Protein AF-0000000066666102 (afdb_homodimer)

Organism: Nocardia brasiliensis (strain ATCC 700358 / HUJEG-1) (NCBI:txid1133849)

Radius of gyration: 26.74 Å; Cα contacts (8 Å, |Δi|>4): 359; chains: 2; bounding box: 100×94×61 Å

Nearest PDB structures (foldseek):
  5wm9-assembly1_A  TM=7.006E-01  e=1.302E-05  Mycobacterium tuberculosis H37Rv
  6d7r-assembly1_B  TM=6.965E-01  e=3.791E-05  Vibrio cholerae
  7xxs-assembly1_A  TM=6.948E-01  e=5.871E-05  Vibrio cholerae
  3on4-assembly2_H  TM=7.862E-01  e=3.063E-04  Legionella pneumophila subsp. pneumophila str. Philadelphia 1
  3anp-assembly2_B  TM=6.539E-01  e=5.487E-04  Thermus thermophilus

Structure (mmCIF, N/CA/C/O backbone):
data_AF-0000000066666102-model_v1
#
loop_
_entity.id
_entity.type
_entity.pdbx_description
1 polymer 'Transcriptional regulator'
#
loop_
_atom_site.group_PDB
_atom_site.id
_atom_site.type_symbol
_atom_site.label_atom_id
_atom_site.label_alt_id
_atom_site.label_comp_id
_atom_site.label_asym_id
_atom_site.label_entity_id
_atom_site.label_seq_id
_atom_site.pdbx_PDB_ins_code
_atom_site.Cartn_x
_atom_site.Cartn_y
_atom_site.Cartn_z
_atom_site.occupancy
_atom_site.B_iso_or_equiv
_atom_site.auth_seq_id
_atom_site.auth_comp_id
_atom_site.auth_asym_id
_atom_site.auth_atom_id
_atom_site.pdbx_PDB_model_num
ATOM 1 N N . MET A 1 1 ? -50.344 13.711 31.453 1 40.62 1 MET A N 1
ATOM 2 C CA . MET A 1 1 ? -49.875 13.25 30.156 1 40.62 1 MET A CA 1
ATOM 3 C C . MET A 1 1 ? -48.938 14.273 29.516 1 40.62 1 MET A C 1
ATOM 5 O O . MET A 1 1 ? -49.406 15.312 29.031 1 40.62 1 MET A O 1
ATOM 9 N N . GLU A 1 2 ? -47.781 14.68 30.047 1 42.62 2 GLU A N 1
ATOM 10 C CA . GLU A 1 2 ? -46.781 15.695 29.703 1 42.62 2 GLU A CA 1
ATOM 11 C C . GLU A 1 2 ? -46.281 15.531 28.266 1 42.62 2 GLU A C 1
ATOM 13 O O . GLU A 1 2 ? -45.812 14.461 27.891 1 42.62 2 GLU A O 1
ATOM 18 N N . MET A 1 3 ? -46.875 16.125 27.266 1 43.72 3 MET A N 1
ATOM 19 C CA . MET A 1 3 ? -46.562 16.156 25.844 1 43.72 3 MET A CA 1
ATOM 20 C C . MET A 1 3 ? -45.062 16.469 25.641 1 43.72 3 MET A C 1
ATOM 22 O O . MET A 1 3 ? -44.594 17.5 26.094 1 43.72 3 MET A O 1
ATOM 26 N N . LYS A 1 4 ? -44.188 15.492 25.734 1 52.69 4 LYS A N 1
ATOM 27 C CA . LYS A 1 4 ? -42.812 15.758 25.328 1 52.69 4 LYS A CA 1
ATOM 28 C C . LYS A 1 4 ? -42.75 16.719 24.156 1 52.69 4 LYS A C 1
ATOM 30 O O . LYS A 1 4 ? -43.469 16.531 23.156 1 52.69 4 LYS A O 1
ATOM 35 N N . PRO A 1 5 ? -42.25 17.969 24.328 1 53.28 5 PRO A N 1
ATOM 36 C CA . PRO A 1 5 ? -42.25 18.922 23.219 1 53.28 5 PRO A CA 1
ATOM 37 C C . PRO A 1 5 ? -41.812 18.297 21.906 1 53.28 5 PRO A C 1
ATOM 39 O O . PRO A 1 5 ? -41.062 17.297 21.922 1 53.28 5 PRO A O 1
ATOM 42 N N . ALA A 1 6 ? -42.5 18.375 20.781 1 51.59 6 ALA A N 1
ATOM 43 C CA . ALA A 1 6 ? -42.219 18.016 19.406 1 51.59 6 ALA A CA 1
ATOM 44 C C . ALA A 1 6 ? -40.75 18.25 19.062 1 51.59 6 ALA A C 1
ATOM 46 O O . ALA A 1 6 ? -40.156 19.234 19.5 1 51.59 6 ALA A O 1
ATOM 47 N N . PRO A 1 7 ? -39.969 17.203 18.891 1 51.47 7 PRO A N 1
ATOM 48 C CA . PRO A 1 7 ? -38.562 17.516 18.562 1 51.47 7 PRO A CA 1
ATOM 49 C C . PRO A 1 7 ? -38.438 18.75 17.672 1 51.47 7 PRO A C 1
ATOM 51 O O . PRO A 1 7 ? -39.25 18.984 16.797 1 51.47 7 PRO A O 1
ATOM 54 N N . ASP A 1 8 ? -37.875 19.938 18.141 1 51.25 8 ASP A N 1
ATOM 55 C CA . ASP A 1 8 ? -37.75 21.219 17.469 1 51.25 8 ASP A CA 1
ATOM 56 C C . ASP A 1 8 ? -37.25 21.047 16.016 1 51.25 8 ASP A C 1
ATOM 58 O O . ASP A 1 8 ? -36.531 20.109 15.719 1 51.25 8 ASP A O 1
ATOM 62 N N . GLY A 1 9 ? -38.031 21.422 14.961 1 51.84 9 GLY A N 1
ATOM 63 C CA . GLY A 1 9 ? -37.781 21.516 13.531 1 51.84 9 GLY A CA 1
ATOM 64 C C . GLY A 1 9 ? -36.312 21.656 13.203 1 51.84 9 GLY A C 1
ATOM 65 O O . GLY A 1 9 ? -35.844 21.156 12.172 1 51.84 9 GLY A O 1
ATOM 66 N N . ARG A 1 10 ? -35.625 22.406 14.031 1 53.34 10 ARG A N 1
ATOM 67 C CA . ARG A 1 10 ? -34.188 22.625 13.859 1 53.34 10 ARG A CA 1
ATOM 68 C C . ARG A 1 10 ? -33.438 21.328 14.039 1 53.34 10 ARG A C 1
ATOM 70 O O . ARG A 1 10 ? -32.5 21.047 13.281 1 53.34 10 ARG A O 1
ATOM 77 N N . ALA A 1 11 ? -33.844 20.625 15.078 1 55.09 11 ALA A N 1
ATOM 78 C CA . ALA A 1 11 ? -33.188 19.344 15.32 1 55.09 11 ALA A CA 1
ATOM 79 C C . ALA A 1 11 ? -33.375 18.391 14.141 1 55.09 11 ALA A C 1
ATOM 81 O O . ALA A 1 11 ? -32.469 17.641 13.781 1 55.09 11 ALA A O 1
ATOM 82 N N . LEU A 1 12 ? -34.562 18.328 13.656 1 54.19 12 LEU A N 1
ATOM 83 C CA . LEU A 1 12 ? -34.844 17.516 12.492 1 54.19 12 LEU A CA 1
ATOM 84 C C . LEU A 1 12 ? -34.062 17.984 11.281 1 54.19 12 LEU A C 1
ATOM 86 O O . LEU A 1 12 ? -33.562 17.156 10.5 1 54.19 12 LEU A O 1
ATOM 90 N N . ARG A 1 13 ? -34.031 19.266 11.062 1 54.62 13 ARG A N 1
ATOM 91 C CA . ARG A 1 13 ? -33.219 19.797 9.961 1 54.62 13 ARG A CA 1
ATOM 92 C C . ARG A 1 13 ? -31.75 19.438 10.148 1 54.62 13 ARG A C 1
ATOM 94 O O . ARG A 1 13 ? -31.047 19.188 9.172 1 54.62 13 ARG A O 1
ATOM 101 N N . TYR A 1 14 ? -31.422 19.438 11.453 1 55.56 14 TYR A N 1
ATOM 102 C CA . TYR A 1 14 ? -30.047 19.125 11.812 1 55.56 14 TYR A CA 1
ATOM 103 C C . TYR A 1 14 ? -29.688 17.703 11.414 1 55.56 14 TYR A C 1
ATOM 105 O O . TYR A 1 14 ? -28.656 17.469 10.789 1 55.56 14 TYR A O 1
ATOM 113 N N . ARG A 1 15 ? -30.516 16.781 11.945 1 57.84 15 ARG A N 1
ATOM 114 C CA . ARG A 1 15 ? -30.25 15.359 11.688 1 57.84 15 ARG A CA 1
ATOM 115 C C . ARG A 1 15 ? -30.281 15.062 10.195 1 57.84 15 ARG A C 1
ATOM 117 O O . ARG A 1 15 ? -29.547 14.203 9.711 1 57.84 15 ARG A O 1
ATOM 124 N N . HIS A 1 16 ? -31.047 15.922 9.484 1 64.88 16 HIS A N 1
ATOM 125 C CA . HIS A 1 16 ? -31.25 15.672 8.062 1 64.88 16 HIS A CA 1
ATOM 126 C C . HIS A 1 16 ? -30.031 16.094 7.254 1 64.88 16 HIS A C 1
ATOM 128 O O . HIS A 1 16 ? -29.781 15.555 6.168 1 64.88 16 HIS A O 1
ATOM 134 N N . ARG A 1 17 ? -29.047 16.812 7.992 1 83.88 17 ARG A N 1
ATOM 135 C CA . ARG A 1 17 ? -27.984 17.359 7.16 1 83.88 17 ARG A CA 1
ATOM 136 C C . ARG A 1 17 ? -26.703 16.547 7.316 1 83.88 17 ARG A C 1
ATOM 138 O O . ARG A 1 17 ? -25.781 16.656 6.5 1 83.88 17 ARG A O 1
ATOM 145 N N . ARG A 1 18 ? -26.719 15.648 8.289 1 88.19 18 ARG A N 1
ATOM 146 C CA . ARG A 1 18 ? -25.469 14.945 8.602 1 88.19 18 ARG A CA 1
ATOM 147 C C . ARG A 1 18 ? -25.016 14.102 7.422 1 88.19 18 ARG A C 1
ATOM 149 O O . ARG A 1 18 ? -23.828 14.125 7.051 1 88.19 18 ARG A O 1
ATOM 156 N N . PRO A 1 19 ? -26 13.438 6.793 1 89.88 19 PRO A N 1
ATOM 157 C CA . PRO A 1 19 ? -25.547 12.656 5.633 1 89.88 19 PRO A CA 1
ATOM 158 C C . PRO A 1 19 ? -24.953 13.531 4.531 1 89.88 19 PRO A C 1
ATOM 160 O O . PRO A 1 19 ? -23.984 13.141 3.885 1 89.88 19 PRO A O 1
ATOM 163 N N . GLU A 1 20 ? -25.516 14.625 4.355 1 91.75 20 GLU A N 1
ATOM 164 C CA . GLU A 1 20 ? -25 15.555 3.354 1 91.75 20 GLU A CA 1
ATOM 165 C C . GLU A 1 20 ? -23.625 16.078 3.74 1 91.75 20 GLU A C 1
ATOM 167 O O . GLU A 1 20 ? -22.719 16.156 2.896 1 91.75 20 GLU A O 1
ATOM 172 N N . LEU A 1 21 ? -23.469 16.391 4.988 1 94.38 21 LEU A N 1
ATOM 173 C CA . LEU A 1 21 ? -22.203 16.875 5.484 1 94.38 21 LEU A CA 1
ATOM 174 C C . LEU A 1 21 ? -21.125 15.805 5.379 1 94.38 21 LEU A C 1
ATOM 176 O O . LEU A 1 21 ? -19.984 16.094 4.984 1 94.38 21 LEU A O 1
ATOM 180 N N . LEU A 1 22 ? -21.547 14.609 5.695 1 95 22 LEU A N 1
ATOM 181 C CA . LEU A 1 22 ? -20.609 13.5 5.625 1 95 22 LEU A CA 1
ATOM 182 C C . LEU A 1 22 ? -20.172 13.242 4.188 1 95 22 LEU A C 1
ATOM 184 O O . LEU A 1 22 ? -19 12.977 3.924 1 95 22 LEU A O 1
ATOM 188 N N . ARG A 1 23 ? -21.109 13.328 3.299 1 93.69 23 ARG A N 1
ATOM 189 C CA . ARG A 1 23 ? -20.781 13.141 1.888 1 93.69 23 ARG A CA 1
ATOM 190 C C . ARG A 1 23 ? -19.797 14.195 1.405 1 93.69 23 ARG A C 1
ATOM 192 O O . ARG A 1 23 ? -18.812 13.875 0.734 1 93.69 23 ARG A O 1
ATOM 199 N N . GLY A 1 24 ? -20.125 15.398 1.766 1 94.44 24 GLY A N 1
ATOM 200 C CA . GLY A 1 24 ? -19.219 16.469 1.399 1 94.44 24 GLY A CA 1
ATOM 201 C C . GLY A 1 24 ? -17.844 16.328 2.018 1 94.44 24 GLY A C 1
ATOM 202 O O . GLY A 1 24 ? -16.828 16.562 1.349 1 94.44 24 GLY A O 1
ATOM 203 N N . ALA A 1 25 ? -17.797 15.953 3.289 1 94.69 25 ALA A N 1
ATOM 204 C CA . ALA A 1 25 ? -16.531 15.75 3.986 1 94.69 25 ALA A CA 1
ATOM 205 C C . ALA A 1 25 ? -15.734 14.609 3.359 1 94.69 25 ALA A C 1
ATOM 207 O O . ALA A 1 25 ? -14.508 14.688 3.242 1 94.69 25 ALA A O 1
ATOM 208 N N . THR A 1 26 ? -16.453 13.633 2.984 1 92.31 26 THR A N 1
ATOM 209 C CA . THR A 1 26 ? -15.836 12.484 2.334 1 92.31 26 THR A CA 1
ATOM 210 C C . THR A 1 26 ? -15.18 12.898 1.02 1 92.31 26 THR A C 1
ATOM 212 O O . THR A 1 26 ? -14.031 12.531 0.751 1 92.31 26 THR A O 1
ATOM 215 N N . GLU A 1 27 ? -15.859 13.648 0.262 1 90.81 27 GLU A N 1
ATOM 216 C CA . GLU A 1 27 ? -15.312 14.141 -1 1 90.81 27 GLU A CA 1
ATOM 217 C C . GLU A 1 27 ? -14.086 15.016 -0.768 1 90.81 27 GLU A C 1
ATOM 219 O O . GLU A 1 27 ? -13.109 14.93 -1.513 1 90.81 27 GLU A O 1
ATOM 224 N N . PHE A 1 28 ? -14.203 15.789 0.262 1 91.25 28 PHE A N 1
ATOM 225 C CA . PHE A 1 28 ? -13.078 16.641 0.628 1 91.25 28 PHE A CA 1
ATOM 226 C C . PHE A 1 28 ? -11.836 15.805 0.91 1 91.25 28 PHE A C 1
ATOM 228 O O . PHE A 1 28 ? -10.758 16.094 0.382 1 91.25 28 PHE A O 1
ATOM 235 N N . VAL A 1 29 ? -11.969 14.773 1.67 1 88.62 29 VAL A N 1
ATOM 236 C CA . VAL A 1 29 ? -10.852 13.938 2.092 1 88.62 29 VAL A CA 1
ATOM 237 C C . VAL A 1 29 ? -10.32 13.148 0.9 1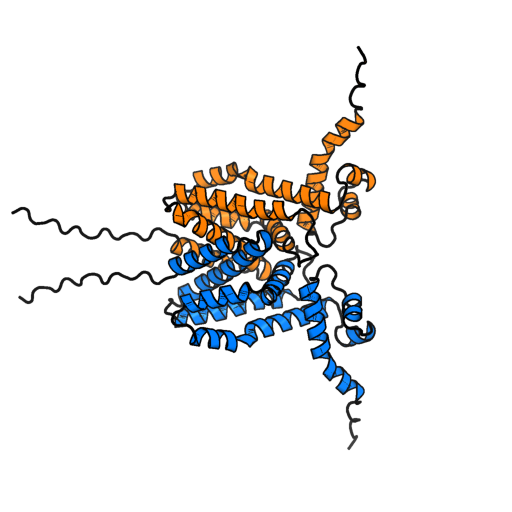 88.62 29 VAL A C 1
ATOM 239 O O . VAL A 1 29 ? -9.109 12.961 0.759 1 88.62 29 VAL A O 1
ATOM 242 N N . LEU A 1 30 ? -11.203 12.719 0.051 1 86.56 30 LEU A N 1
ATOM 243 C CA . LEU A 1 30 ? -10.789 11.969 -1.131 1 86.56 30 LEU A CA 1
ATOM 244 C C . LEU A 1 30 ? -9.977 12.852 -2.074 1 86.56 30 LEU A C 1
ATOM 246 O O . LEU A 1 30 ? -9.086 12.367 -2.771 1 86.56 30 LEU A O 1
ATOM 250 N N . GLU A 1 31 ? -10.227 14.094 -2.006 1 85.19 31 GLU A N 1
ATOM 251 C CA . GLU A 1 31 ? -9.555 15.039 -2.891 1 85.19 31 GLU A CA 1
ATOM 252 C C . GLU A 1 31 ? -8.25 15.539 -2.27 1 85.19 31 GLU A C 1
ATOM 254 O O . GLU A 1 31 ? -7.246 15.695 -2.967 1 85.19 31 GLU A O 1
ATOM 259 N N . HIS A 1 32 ? -8.273 15.734 -0.921 1 82.69 32 HIS A N 1
ATOM 260 C CA . HIS A 1 32 ? -7.168 16.453 -0.307 1 82.69 32 HIS A CA 1
ATOM 261 C C . HIS A 1 32 ? -6.336 15.539 0.583 1 82.69 32 HIS A C 1
ATOM 263 O O . HIS A 1 32 ? -5.219 15.891 0.973 1 82.69 32 HIS A O 1
ATOM 269 N N . GLY A 1 33 ? -6.906 14.406 0.854 1 81.12 33 GLY A N 1
ATOM 270 C CA . GLY A 1 33 ? -6.219 13.531 1.792 1 81.12 33 GLY A CA 1
ATOM 271 C C . GLY A 1 33 ? -6.492 13.883 3.242 1 81.12 33 GLY A C 1
ATOM 272 O O . GLY A 1 33 ? -7.418 14.641 3.539 1 81.12 33 GLY A O 1
ATOM 273 N N . ILE A 1 34 ? -5.668 13.312 4.18 1 79.88 34 ILE A N 1
ATOM 274 C CA . ILE A 1 34 ? -5.941 13.461 5.605 1 79.88 34 ILE A CA 1
ATOM 275 C C . ILE A 1 34 ? -4.879 14.352 6.242 1 79.88 34 ILE A C 1
ATOM 277 O O . ILE A 1 34 ? -5.043 14.812 7.375 1 79.88 34 ILE A O 1
ATOM 281 N N . ALA A 1 35 ? -3.775 14.594 5.633 1 71.62 35 ALA A N 1
ATOM 282 C CA . ALA A 1 35 ? -2.652 15.32 6.223 1 71.62 35 ALA A CA 1
ATOM 283 C C . ALA A 1 35 ? -3.086 16.703 6.715 1 71.62 35 ALA A C 1
ATOM 285 O O . ALA A 1 35 ? -2.707 17.125 7.809 1 71.62 35 ALA A O 1
ATOM 286 N N . ASP A 1 36 ? -3.941 17.391 6.02 1 73.31 36 ASP A N 1
ATOM 287 C CA . ASP A 1 36 ? -4.359 18.734 6.383 1 73.31 36 ASP A CA 1
ATOM 288 C C . ASP A 1 36 ? -5.832 18.766 6.785 1 73.31 36 ASP A C 1
ATOM 290 O O . ASP A 1 36 ? -6.48 19.812 6.719 1 73.31 36 ASP A O 1
ATOM 294 N N . LEU A 1 37 ? -6.23 17.609 7.121 1 82.88 37 LEU A N 1
ATOM 295 C CA . LEU A 1 37 ? -7.637 17.531 7.512 1 82.88 37 LEU A CA 1
ATOM 296 C C . LEU A 1 37 ? -7.875 18.25 8.836 1 82.88 37 LEU A C 1
ATOM 298 O O . LEU A 1 37 ? -7.191 17.969 9.828 1 82.88 37 LEU A O 1
ATOM 302 N N . SER A 1 38 ? -8.742 19.172 8.805 1 89.31 38 SER A N 1
ATOM 303 C CA . SER A 1 38 ? -9.227 19.844 10.008 1 89.31 38 SER A CA 1
ATOM 304 C C . SER A 1 38 ? -10.719 20.172 9.891 1 89.31 38 SER A C 1
ATOM 306 O O . SER A 1 38 ? -11.25 20.25 8.789 1 89.31 38 SER A O 1
ATOM 308 N N . LEU A 1 39 ? -11.336 20.281 11.008 1 92.94 39 LEU A N 1
ATOM 309 C CA . LEU A 1 39 ? -12.75 20.641 10.992 1 92.94 39 LEU A CA 1
ATOM 310 C C . LEU A 1 39 ? -12.961 22 10.344 1 92.94 39 LEU A C 1
ATOM 312 O O . LEU A 1 39 ? -13.93 22.203 9.617 1 92.94 39 LEU A O 1
ATOM 316 N N . ARG A 1 40 ? -12.094 22.891 10.57 1 94.12 40 ARG A N 1
ATOM 317 C CA . ARG A 1 40 ? -12.18 24.219 9.992 1 94.12 40 ARG A CA 1
ATOM 318 C C . ARG A 1 40 ? -12.094 24.172 8.469 1 94.12 40 ARG A C 1
ATOM 320 O O . ARG A 1 40 ? -12.906 24.781 7.773 1 94.12 40 ARG A O 1
ATOM 327 N N . ALA A 1 41 ? -11.164 23.469 7.965 1 93.44 41 ALA A N 1
ATOM 328 C CA . ALA A 1 41 ? -10.977 23.344 6.52 1 93.44 41 ALA A CA 1
ATOM 329 C C . ALA A 1 41 ? -12.188 22.703 5.859 1 93.44 41 ALA A C 1
ATOM 331 O O . ALA A 1 41 ? -12.625 23.141 4.789 1 93.44 41 ALA A O 1
ATOM 332 N N . VAL A 1 42 ? -12.695 21.672 6.496 1 95.19 42 VAL A N 1
ATOM 333 C CA . VAL A 1 42 ? -13.852 20.953 5.953 1 95.19 42 VAL A CA 1
ATOM 334 C C . VAL A 1 42 ? -15.078 21.875 5.996 1 95.19 42 VAL A C 1
ATOM 336 O O . VAL A 1 42 ? -15.852 21.922 5.035 1 95.19 42 VAL A O 1
ATOM 339 N N . ALA A 1 43 ? -15.258 22.562 7.062 1 95.75 43 ALA A N 1
ATOM 340 C CA . ALA A 1 43 ? -16.375 23.5 7.188 1 95.75 43 ALA A CA 1
ATOM 341 C C . ALA A 1 43 ? -16.344 24.547 6.074 1 95.75 43 ALA A C 1
ATOM 343 O O . ALA A 1 43 ? -17.375 24.812 5.453 1 95.75 43 ALA A O 1
ATOM 344 N N . GLU A 1 44 ? -15.234 25.062 5.828 1 95.5 44 GLU A N 1
ATOM 345 C CA . GLU A 1 44 ? -15.062 26.062 4.77 1 95.5 44 GLU A CA 1
ATOM 346 C C . GLU A 1 44 ? -15.406 25.469 3.402 1 95.5 44 GLU A C 1
ATOM 348 O O . GLU A 1 44 ? -16.109 26.109 2.613 1 95.5 44 GLU A O 1
ATOM 353 N N . ALA A 1 45 ? -14.984 24.344 3.18 1 93.38 45 ALA A N 1
ATOM 354 C CA . ALA A 1 45 ? -15.219 23.688 1.897 1 93.38 45 ALA A CA 1
ATOM 355 C C . ALA A 1 45 ? -16.703 23.406 1.688 1 93.38 45 ALA A C 1
ATOM 357 O O . ALA A 1 45 ? -17.203 23.438 0.558 1 93.38 45 ALA A O 1
ATOM 358 N N . LEU A 1 46 ? -17.406 23.109 2.74 1 94.69 46 LEU A N 1
ATOM 359 C CA . LEU A 1 46 ? -18.812 22.734 2.666 1 94.69 46 LEU A CA 1
ATOM 360 C C . LEU A 1 46 ? -19.703 23.953 2.832 1 94.69 46 LEU A C 1
ATOM 362 O O . LEU A 1 46 ? -20.938 23.828 2.789 1 94.69 46 LEU A O 1
ATOM 366 N N . ASP A 1 47 ? -19.062 25.031 3.074 1 94.94 47 ASP A N 1
ATOM 367 C CA . ASP A 1 47 ? -19.781 26.297 3.244 1 94.94 47 ASP A CA 1
ATOM 368 C C . ASP A 1 47 ? -20.734 26.234 4.445 1 94.94 47 ASP A C 1
ATOM 370 O O . ASP A 1 47 ? -21.906 26.547 4.328 1 94.94 47 ASP A O 1
ATOM 374 N N . VAL A 1 48 ? -20.234 25.75 5.484 1 94.38 48 VAL A N 1
ATOM 375 C CA . VAL A 1 48 ? -20.906 25.766 6.777 1 94.38 48 VAL A CA 1
ATOM 376 C C . VAL A 1 48 ? -19.969 26.328 7.844 1 94.38 48 VAL A C 1
ATOM 378 O O . VAL A 1 48 ? -18.766 26.453 7.617 1 94.38 48 VAL A O 1
ATOM 381 N N . SER A 1 49 ? -20.578 26.688 8.938 1 94.06 49 SER A N 1
ATOM 382 C CA . SER A 1 49 ? -19.75 27.234 10.008 1 94.06 49 SER A CA 1
ATOM 383 C C . SER A 1 49 ? -19 26.125 10.758 1 94.06 49 SER A C 1
ATOM 385 O O . SER A 1 49 ? -19.453 24.984 10.797 1 94.06 49 SER A O 1
ATOM 387 N N . HIS A 1 50 ? -17.891 26.469 11.289 1 93.62 50 HIS A N 1
ATOM 388 C CA . HIS A 1 50 ? -17.109 25.547 12.109 1 93.62 50 HIS A CA 1
ATOM 389 C C . HIS A 1 50 ? -17.953 25 13.258 1 93.62 50 HIS A C 1
ATOM 391 O O . HIS A 1 50 ? -17.984 23.781 13.477 1 93.62 50 HIS A O 1
ATOM 397 N N . PRO A 1 51 ? -18.766 25.812 13.977 1 92.75 51 PRO A N 1
ATOM 398 C CA . PRO A 1 51 ? -19.609 25.281 15.047 1 92.75 51 PRO A CA 1
ATOM 399 C C . PRO A 1 51 ? -20.656 24.297 14.539 1 92.75 51 PRO A C 1
ATOM 401 O O . PRO A 1 51 ? -20.984 23.328 15.219 1 92.75 51 PRO A O 1
ATOM 404 N N . THR A 1 52 ? -21.156 24.562 13.43 1 90.81 52 THR A N 1
ATOM 405 C CA . THR A 1 52 ? -22.125 23.656 12.828 1 90.81 52 THR A CA 1
ATOM 406 C C . THR A 1 52 ? -21.516 22.281 12.609 1 90.81 52 THR A C 1
ATOM 408 O O . THR A 1 52 ? -22.125 21.25 12.945 1 90.81 52 THR A O 1
ATOM 411 N N . LEU A 1 53 ? -20.312 22.219 12.008 1 93.31 53 LEU A N 1
ATOM 412 C CA . LEU A 1 53 ? -19.641 20.938 11.758 1 93.31 53 LEU A CA 1
ATOM 413 C C . LEU A 1 53 ? -19.266 20.266 13.07 1 93.31 53 LEU A C 1
ATOM 415 O O . LEU A 1 53 ? -19.359 19.031 13.188 1 93.31 53 LEU A O 1
ATOM 419 N N . LEU A 1 54 ? -18.938 21.062 14.008 1 92.88 54 LEU A N 1
ATOM 420 C CA . LEU A 1 54 ? -18.547 20.562 15.312 1 92.88 54 LEU A CA 1
ATOM 421 C C . LEU A 1 54 ? -19.719 19.891 16.016 1 92.88 54 LEU A C 1
ATOM 423 O O . LEU A 1 54 ? -19.531 18.922 16.766 1 92.88 54 LEU A O 1
ATOM 427 N N . ARG A 1 55 ? -20.875 20.422 15.781 1 92.88 55 ARG A N 1
ATOM 428 C CA . ARG A 1 55 ? -22.078 19.828 16.375 1 92.88 55 ARG A CA 1
ATOM 429 C C . ARG A 1 55 ? -22.312 18.422 15.852 1 92.88 55 ARG A C 1
ATOM 431 O O . ARG A 1 55 ? -22.766 17.547 16.594 1 92.88 55 ARG A O 1
ATOM 438 N N . HIS A 1 56 ? -21.859 18.188 14.656 1 92.75 56 HIS A N 1
ATOM 439 C CA . HIS A 1 56 ? -22.078 16.891 14.031 1 92.75 56 HIS A CA 1
ATOM 440 C C . HIS A 1 56 ? -20.891 15.961 14.258 1 92.75 56 HIS A C 1
ATOM 442 O O . HIS A 1 56 ? -21.062 14.75 14.383 1 92.75 56 HIS A O 1
ATOM 448 N N . PHE A 1 57 ? -19.703 16.578 14.18 1 93.81 57 PHE A N 1
ATOM 449 C CA . PHE A 1 57 ? -18.453 15.852 14.352 1 93.81 57 PHE A CA 1
ATOM 450 C C . PHE A 1 57 ? -17.594 16.484 15.43 1 93.81 57 PHE A C 1
ATOM 452 O O . PHE A 1 57 ? -16.906 17.484 15.18 1 93.81 57 PHE A O 1
ATOM 459 N N . THR A 1 58 ? -17.453 15.852 16.5 1 91.25 58 THR A N 1
ATOM 460 C CA . THR A 1 58 ? -16.953 16.438 17.734 1 91.25 58 THR A CA 1
ATOM 461 C C . THR A 1 58 ? -15.438 16.625 17.656 1 91.25 58 THR A C 1
ATOM 463 O O . THR A 1 58 ? -14.859 17.359 18.469 1 91.25 58 THR A O 1
ATOM 466 N N . SER A 1 59 ? -14.836 15.898 16.734 1 90.06 59 SER A N 1
ATOM 467 C CA . SER A 1 59 ? -13.398 16.016 16.562 1 90.06 59 SER A CA 1
ATOM 468 C C . SER A 1 59 ? -12.969 15.617 15.156 1 90.06 59 SER A C 1
ATOM 470 O O . SER A 1 59 ? -13.758 15.031 14.414 1 90.06 59 SER A O 1
ATOM 472 N N . LYS A 1 60 ? -11.797 15.977 14.875 1 88.31 60 LYS A N 1
ATOM 473 C CA . LYS A 1 60 ? -11.219 15.562 13.609 1 88.31 60 LYS A CA 1
ATOM 474 C C . LYS A 1 60 ? -11.18 14.039 13.492 1 88.31 60 LYS A C 1
ATOM 476 O O . LYS A 1 60 ? -11.445 13.484 12.43 1 88.31 60 LYS A O 1
ATOM 481 N N . GLU A 1 61 ? -10.914 13.477 14.594 1 86.12 61 GLU A N 1
ATOM 482 C CA . GLU A 1 61 ? -10.844 12.016 14.633 1 86.12 61 GLU A CA 1
ATOM 483 C C . GLU A 1 61 ? -12.227 11.398 14.414 1 86.12 61 GLU A C 1
ATOM 485 O O . GLU A 1 61 ? -12.367 10.43 13.664 1 86.12 61 GLU A O 1
ATOM 490 N N . ALA A 1 62 ? -13.148 11.953 15.023 1 90.06 62 ALA A N 1
ATOM 491 C CA . ALA A 1 62 ? -14.523 11.469 14.867 1 90.06 62 ALA A CA 1
ATOM 492 C C . ALA A 1 62 ? -15 11.641 13.43 1 90.06 62 ALA A C 1
ATOM 494 O O . ALA A 1 62 ? -15.688 10.766 12.891 1 90.06 62 ALA A O 1
ATOM 495 N N . LEU A 1 63 ? -14.641 12.758 12.883 1 92.44 63 LEU A N 1
ATOM 496 C CA . LEU A 1 63 ? -14.984 13 11.492 1 92.44 63 LEU A CA 1
ATOM 497 C C . LEU A 1 63 ? -14.312 11.984 10.57 1 92.44 63 LEU A C 1
ATOM 499 O O . LEU A 1 63 ? -14.969 11.398 9.711 1 92.44 63 LEU A O 1
ATOM 503 N N . LEU A 1 64 ? -13.102 11.75 10.789 1 88.81 64 LEU A N 1
ATOM 504 C CA . LEU A 1 64 ? -12.352 10.805 9.969 1 88.81 64 LEU A CA 1
ATOM 505 C C . LEU A 1 64 ? -12.922 9.398 10.094 1 88.81 64 LEU A C 1
ATOM 507 O O . LEU A 1 64 ? -13.055 8.688 9.094 1 88.81 64 LEU A O 1
ATOM 511 N N . LEU A 1 65 ? -13.242 9.023 11.258 1 89.12 65 LEU A N 1
ATOM 512 C CA . LEU A 1 65 ? -13.828 7.707 11.477 1 89.12 65 LEU A CA 1
ATOM 513 C C . LEU A 1 65 ? -15.156 7.57 10.742 1 89.12 65 LEU A C 1
ATOM 515 O O . LEU A 1 65 ? -15.438 6.523 10.156 1 89.12 65 LEU A O 1
ATOM 519 N N . ALA A 1 66 ? -15.891 8.602 10.758 1 91 66 ALA A N 1
ATOM 520 C CA . ALA A 1 66 ? -17.172 8.594 10.047 1 91 66 ALA A CA 1
ATOM 521 C C . ALA A 1 66 ? -16.953 8.484 8.539 1 91 66 ALA A C 1
ATOM 523 O O . ALA A 1 66 ? -17.688 7.762 7.855 1 91 66 ALA A O 1
ATOM 524 N N . ILE A 1 67 ? -16.031 9.156 8.078 1 90.5 67 ILE A N 1
ATOM 525 C CA . ILE A 1 67 ? -15.703 9.133 6.652 1 90.5 67 ILE A CA 1
ATOM 526 C C . ILE A 1 67 ? -15.25 7.727 6.254 1 90.5 67 ILE A C 1
ATOM 528 O O . ILE A 1 67 ? -15.711 7.184 5.246 1 90.5 67 ILE A O 1
ATOM 532 N N . LEU A 1 68 ? -14.391 7.148 7.031 1 85.88 68 LEU A N 1
ATOM 533 C CA . LEU A 1 68 ? -13.875 5.812 6.742 1 85.88 68 LEU A CA 1
ATOM 534 C C . LEU A 1 68 ? -14.992 4.777 6.781 1 85.88 68 LEU A C 1
ATOM 536 O O . LEU A 1 68 ? -15.023 3.861 5.957 1 85.88 68 LEU A O 1
ATOM 540 N N . ASP A 1 69 ? -15.844 4.953 7.68 1 87.31 69 ASP A N 1
ATOM 541 C CA . ASP A 1 69 ? -16.984 4.051 7.766 1 87.31 69 ASP A CA 1
ATOM 542 C C . ASP A 1 69 ? -17.891 4.195 6.547 1 87.31 69 ASP A C 1
ATOM 544 O O . ASP A 1 69 ? -18.406 3.205 6.027 1 87.31 69 ASP A O 1
ATOM 548 N N . ALA A 1 70 ? -18.062 5.395 6.121 1 87.06 70 ALA A N 1
ATOM 549 C CA . ALA A 1 70 ? -18.875 5.648 4.93 1 87.06 70 ALA A CA 1
ATOM 550 C C . ALA A 1 70 ? -18.234 5.02 3.693 1 87.06 70 ALA A C 1
ATOM 552 O O . ALA A 1 70 ? -18.938 4.41 2.873 1 87.06 70 ALA A O 1
ATOM 553 N N . LEU A 1 71 ? -17.031 5.117 3.586 1 82 71 LEU A N 1
ATOM 554 C CA . LEU A 1 71 ? -16.312 4.551 2.451 1 82 71 LEU A CA 1
ATOM 555 C C . LEU A 1 71 ? -16.375 3.025 2.479 1 82 71 LEU A C 1
ATOM 557 O O . LEU A 1 71 ? -16.547 2.387 1.439 1 82 71 LEU A O 1
ATOM 561 N N . ARG A 1 72 ? -16.172 2.496 3.633 1 80.12 72 ARG A N 1
ATOM 562 C CA . ARG A 1 72 ? -16.281 1.051 3.795 1 80.12 72 ARG A CA 1
ATOM 563 C C . ARG A 1 72 ? -17.656 0.554 3.352 1 80.12 72 ARG A C 1
ATOM 565 O O . ARG A 1 72 ? -17.766 -0.431 2.619 1 80.12 72 ARG A O 1
ATOM 572 N N . THR A 1 73 ? -18.578 1.277 3.803 1 78.06 73 THR A N 1
ATOM 573 C CA . THR A 1 73 ? -19.953 0.907 3.486 1 78.06 73 THR A CA 1
ATOM 574 C C . THR A 1 73 ? -20.203 1.004 1.984 1 78.06 73 THR A C 1
ATOM 576 O O . THR A 1 73 ? -20.828 0.121 1.397 1 78.06 73 THR A O 1
ATOM 579 N N . ASP A 1 74 ? -19.656 2.02 1.402 1 74.56 74 ASP A N 1
ATOM 580 C CA . ASP A 1 74 ? -19.828 2.211 -0.035 1 74.56 74 ASP A CA 1
ATOM 581 C C . ASP A 1 74 ? -19.094 1.122 -0.822 1 74.56 74 ASP A C 1
ATOM 583 O O . ASP A 1 74 ? -19.609 0.636 -1.833 1 74.56 74 ASP A O 1
ATOM 587 N N . LEU A 1 75 ? -18 0.787 -0.395 1 68.44 75 LEU A N 1
ATOM 588 C CA . LEU A 1 75 ? -17.188 -0.221 -1.072 1 68.44 75 LEU A CA 1
ATOM 589 C C . LEU A 1 75 ? -17.828 -1.603 -0.943 1 68.44 75 LEU A C 1
ATOM 591 O O . LEU A 1 75 ? -17.812 -2.387 -1.894 1 68.44 75 LEU A O 1
ATOM 595 N N . PHE A 1 76 ? -18.375 -1.847 0.27 1 61.59 76 PHE A N 1
ATOM 596 C CA . PHE A 1 76 ? -18.922 -3.176 0.532 1 61.59 76 PHE A CA 1
ATOM 597 C C . PHE A 1 76 ? -20.422 -3.219 0.262 1 61.59 76 PHE A C 1
ATOM 599 O O . PHE A 1 76 ? -21 -4.297 0.147 1 61.59 76 PHE A O 1
ATOM 606 N N . ALA A 1 77 ? -21.031 -2.053 0.447 1 57.28 77 ALA A N 1
ATOM 607 C CA . ALA A 1 77 ? -22.438 -2.002 0.068 1 57.28 77 ALA A CA 1
ATOM 608 C C . ALA A 1 77 ? -22.609 -2.293 -1.42 1 57.28 77 ALA A C 1
ATOM 610 O O . ALA A 1 77 ? -23.734 -2.518 -1.885 1 57.28 77 ALA A O 1
ATOM 611 N N . LYS A 1 78 ? -21.531 -2.395 -2.076 1 56.94 78 LYS A N 1
ATOM 612 C CA . LYS A 1 78 ? -21.734 -2.641 -3.502 1 56.94 78 LYS A CA 1
ATOM 613 C C . LYS A 1 78 ? -21.594 -4.125 -3.83 1 56.94 78 LYS A C 1
ATOM 615 O O . LYS A 1 78 ? -21 -4.488 -4.848 1 56.94 78 LYS A O 1
ATOM 620 N N . PRO A 1 79 ? -21.922 -4.918 -2.818 1 54.25 79 PRO A N 1
ATOM 621 C CA . PRO A 1 79 ? -21.969 -6.328 -3.209 1 54.25 79 PRO A CA 1
ATOM 622 C C . PRO A 1 79 ? -22.797 -6.57 -4.465 1 54.25 79 PRO A C 1
ATOM 624 O O . PRO A 1 79 ? -22.469 -7.434 -5.277 1 54.25 79 PRO A O 1
ATOM 627 N N . ALA A 1 80 ? -23.828 -5.758 -4.445 1 56.69 80 ALA A N 1
ATOM 628 C CA . ALA A 1 80 ? -24.734 -5.875 -5.59 1 56.69 80 ALA A CA 1
ATOM 629 C C . ALA A 1 80 ? -24 -5.602 -6.898 1 56.69 80 ALA A C 1
ATOM 631 O O . ALA A 1 80 ? -24.25 -6.258 -7.91 1 56.69 80 ALA A O 1
ATOM 632 N N . ASP A 1 81 ? -23.062 -4.754 -6.738 1 64.44 81 ASP A N 1
ATOM 633 C CA . ASP A 1 81 ? -22.312 -4.457 -7.949 1 64.44 81 ASP A CA 1
ATOM 634 C C . ASP A 1 81 ? -21.344 -5.594 -8.289 1 64.44 81 ASP A C 1
ATOM 636 O O . ASP A 1 81 ? -21.203 -5.957 -9.461 1 64.44 81 ASP A O 1
ATOM 640 N N . VAL A 1 82 ? -20.938 -6.199 -7.18 1 68.06 82 VAL A N 1
ATOM 641 C CA . VAL A 1 82 ? -20.047 -7.324 -7.414 1 68.06 82 VAL A CA 1
ATOM 642 C C . VAL A 1 82 ? -20.844 -8.531 -7.906 1 68.06 82 VAL A C 1
ATOM 644 O O . VAL A 1 82 ? -20.422 -9.227 -8.836 1 68.06 82 VAL A O 1
ATOM 647 N N . ASP A 1 83 ? -21.922 -8.641 -7.25 1 70.19 83 ASP A N 1
ATOM 648 C CA . ASP A 1 83 ? -22.781 -9.742 -7.676 1 70.19 83 ASP A CA 1
ATOM 649 C C . ASP A 1 83 ? -23.266 -9.531 -9.109 1 70.19 83 ASP A C 1
ATOM 651 O O . ASP A 1 83 ? -23.297 -10.477 -9.898 1 70.19 83 ASP A O 1
ATOM 655 N N . ALA A 1 84 ? -23.656 -8.336 -9.312 1 74.12 84 ALA A N 1
ATOM 656 C CA . ALA A 1 84 ? -24.094 -8.031 -10.664 1 74.12 84 ALA A CA 1
ATOM 657 C C . ALA A 1 84 ? -22.953 -8.219 -11.672 1 74.12 84 ALA A C 1
ATOM 659 O O . ALA A 1 84 ? -23.172 -8.766 -12.758 1 74.12 84 ALA A O 1
ATOM 660 N N . LEU A 1 85 ? -21.859 -7.863 -11.227 1 75 85 LEU A N 1
ATOM 661 C CA . LEU A 1 85 ? -20.688 -8.039 -12.086 1 75 85 LEU A CA 1
ATOM 662 C C . LEU A 1 85 ? -20.359 -9.523 -12.25 1 75 85 LEU A C 1
ATOM 664 O O . LEU A 1 85 ? -20.016 -9.961 -13.352 1 75 85 LEU A O 1
ATOM 668 N N . ALA A 1 86 ? -20.5 -10.172 -11.195 1 73.06 86 ALA A N 1
ATOM 669 C CA . ALA A 1 86 ? -20.219 -11.602 -11.227 1 73.06 86 ALA A CA 1
ATOM 670 C C . ALA A 1 86 ? -21.188 -12.336 -12.141 1 73.06 86 ALA A C 1
ATOM 672 O O . ALA A 1 86 ? -20.797 -13.219 -12.906 1 73.06 86 ALA A O 1
ATOM 673 N N . GLN A 1 87 ? -22.406 -11.938 -12.031 1 76.12 87 GLN A N 1
ATOM 674 C CA . GLN A 1 87 ? -23.438 -12.57 -12.844 1 76.12 87 GLN A CA 1
ATOM 675 C C . GLN A 1 87 ? -23.219 -12.289 -14.328 1 76.12 87 GLN A C 1
ATOM 677 O O . GLN A 1 87 ? -23.578 -13.109 -15.18 1 76.12 87 GLN A O 1
ATOM 682 N N . ALA A 1 88 ? -22.594 -11.234 -14.508 1 75.81 88 ALA A N 1
ATOM 683 C CA . ALA A 1 88 ? -22.391 -10.805 -15.891 1 75.81 88 ALA A CA 1
ATOM 684 C C . ALA A 1 88 ? -21.172 -11.492 -16.5 1 75.81 88 ALA A C 1
ATOM 686 O O . ALA A 1 88 ? -20.969 -11.445 -17.719 1 75.81 88 ALA A O 1
ATOM 687 N N . GLN A 1 89 ? -20.453 -12.086 -15.578 1 74.44 89 GLN A N 1
ATOM 688 C CA . GLN A 1 89 ? -19.219 -12.648 -16.094 1 74.44 89 GLN A CA 1
ATOM 689 C C . GLN A 1 89 ? -19.328 -14.156 -16.281 1 74.44 89 GLN A C 1
ATOM 691 O O . GLN A 1 89 ? -20.125 -14.812 -15.617 1 74.44 89 GLN A O 1
ATOM 696 N N . GLN A 1 90 ? -18.625 -14.664 -17.188 1 74.25 90 GLN A N 1
ATOM 697 C CA . GLN A 1 90 ? -18.672 -16.078 -17.578 1 74.25 90 GLN A CA 1
ATOM 698 C C . GLN A 1 90 ? -17.766 -16.922 -16.672 1 74.25 90 GLN A C 1
ATOM 700 O O . GLN A 1 90 ? -18.094 -18.078 -16.391 1 74.25 90 GLN A O 1
ATOM 705 N N . THR A 1 91 ? -16.703 -16.359 -16.344 1 82.31 91 THR A N 1
ATOM 706 C CA . THR A 1 91 ? -15.719 -17.094 -15.57 1 82.31 91 THR A CA 1
ATOM 707 C C . THR A 1 91 ? -15.211 -16.25 -14.406 1 82.31 91 THR A C 1
ATOM 709 O O . THR A 1 91 ? -15.328 -15.023 -14.422 1 82.31 91 THR A O 1
ATOM 712 N N . PRO A 1 92 ? -14.68 -16.891 -13.422 1 83.44 92 PRO A N 1
ATOM 713 C CA . PRO A 1 92 ? -14.047 -16.141 -12.328 1 83.44 92 PRO A CA 1
ATOM 714 C C . PRO A 1 92 ? -12.945 -15.211 -12.82 1 83.44 92 PRO A C 1
ATOM 716 O O . PRO A 1 92 ? -12.766 -14.117 -12.281 1 83.44 92 PRO A O 1
ATOM 719 N N . ALA A 1 93 ? -12.266 -15.625 -13.828 1 87.75 93 ALA A N 1
ATOM 720 C CA . ALA A 1 93 ? -11.211 -14.797 -14.398 1 87.75 93 ALA A CA 1
ATOM 721 C C . ALA A 1 93 ? -11.781 -13.508 -14.992 1 87.75 93 ALA A C 1
ATOM 723 O O . ALA A 1 93 ? -11.219 -12.43 -14.805 1 87.75 93 ALA A O 1
ATOM 724 N N . ASP A 1 94 ? -12.883 -13.633 -15.617 1 89.88 94 ASP A N 1
ATOM 725 C CA . ASP A 1 94 ? -13.547 -12.461 -16.188 1 89.88 94 ASP A CA 1
ATOM 726 C C . ASP A 1 94 ? -13.992 -11.492 -15.094 1 89.88 94 ASP A C 1
ATOM 728 O O . ASP A 1 94 ? -13.938 -10.273 -15.273 1 89.88 94 ASP A O 1
ATOM 732 N N . LEU A 1 95 ? -14.406 -12.055 -14.055 1 86.12 95 LEU A N 1
ATOM 733 C CA . LEU A 1 95 ? -14.812 -11.234 -12.922 1 86.12 95 LEU A CA 1
ATOM 734 C C . LEU A 1 95 ? -13.633 -10.438 -12.375 1 86.12 95 LEU A C 1
ATOM 736 O O . LEU A 1 95 ? -13.75 -9.234 -12.125 1 86.12 95 LEU A O 1
ATOM 740 N N . VAL A 1 96 ? -12.547 -11.062 -12.227 1 88.5 96 VAL A N 1
ATOM 741 C CA . VAL A 1 96 ? -11.352 -10.414 -11.695 1 88.5 96 VAL A CA 1
ATOM 742 C C . VAL A 1 96 ? -10.898 -9.305 -12.648 1 88.5 96 VAL A C 1
ATOM 744 O O . VAL A 1 96 ? -10.57 -8.203 -12.203 1 88.5 96 VAL A O 1
ATOM 747 N N . ARG A 1 97 ? -10.961 -9.578 -13.938 1 91.75 97 ARG A N 1
ATOM 748 C CA . ARG A 1 97 ? -10.602 -8.578 -14.938 1 91.75 97 ARG A CA 1
ATOM 749 C C . ARG A 1 97 ? -11.508 -7.359 -14.844 1 91.75 97 ARG A C 1
ATOM 751 O O . ARG A 1 97 ? -11.039 -6.219 -14.883 1 91.75 97 ARG A O 1
ATOM 758 N N . ALA A 1 98 ? -12.75 -7.625 -14.703 1 88.94 98 ALA A N 1
ATOM 759 C CA . ALA A 1 98 ? -13.734 -6.547 -14.617 1 88.94 98 ALA A CA 1
ATOM 760 C C . ALA A 1 98 ? -13.523 -5.719 -13.352 1 88.94 98 ALA A C 1
ATOM 762 O O . ALA A 1 98 ? -13.586 -4.488 -13.391 1 88.94 98 ALA A O 1
ATOM 763 N N . LEU A 1 99 ? -13.266 -6.383 -12.297 1 87.56 99 LEU A N 1
ATOM 764 C CA . LEU A 1 99 ? -13.039 -5.699 -11.031 1 87.56 99 LEU A CA 1
ATOM 765 C C . LEU A 1 99 ? -11.758 -4.867 -11.086 1 87.56 99 LEU A C 1
ATOM 767 O O . LEU A 1 99 ? -11.734 -3.734 -10.594 1 87.56 99 LEU A O 1
ATOM 771 N N . TRP A 1 100 ? -10.75 -5.43 -11.664 1 92.69 100 TRP A N 1
ATOM 772 C CA . TRP A 1 100 ? -9.5 -4.699 -11.812 1 92.69 100 TRP A CA 1
ATOM 773 C C . TRP A 1 100 ? -9.695 -3.436 -12.641 1 92.69 100 TRP A C 1
ATOM 775 O O . TRP A 1 100 ? -9.242 -2.355 -12.258 1 92.69 100 TRP A O 1
ATOM 785 N N . ARG A 1 101 ? -10.398 -3.564 -13.727 1 91.94 101 ARG A N 1
ATOM 786 C CA . ARG A 1 101 ? -10.672 -2.412 -14.578 1 91.94 101 ARG A CA 1
ATOM 787 C C . ARG A 1 101 ? -11.445 -1.341 -13.812 1 91.94 101 ARG A C 1
ATOM 789 O O . ARG A 1 101 ? -11.109 -0.157 -13.891 1 91.94 101 ARG A O 1
ATOM 796 N N . LYS A 1 102 ? -12.391 -1.774 -13.078 1 87.19 102 LYS A N 1
ATOM 797 C CA . LYS A 1 102 ? -13.203 -0.844 -12.297 1 87.19 102 LYS A CA 1
ATOM 798 C C . LYS A 1 102 ? -12.359 -0.131 -11.242 1 87.19 102 LYS A C 1
ATOM 800 O O . LYS A 1 102 ? -12.469 1.086 -11.078 1 87.19 102 LYS A O 1
ATOM 805 N N . LEU A 1 103 ? -11.562 -0.862 -10.578 1 89.25 103 LEU A N 1
ATOM 806 C CA . LEU A 1 103 ? -10.742 -0.322 -9.5 1 89.25 103 LEU A CA 1
ATOM 807 C C . LEU A 1 103 ? -9.672 0.622 -10.047 1 89.25 103 LEU A C 1
ATOM 809 O O . LEU A 1 103 ? -9.117 1.43 -9.297 1 89.25 103 LEU A O 1
ATOM 813 N N . CYS A 1 104 ? -9.367 0.529 -11.344 1 93 104 CYS A N 1
ATOM 814 C CA . CYS A 1 104 ? -8.375 1.396 -11.969 1 93 104 CYS A CA 1
ATOM 815 C C . CYS A 1 104 ? -9.008 2.695 -12.445 1 93 104 CYS A C 1
ATOM 817 O O . CYS A 1 104 ? -8.297 3.613 -12.875 1 93 104 CYS A O 1
ATOM 819 N N . GLU A 1 105 ? -10.297 2.773 -12.32 1 89.69 105 GLU A N 1
ATOM 820 C CA . GLU A 1 105 ? -10.945 4.035 -12.672 1 89.69 105 GLU A CA 1
ATOM 821 C C . GLU A 1 105 ? -10.562 5.145 -11.695 1 89.69 105 GLU A C 1
ATOM 823 O O . GLU A 1 105 ? -10.453 4.906 -10.492 1 89.69 105 GLU A O 1
ATOM 828 N N . PRO A 1 106 ? -10.414 6.344 -12.164 1 85.19 106 PRO A N 1
ATOM 829 C CA . PRO A 1 106 ? -9.93 7.453 -11.344 1 85.19 106 PRO A CA 1
ATOM 830 C C . PRO A 1 106 ? -10.758 7.656 -10.078 1 85.19 106 PRO A C 1
ATOM 832 O O . PRO A 1 106 ? -10.203 7.898 -9 1 85.19 106 PRO A O 1
ATOM 835 N N . ALA A 1 107 ? -12.023 7.562 -10.18 1 80.25 107 ALA A N 1
ATOM 836 C CA . ALA A 1 107 ? -12.898 7.766 -9.031 1 80.25 107 ALA A CA 1
ATOM 837 C C . ALA A 1 107 ? -12.625 6.73 -7.945 1 80.25 107 ALA A C 1
ATOM 839 O O . ALA A 1 107 ? -12.664 7.047 -6.754 1 80.25 107 ALA A O 1
ATOM 840 N N . GLU A 1 108 ? -12.273 5.5 -8.391 1 82.62 108 GLU A N 1
ATOM 841 C CA . GLU A 1 108 ? -12.039 4.414 -7.441 1 82.62 108 GLU A CA 1
ATOM 842 C C . GLU A 1 108 ? -10.617 4.469 -6.883 1 82.62 108 GLU A C 1
ATOM 844 O O . GLU A 1 108 ? -10.383 4.062 -5.746 1 82.62 108 GLU A O 1
ATOM 849 N N . GLN A 1 109 ? -9.734 4.973 -7.625 1 86.62 109 GLN A N 1
ATOM 850 C CA . GLN A 1 109 ? -8.336 5.004 -7.203 1 86.62 109 GLN A CA 1
ATOM 851 C C . GLN A 1 109 ? -8.133 5.98 -6.047 1 86.62 109 GLN A C 1
ATOM 853 O O . GLN A 1 109 ? -7.191 5.836 -5.266 1 86.62 109 GLN A O 1
ATOM 858 N N . ARG A 1 110 ? -9.008 6.977 -5.922 1 84.5 110 ARG A N 1
ATOM 859 C CA . ARG A 1 110 ? -8.914 7.949 -4.84 1 84.5 110 ARG A CA 1
ATOM 860 C C . ARG A 1 110 ? -8.984 7.262 -3.479 1 84.5 110 ARG A C 1
ATOM 862 O O . ARG A 1 110 ? -8.352 7.707 -2.521 1 84.5 110 ARG A O 1
ATOM 869 N N . GLN A 1 111 ? -9.75 6.207 -3.469 1 82.94 111 GLN A N 1
ATOM 870 C CA . GLN A 1 111 ? -9.906 5.508 -2.197 1 82.94 111 GLN A CA 1
ATOM 871 C C . GLN A 1 111 ? -8.602 4.844 -1.773 1 82.94 111 GLN A C 1
ATOM 873 O O . GLN A 1 111 ? -8.328 4.707 -0.579 1 82.94 111 GLN A O 1
ATOM 878 N N . PHE A 1 112 ? -7.801 4.484 -2.76 1 87.06 112 PHE A N 1
ATOM 879 C CA . PHE A 1 112 ? -6.531 3.842 -2.436 1 87.06 112 PHE A CA 1
ATOM 880 C C . PHE A 1 112 ? -5.539 4.855 -1.877 1 87.06 112 PHE A C 1
ATOM 882 O O . PHE A 1 112 ? -4.738 4.527 -0.998 1 87.06 112 PHE A O 1
ATOM 889 N N . HIS A 1 113 ? -5.613 6.051 -2.342 1 83.62 113 HIS A N 1
ATOM 890 C CA . HIS A 1 113 ? -4.82 7.105 -1.726 1 83.62 113 HIS A CA 1
ATOM 891 C C . HIS A 1 113 ? -5.105 7.207 -0.231 1 83.62 113 HIS A C 1
ATOM 893 O O . HIS A 1 113 ? -4.176 7.297 0.577 1 83.62 113 HIS A O 1
ATOM 899 N N . LEU A 1 114 ? -6.336 7.199 0.023 1 81.75 114 LEU A N 1
ATOM 900 C CA . LEU A 1 114 ? -6.742 7.305 1.42 1 81.75 114 LEU A CA 1
ATOM 901 C C . LEU A 1 114 ? -6.297 6.078 2.211 1 81.75 114 LEU A C 1
ATOM 903 O O . LEU A 1 114 ? -5.797 6.207 3.328 1 81.75 114 LEU A O 1
ATOM 907 N N . LEU A 1 115 ? -6.461 4.895 1.623 1 85 115 LEU A N 1
ATOM 908 C CA . LEU A 1 115 ? -6.07 3.654 2.289 1 85 115 LEU A CA 1
ATOM 909 C C . LEU A 1 115 ? -4.586 3.67 2.641 1 85 115 LEU A C 1
ATOM 911 O O . LEU A 1 115 ? -4.207 3.336 3.766 1 85 115 LEU A O 1
ATOM 915 N N . PHE A 1 116 ? -3.787 4.109 1.739 1 87.31 116 PHE A N 1
ATOM 916 C CA . PHE A 1 116 ? -2.346 4.117 1.951 1 87.31 116 PHE A CA 1
ATOM 917 C C . PHE A 1 116 ? -1.955 5.16 2.99 1 87.31 116 PHE A C 1
ATOM 919 O O . PHE A 1 116 ? -0.998 4.969 3.742 1 87.31 116 PHE A O 1
ATOM 926 N N . GLN A 1 117 ? -2.693 6.129 3.1 1 80 117 GLN A N 1
ATOM 927 C CA . GLN A 1 117 ? -2.412 7.188 4.062 1 80 117 GLN A CA 1
ATOM 928 C C . GLN A 1 117 ? -2.807 6.766 5.477 1 80 117 GLN A C 1
ATOM 930 O O . GLN A 1 117 ? -2.365 7.367 6.457 1 80 117 GLN A O 1
ATOM 935 N N . LEU A 1 118 ? -3.643 5.809 5.535 1 80.25 118 LEU A N 1
ATOM 936 C CA . LEU A 1 118 ? -4.094 5.359 6.848 1 80.25 118 LEU A CA 1
ATOM 937 C C . LEU A 1 118 ? -2.967 4.668 7.602 1 80.25 118 LEU A C 1
ATOM 939 O O . LEU A 1 118 ? -3.02 4.547 8.828 1 80.25 118 LEU A O 1
ATOM 943 N N . VAL A 1 119 ? -1.993 4.199 6.773 1 79.5 119 VAL A N 1
ATOM 944 C CA . VAL A 1 119 ? -0.865 3.531 7.41 1 79.5 119 VAL A CA 1
ATOM 945 C C . VAL A 1 119 ? 0.098 4.57 7.98 1 79.5 119 VAL A C 1
ATOM 947 O O . VAL A 1 119 ? 0.683 5.359 7.234 1 79.5 119 VAL A O 1
ATOM 950 N N . SER A 1 120 ? -0.108 5.039 9.18 1 68.94 120 SER A N 1
ATOM 951 C CA . SER A 1 120 ? 0.721 6.051 9.82 1 68.94 120 SER A CA 1
ATOM 952 C C . SER A 1 120 ? 1.731 5.414 10.773 1 68.94 120 SER A C 1
ATOM 954 O O . SER A 1 120 ? 1.498 4.32 11.289 1 68.94 120 SER A O 1
ATOM 956 N N . PRO A 1 121 ? 2.945 6.16 10.75 1 63.5 121 PRO A N 1
ATOM 957 C CA . PRO A 1 121 ? 3.863 5.672 11.781 1 63.5 121 PRO A CA 1
ATOM 958 C C . PRO A 1 121 ? 3.211 5.582 13.156 1 63.5 121 PRO A C 1
ATOM 960 O O . PRO A 1 121 ? 2.176 6.211 13.398 1 63.5 121 PRO A O 1
ATOM 963 N N . PRO A 1 122 ? 3.896 4.664 13.906 1 55.53 122 PRO A N 1
ATOM 964 C CA . PRO A 1 122 ? 3.389 4.594 15.273 1 55.53 122 PRO A CA 1
ATOM 965 C C . PRO A 1 122 ? 3.279 5.965 15.938 1 55.53 122 PRO A C 1
ATOM 967 O O . PRO A 1 122 ? 4.172 6.801 15.781 1 55.53 122 PRO A O 1
ATOM 970 N N . GLY A 1 123 ? 2.125 6.438 16.297 1 56.97 123 GLY A N 1
ATOM 971 C CA . GLY A 1 123 ? 1.898 7.727 16.938 1 56.97 123 GLY A CA 1
ATOM 972 C C . GLY A 1 123 ? 1.001 8.641 16.125 1 56.97 123 GLY A C 1
ATOM 973 O O . GLY A 1 123 ? 0.417 9.586 16.672 1 56.97 123 GLY A O 1
ATOM 974 N N . ALA A 1 124 ? 1.098 8.352 14.891 1 60.28 124 ALA A N 1
ATOM 975 C CA . ALA A 1 124 ? 0.295 9.219 14.039 1 60.28 124 ALA A CA 1
ATOM 976 C C . ALA A 1 124 ? -1.053 8.578 13.719 1 60.28 124 ALA A C 1
ATOM 978 O O . ALA A 1 124 ? -1.854 9.148 12.969 1 60.28 124 ALA A O 1
ATOM 979 N N . ILE A 1 125 ? -1.33 7.52 14.367 1 58.22 125 ILE A N 1
ATOM 980 C CA . ILE A 1 125 ? -2.545 6.77 14.07 1 58.22 125 ILE A CA 1
ATOM 981 C C . ILE A 1 125 ? -3.766 7.555 14.547 1 58.22 125 ILE A C 1
ATOM 983 O O . ILE A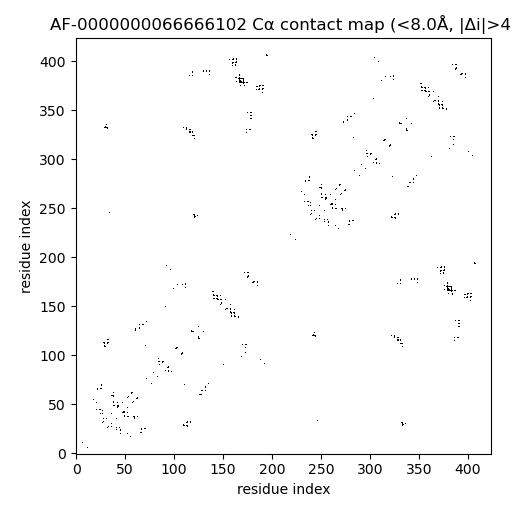 1 125 ? -3.762 8.109 15.648 1 58.22 125 ILE A O 1
ATOM 987 N N . VAL A 1 126 ? -4.621 7.672 13.617 1 62.91 126 VAL A N 1
ATOM 988 C CA . VAL A 1 126 ? -5.91 8.211 14.039 1 62.91 126 VAL A CA 1
ATOM 989 C C . VAL A 1 126 ? -6.488 7.344 15.156 1 62.91 126 VAL A C 1
ATOM 991 O O . VAL A 1 126 ? -6.785 6.164 14.945 1 62.91 126 VAL A O 1
ATOM 994 N N . GLN A 1 127 ? -6.422 7.859 16.281 1 65 127 GLN A N 1
ATOM 995 C CA . GLN A 1 127 ? -6.934 7.125 17.422 1 65 127 GLN A CA 1
ATOM 996 C C . GLN A 1 127 ? -8.305 6.516 17.125 1 65 127 GLN A C 1
ATOM 998 O O . GLN A 1 127 ? -9.195 7.199 16.625 1 65 127 GLN A O 1
ATOM 1003 N N . GLY A 1 128 ? -8.398 5.23 17.281 1 70.88 128 GLY A N 1
ATOM 1004 C CA . GLY A 1 128 ? -9.672 4.547 17.125 1 70.88 128 GLY A CA 1
ATOM 1005 C C . GLY A 1 128 ? -9.875 3.979 15.734 1 70.88 128 GLY A C 1
ATOM 1006 O O . GLY A 1 128 ? -10.875 3.312 15.477 1 70.88 128 GLY A O 1
ATOM 1007 N N . SER A 1 129 ? -8.914 4.332 14.977 1 76.69 129 SER A N 1
ATOM 1008 C CA . SER A 1 129 ? -9.109 3.877 13.602 1 76.69 129 SER A CA 1
ATOM 1009 C C . SER A 1 129 ? -8.648 2.434 13.43 1 76.69 129 SER A C 1
ATOM 1011 O O . SER A 1 129 ? -8.898 1.816 12.391 1 76.69 129 SER A O 1
ATOM 1013 N N . GLU A 1 130 ? -8.141 1.87 14.438 1 78.38 130 GLU A N 1
ATOM 1014 C CA . GLU A 1 130 ? -7.543 0.542 14.328 1 78.38 130 GLU A CA 1
ATOM 1015 C C . GLU A 1 130 ? -8.594 -0.506 13.969 1 78.38 130 GLU A C 1
ATOM 1017 O O . GLU A 1 130 ? -8.375 -1.325 13.078 1 78.38 130 GLU A O 1
ATOM 1022 N N . GLU A 1 131 ? -9.648 -0.419 14.609 1 82.94 131 GLU A N 1
ATOM 1023 C CA . GLU A 1 131 ? -10.703 -1.394 14.352 1 82.94 131 GLU A CA 1
ATOM 1024 C C . GLU A 1 131 ? -11.281 -1.227 12.953 1 82.94 131 GLU A C 1
ATOM 1026 O O . GLU A 1 131 ? -11.586 -2.213 12.273 1 82.94 131 GLU A O 1
ATOM 1031 N N . LEU A 1 132 ? -11.398 -0.03 12.625 1 81.19 132 LEU A N 1
ATOM 1032 C CA . LEU A 1 132 ? -11.938 0.239 11.297 1 81.19 132 LEU A CA 1
ATOM 1033 C C . LEU A 1 132 ? -10.977 -0.232 10.211 1 81.19 132 LEU A C 1
ATOM 1035 O O . LEU A 1 132 ? -11.391 -0.869 9.234 1 81.19 132 LEU A O 1
ATOM 1039 N N . ALA A 1 133 ? -9.742 0.029 10.43 1 79.25 133 ALA A N 1
ATOM 1040 C CA . ALA A 1 133 ? -8.727 -0.414 9.484 1 79.25 133 ALA A CA 1
ATOM 1041 C C . ALA A 1 133 ? -8.703 -1.936 9.375 1 79.25 133 ALA A C 1
ATOM 1043 O O . ALA A 1 133 ? -8.672 -2.48 8.266 1 79.25 133 ALA A O 1
ATOM 1044 N N . THR A 1 134 ? -8.836 -2.598 10.484 1 85.94 134 THR A N 1
ATOM 1045 C CA . THR A 1 134 ? -8.852 -4.055 10.523 1 85.94 134 THR A CA 1
ATOM 1046 C C . THR A 1 134 ? -10.094 -4.602 9.828 1 85.94 134 THR A C 1
ATOM 1048 O O . THR A 1 134 ? -10.016 -5.57 9.062 1 85.94 134 THR A O 1
ATOM 1051 N N . SER A 1 135 ? -11.125 -3.963 10.047 1 85.44 135 SER A N 1
ATOM 1052 C CA . SER A 1 135 ? -12.375 -4.418 9.445 1 85.44 135 SER A CA 1
ATOM 1053 C C . SER A 1 135 ? -12.352 -4.266 7.93 1 85.44 135 SER A C 1
ATOM 1055 O O . SER A 1 135 ? -12.898 -5.102 7.207 1 85.44 135 SER A O 1
ATOM 1057 N N . LEU A 1 136 ? -11.703 -3.215 7.461 1 82.81 136 LEU A N 1
ATOM 1058 C CA . LEU A 1 136 ? -11.562 -2.986 6.027 1 82.81 136 LEU A CA 1
ATOM 1059 C C . LEU A 1 136 ? -10.828 -4.145 5.359 1 82.81 136 LEU A C 1
ATOM 1061 O O . LEU A 1 136 ? -11.164 -4.531 4.238 1 82.81 136 LEU A O 1
ATOM 1065 N N . VAL A 1 137 ? -9.953 -4.73 6.043 1 88.69 137 VAL A N 1
ATOM 1066 C CA . VAL A 1 137 ? -9.18 -5.844 5.492 1 88.69 137 VAL A CA 1
ATOM 1067 C C . VAL A 1 137 ? -9.969 -7.141 5.637 1 88.69 137 VAL A C 1
ATOM 1069 O O . VAL A 1 137 ? -10.164 -7.871 4.664 1 88.69 137 VAL A O 1
ATOM 1072 N N . ARG A 1 138 ? -10.484 -7.34 6.754 1 89 138 ARG A N 1
ATOM 1073 C CA . ARG A 1 138 ? -11.148 -8.602 7.07 1 89 138 ARG A CA 1
ATOM 1074 C C . ARG A 1 138 ? -12.406 -8.781 6.219 1 89 138 ARG A C 1
ATOM 1076 O O . ARG A 1 138 ? -12.68 -9.891 5.746 1 89 138 ARG A O 1
ATOM 1083 N N . ASP A 1 139 ? -13.086 -7.719 6.047 1 86.38 139 ASP A N 1
ATOM 1084 C CA . ASP A 1 139 ? -14.312 -7.805 5.262 1 86.38 139 ASP A CA 1
ATOM 1085 C C . ASP A 1 139 ? -14.016 -8.234 3.826 1 86.38 139 ASP A C 1
ATOM 1087 O O . ASP A 1 139 ? -14.703 -9.102 3.279 1 86.38 139 ASP A O 1
ATOM 1091 N N . TRP A 1 140 ? -13.047 -7.73 3.291 1 87.56 140 TRP A N 1
ATOM 1092 C CA . TRP A 1 140 ? -12.672 -8.094 1.929 1 87.56 140 TRP A CA 1
ATOM 1093 C C . TRP A 1 140 ? -12.18 -9.539 1.869 1 87.56 140 TRP A C 1
ATOM 1095 O O . TRP A 1 140 ? -12.555 -10.297 0.973 1 87.56 140 TRP A O 1
ATOM 1105 N N . VAL A 1 141 ? -11.359 -9.875 2.785 1 92.38 141 VAL A N 1
ATOM 1106 C CA . VAL A 1 141 ? -10.812 -11.234 2.797 1 92.38 141 VAL A CA 1
ATOM 1107 C C . VAL A 1 141 ? -11.945 -12.242 2.914 1 92.38 141 VAL A C 1
ATOM 1109 O O . VAL A 1 141 ? -11.961 -13.25 2.205 1 92.38 141 VAL A O 1
ATOM 1112 N N . GLU A 1 142 ? -12.828 -11.914 3.805 1 90.62 142 GLU A N 1
ATOM 1113 C CA . GLU A 1 142 ? -13.969 -12.812 3.988 1 90.62 142 GLU A CA 1
ATOM 1114 C C . GLU A 1 142 ? -14.797 -12.922 2.709 1 90.62 142 GLU A C 1
ATOM 1116 O O . GLU A 1 142 ? -15.172 -14.023 2.301 1 90.62 142 GLU A O 1
ATOM 1121 N N . MET A 1 143 ? -15.062 -11.867 2.096 1 85.62 143 MET A N 1
ATOM 1122 C CA . MET A 1 143 ? -15.836 -11.852 0.861 1 85.62 143 MET A CA 1
ATOM 1123 C C . MET A 1 143 ? -15.133 -12.641 -0.237 1 85.62 143 MET A C 1
ATOM 1125 O O . MET A 1 143 ? -15.758 -13.445 -0.93 1 85.62 143 MET A O 1
ATOM 1129 N N . ILE A 1 144 ? -13.883 -12.477 -0.427 1 89.25 144 ILE A N 1
ATOM 1130 C CA . ILE A 1 144 ? -13.109 -13.156 -1.458 1 89.25 144 ILE A CA 1
ATOM 1131 C C . ILE A 1 144 ? -13.023 -14.648 -1.132 1 89.25 144 ILE A C 1
ATOM 1133 O O . ILE A 1 144 ? -13.125 -15.492 -2.025 1 89.25 144 ILE A O 1
ATOM 1137 N N . THR A 1 145 ? -12.852 -14.914 0.152 1 93.25 145 THR A N 1
ATOM 1138 C CA . THR A 1 145 ? -12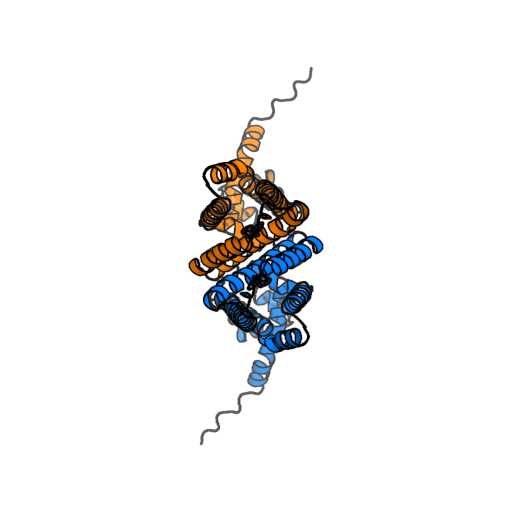.789 -16.297 0.588 1 93.25 145 THR A CA 1
ATOM 1139 C C . THR A 1 145 ? -14.062 -17.047 0.194 1 93.25 145 THR A C 1
ATOM 1141 O O . THR A 1 145 ? -14 -18.141 -0.373 1 93.25 145 THR A O 1
ATOM 1144 N N . GLU A 1 146 ? -15.141 -16.422 0.496 1 90 146 GLU A N 1
ATOM 1145 C CA . GLU A 1 146 ? -16.422 -17.031 0.169 1 90 146 GLU A CA 1
ATOM 1146 C C . GLU A 1 146 ? -16.562 -17.266 -1.334 1 90 146 GLU A C 1
ATOM 1148 O O . GLU A 1 146 ? -17.047 -18.312 -1.769 1 90 146 GLU A O 1
ATOM 1153 N N . ARG A 1 147 ? -16.141 -16.328 -2.061 1 86.38 147 ARG A N 1
ATOM 1154 C CA . ARG A 1 147 ? -16.219 -16.453 -3.514 1 86.38 147 ARG A CA 1
ATOM 1155 C C . ARG A 1 147 ? -15.297 -17.562 -4.016 1 86.38 147 ARG A C 1
ATOM 1157 O O . ARG A 1 147 ? -15.664 -18.312 -4.918 1 86.38 147 ARG A O 1
ATOM 1164 N N . LEU A 1 148 ? -14.172 -17.672 -3.463 1 89.69 148 LEU A N 1
ATOM 1165 C CA . LEU A 1 148 ? -13.211 -18.688 -3.855 1 89.69 148 LEU A CA 1
ATOM 1166 C C . LEU A 1 148 ? -13.75 -20.078 -3.545 1 89.69 148 LEU A C 1
ATOM 1168 O O . LEU A 1 148 ? -13.602 -21 -4.355 1 89.69 148 LEU A O 1
ATOM 1172 N N . VAL A 1 149 ? -14.398 -20.219 -2.441 1 91.81 149 VAL A N 1
ATOM 1173 C CA . VAL A 1 149 ? -14.984 -21.5 -2.062 1 91.81 149 VAL A CA 1
ATOM 1174 C C . VAL A 1 149 ? -16.078 -21.875 -3.057 1 91.81 149 VAL A C 1
ATOM 1176 O O . VAL A 1 149 ? -16.156 -23.016 -3.508 1 91.81 149 VAL A O 1
ATOM 1179 N N . LEU A 1 150 ? -16.859 -20.891 -3.418 1 85.38 150 LEU A N 1
ATOM 1180 C CA . LEU A 1 150 ? -17.922 -21.109 -4.395 1 85.38 150 LEU A CA 1
ATOM 1181 C C . LEU A 1 150 ? -17.328 -21.5 -5.746 1 85.38 150 LEU A C 1
ATOM 1183 O O . LEU A 1 150 ? -17.953 -22.281 -6.492 1 85.38 150 LEU A O 1
ATOM 1187 N N . ASP A 1 151 ? -16.156 -21.109 -6.004 1 84.31 151 ASP A N 1
ATOM 1188 C CA . ASP A 1 151 ? -15.5 -21.406 -7.277 1 84.31 151 ASP A CA 1
ATOM 1189 C C . ASP A 1 151 ? -14.703 -22.703 -7.203 1 84.31 151 ASP A C 1
ATOM 1191 O O . ASP A 1 151 ? -13.969 -23.047 -8.133 1 84.31 151 ASP A O 1
ATOM 1195 N N . GLY A 1 152 ? -14.711 -23.359 -6.043 1 88.06 152 GLY A N 1
ATOM 1196 C CA . GLY A 1 152 ? -14.18 -24.719 -5.977 1 88.06 152 GLY A CA 1
ATOM 1197 C C . GLY A 1 152 ? -12.867 -24.797 -5.219 1 88.06 152 GLY A C 1
ATOM 1198 O O . GLY A 1 152 ? -12.258 -25.875 -5.145 1 88.06 152 GLY A O 1
ATOM 1199 N N . TRP A 1 153 ? -12.422 -23.734 -4.648 1 89.12 153 TRP A N 1
ATOM 1200 C CA . TRP A 1 153 ? -11.211 -23.781 -3.846 1 89.12 153 TRP A CA 1
ATOM 1201 C C . TRP A 1 153 ? -11.461 -24.516 -2.533 1 89.12 153 TRP A C 1
ATOM 1203 O O . TRP A 1 153 ? -12.516 -24.359 -1.916 1 89.12 153 TRP A O 1
ATOM 1213 N N . PRO A 1 154 ? -10.414 -25.406 -2.172 1 91.88 154 PRO A N 1
ATOM 1214 C CA . PRO A 1 154 ? -10.547 -25.984 -0.839 1 91.88 154 PRO A CA 1
ATOM 1215 C C . PRO A 1 154 ? -10.648 -24.938 0.265 1 91.88 154 PRO A C 1
ATOM 1217 O O . PRO A 1 154 ? -9.93 -23.938 0.238 1 91.88 154 PRO A O 1
ATOM 1220 N N . ARG A 1 155 ? -11.5 -25.172 1.208 1 90.31 155 ARG A N 1
ATOM 1221 C CA . ARG A 1 155 ? -11.781 -24.219 2.281 1 90.31 155 ARG A CA 1
ATOM 1222 C C . ARG A 1 155 ? -10.508 -23.875 3.049 1 90.31 155 ARG A C 1
ATOM 1224 O O . ARG A 1 155 ? -10.32 -22.719 3.443 1 90.31 155 ARG A O 1
ATOM 1231 N N . GLU A 1 156 ? -9.648 -24.781 3.186 1 90.75 156 GLU A N 1
ATOM 1232 C CA . GLU A 1 156 ? -8.445 -24.594 3.988 1 90.75 156 GLU A CA 1
ATOM 1233 C C . GLU A 1 156 ? -7.457 -23.672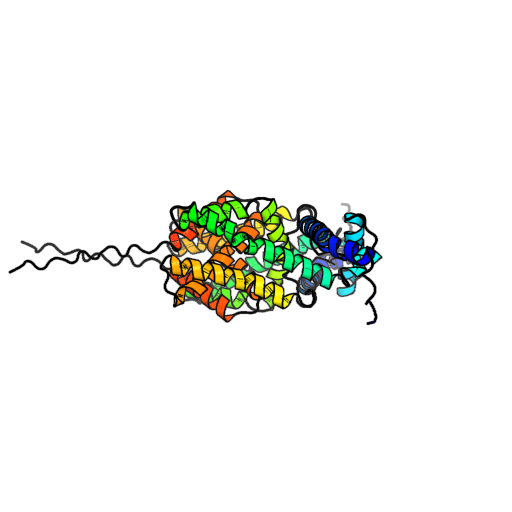 3.287 1 90.75 156 GLU A C 1
ATOM 1235 O O . GLU A 1 156 ? -6.59 -23.078 3.932 1 90.75 156 GLU A O 1
ATOM 1240 N N . ARG A 1 157 ? -7.68 -23.516 1.986 1 93.19 157 ARG A N 1
ATOM 1241 C CA . ARG A 1 157 ? -6.734 -22.703 1.227 1 93.19 157 ARG A CA 1
ATOM 1242 C C . ARG A 1 157 ? -7.371 -21.391 0.792 1 93.19 157 ARG A C 1
ATOM 1244 O O . ARG A 1 157 ? -6.672 -20.469 0.36 1 93.19 157 ARG A O 1
ATOM 1251 N N . ALA A 1 158 ? -8.625 -21.312 0.977 1 94.81 158 ALA A N 1
ATOM 1252 C CA . ALA A 1 158 ? -9.359 -20.172 0.414 1 94.81 158 ALA A CA 1
ATOM 1253 C C . ALA A 1 158 ? -8.945 -18.859 1.07 1 94.81 158 ALA A C 1
ATOM 1255 O O . ALA A 1 158 ? -8.75 -17.859 0.388 1 94.81 158 ALA A O 1
ATOM 1256 N N . GLU A 1 159 ? -8.734 -18.906 2.348 1 95.81 159 GLU A N 1
ATOM 1257 C CA . GLU A 1 159 ? -8.422 -17.672 3.049 1 95.81 159 GLU A CA 1
ATOM 1258 C C . GLU A 1 159 ? -7.02 -17.172 2.701 1 95.81 159 GLU A C 1
ATOM 1260 O O . GLU A 1 159 ? -6.828 -15.992 2.391 1 95.81 159 GLU A O 1
ATOM 1265 N N . PRO A 1 160 ? -6.035 -18.047 2.713 1 95.88 160 PRO A N 1
ATOM 1266 C CA . PRO A 1 160 ? -4.707 -17.578 2.297 1 95.88 160 PRO A CA 1
ATOM 1267 C C . PRO A 1 160 ? -4.688 -17.062 0.86 1 95.88 160 PRO A C 1
ATOM 1269 O O . PRO A 1 160 ? -4.031 -16.062 0.572 1 95.88 160 PRO A O 1
ATOM 1272 N N . VAL A 1 161 ? -5.414 -17.688 0.021 1 94.38 161 VAL A N 1
ATOM 1273 C CA . VAL A 1 161 ? -5.488 -17.25 -1.368 1 94.38 161 VAL A CA 1
ATOM 1274 C C . VAL A 1 161 ? -6.203 -15.898 -1.445 1 94.38 161 VAL A C 1
ATOM 1276 O O . VAL A 1 161 ? -5.777 -15 -2.176 1 94.38 161 VAL A O 1
ATOM 1279 N N . ALA A 1 162 ? -7.266 -15.797 -0.663 1 95.38 162 ALA A N 1
ATOM 1280 C CA . ALA A 1 162 ? -8 -14.531 -0.616 1 95.38 162 ALA A CA 1
ATOM 1281 C C . ALA A 1 162 ? -7.105 -13.398 -0.131 1 95.38 162 ALA A C 1
ATOM 1283 O O . ALA A 1 162 ? -7.121 -12.297 -0.698 1 95.38 162 ALA A O 1
ATOM 1284 N N . THR A 1 163 ? -6.355 -13.648 0.919 1 96.56 163 THR A N 1
ATOM 1285 C CA . THR A 1 163 ? -5.414 -12.672 1.459 1 96.56 163 THR A CA 1
ATOM 1286 C C . THR A 1 163 ? -4.391 -12.266 0.401 1 96.56 163 THR A C 1
ATOM 1288 O O . THR A 1 163 ? -4.102 -11.078 0.239 1 96.56 163 THR A O 1
ATOM 1291 N N . LEU A 1 164 ? -3.971 -13.219 -0.313 1 95.12 164 LEU A N 1
ATOM 1292 C CA . LEU A 1 164 ? -2.984 -12.969 -1.36 1 95.12 164 LEU A CA 1
ATOM 1293 C C . LEU A 1 164 ? -3.584 -12.141 -2.488 1 95.12 164 LEU A C 1
ATOM 1295 O O . LEU A 1 164 ? -2.957 -11.188 -2.963 1 95.12 164 LEU A O 1
ATOM 1299 N N . VAL A 1 165 ? -4.754 -12.5 -2.943 1 94.19 165 VAL A N 1
ATOM 1300 C CA . VAL A 1 165 ? -5.43 -11.789 -4.02 1 94.19 165 VAL A CA 1
ATOM 1301 C C . VAL A 1 165 ? -5.641 -10.328 -3.623 1 94.19 165 VAL A C 1
ATOM 1303 O O . VAL A 1 165 ? -5.336 -9.414 -4.398 1 94.19 165 VAL A O 1
ATOM 1306 N N . LEU A 1 166 ? -6.098 -10.141 -2.416 1 94.38 166 LEU A N 1
ATOM 1307 C CA . LEU A 1 166 ? -6.305 -8.781 -1.919 1 94.38 166 LEU A CA 1
ATOM 1308 C C . LEU A 1 166 ? -4.992 -8.016 -1.878 1 94.38 166 LEU A C 1
ATOM 1310 O O . LEU A 1 166 ? -4.926 -6.863 -2.326 1 94.38 166 LEU A O 1
ATOM 1314 N N . ALA A 1 167 ? -3.988 -8.648 -1.358 1 96.31 167 ALA A N 1
ATOM 1315 C CA . ALA A 1 167 ? -2.672 -8.023 -1.259 1 96.31 167 ALA A CA 1
ATOM 1316 C C . ALA A 1 167 ? -2.137 -7.648 -2.639 1 96.31 167 ALA A C 1
ATOM 1318 O O . ALA A 1 167 ? -1.57 -6.566 -2.82 1 96.31 167 ALA A O 1
ATOM 1319 N N . GLN A 1 168 ? -2.303 -8.516 -3.561 1 95.88 168 GLN A N 1
ATOM 1320 C CA . GLN A 1 168 ? -1.832 -8.258 -4.918 1 95.88 168 GLN A CA 1
ATOM 1321 C C . GLN A 1 168 ? -2.527 -7.043 -5.523 1 95.88 168 GLN A C 1
ATOM 1323 O O . GLN A 1 168 ? -1.882 -6.199 -6.148 1 95.88 168 GLN A O 1
ATOM 1328 N N . PHE A 1 169 ? -3.801 -6.961 -5.348 1 94.5 169 PHE A N 1
ATOM 1329 C CA . PHE A 1 169 ? -4.551 -5.848 -5.922 1 94.5 169 PHE A CA 1
ATOM 1330 C C . PHE A 1 169 ? -4.125 -4.527 -5.293 1 94.5 169 PHE A C 1
ATOM 1332 O O . PHE A 1 169 ? -3.906 -3.539 -6 1 94.5 169 PHE A O 1
ATOM 1339 N N . ARG A 1 170 ? -4.004 -4.578 -4.066 1 94.69 170 ARG A N 1
ATOM 1340 C CA . ARG A 1 170 ? -3.572 -3.367 -3.377 1 94.69 170 ARG A CA 1
ATOM 1341 C C . ARG A 1 170 ? -2.137 -3.008 -3.744 1 94.69 170 ARG A C 1
ATOM 1343 O O . ARG A 1 170 ? -1.815 -1.836 -3.945 1 94.69 170 ARG A O 1
ATOM 1350 N N . GLY A 1 171 ? -1.282 -3.986 -3.801 1 96.38 171 GLY A N 1
ATOM 1351 C CA . GLY A 1 171 ? 0.085 -3.748 -4.234 1 96.38 171 GLY A CA 1
ATOM 1352 C C . GLY A 1 171 ? 0.176 -3.221 -5.656 1 96.38 171 GLY A C 1
ATOM 1353 O O . GLY A 1 171 ? 0.988 -2.342 -5.945 1 96.38 171 GLY A O 1
ATOM 1354 N N . LEU A 1 172 ? -0.628 -3.713 -6.547 1 97.06 172 LEU A N 1
ATOM 1355 C CA . LEU A 1 172 ? -0.627 -3.256 -7.934 1 97.06 172 LEU A CA 1
ATOM 1356 C C . LEU A 1 172 ? -1.189 -1.842 -8.039 1 97.06 172 LEU A C 1
ATOM 1358 O O . LEU A 1 172 ? -0.753 -1.059 -8.883 1 97.06 172 LEU A O 1
ATOM 1362 N N . GLN A 1 173 ? -2.16 -1.591 -7.227 1 94.94 173 GLN A N 1
ATOM 1363 C CA . GLN A 1 173 ? -2.645 -0.214 -7.195 1 94.94 173 GLN A CA 1
ATOM 1364 C C . GLN A 1 173 ? -1.547 0.744 -6.738 1 94.94 173 GLN A C 1
ATOM 1366 O O . GLN A 1 173 ? -1.387 1.827 -7.301 1 94.94 173 GLN A O 1
ATOM 1371 N N . LEU A 1 174 ? -0.829 0.396 -5.695 1 93.5 174 LEU A N 1
ATOM 1372 C CA . LEU A 1 174 ? 0.323 1.182 -5.266 1 93.5 174 LEU A CA 1
ATOM 1373 C C . LEU A 1 174 ? 1.299 1.394 -6.418 1 93.5 174 LEU A C 1
ATOM 1375 O O . LEU A 1 174 ? 1.74 2.52 -6.664 1 93.5 174 LEU A O 1
ATOM 1379 N N . ASP A 1 175 ? 1.618 0.347 -7.102 1 93.5 175 ASP A N 1
ATOM 1380 C CA . ASP A 1 175 ? 2.5 0.408 -8.266 1 93.5 175 ASP A CA 1
ATOM 1381 C C . ASP A 1 175 ? 1.961 1.38 -9.312 1 93.5 175 ASP A C 1
ATOM 1383 O O . ASP A 1 175 ? 2.693 2.244 -9.797 1 93.5 175 ASP A O 1
ATOM 1387 N N . LEU A 1 176 ? 0.741 1.247 -9.602 1 92.81 176 LEU A N 1
ATOM 1388 C CA . LEU A 1 176 ? 0.096 2.059 -10.625 1 92.81 176 LEU A CA 1
ATOM 1389 C C . LEU A 1 176 ? 0.102 3.533 -10.234 1 92.81 176 LEU A C 1
ATOM 1391 O O . LEU A 1 176 ? 0.381 4.398 -11.07 1 92.81 176 LEU A O 1
ATOM 1395 N N . LEU A 1 177 ? -0.118 3.793 -9.039 1 89.06 177 LEU A N 1
ATOM 1396 C CA . LEU A 1 177 ? -0.171 5.172 -8.562 1 89.06 177 LEU A CA 1
ATOM 1397 C C . LEU A 1 177 ? 1.221 5.797 -8.555 1 89.06 177 LEU A C 1
ATOM 1399 O O . LEU A 1 177 ? 1.365 7.004 -8.75 1 89.06 177 LEU A O 1
ATOM 1403 N N . LEU A 1 178 ? 2.209 5.023 -8.359 1 87.88 178 LEU A N 1
ATOM 1404 C CA . LEU A 1 178 ? 3.578 5.523 -8.312 1 87.88 178 LEU A CA 1
ATOM 1405 C C . LEU A 1 178 ? 4.164 5.652 -9.711 1 87.88 178 LEU A C 1
ATOM 1407 O O . LEU A 1 178 ? 4.934 6.574 -9.984 1 87.88 178 LEU A O 1
ATOM 1411 N N . THR A 1 179 ? 3.818 4.766 -10.656 1 90.56 179 THR A N 1
ATOM 1412 C CA . THR A 1 179 ? 4.543 4.684 -11.914 1 90.56 179 THR A CA 1
ATOM 1413 C C . THR A 1 179 ? 3.648 5.098 -13.078 1 90.56 179 THR A C 1
ATOM 1415 O O . THR A 1 179 ? 4.141 5.473 -14.148 1 90.56 179 THR A O 1
ATOM 1418 N N . GLY A 1 180 ? 2.367 4.867 -12.891 1 90.81 180 GLY A N 1
ATOM 1419 C CA . GLY A 1 180 ? 1.445 5.117 -13.984 1 90.81 180 GLY A CA 1
ATOM 1420 C C . GLY A 1 180 ? 1.512 4.059 -15.07 1 90.81 180 GLY A C 1
ATOM 1421 O O . GLY A 1 180 ? 0.906 4.215 -16.141 1 90.81 180 GLY A O 1
ATOM 1422 N N . ASP A 1 181 ? 2.197 2.984 -14.852 1 93.88 181 ASP A N 1
ATOM 1423 C CA . ASP A 1 181 ? 2.406 1.957 -15.867 1 93.88 181 ASP A CA 1
ATOM 1424 C C . ASP A 1 181 ? 1.264 0.944 -15.867 1 93.88 181 ASP A C 1
ATOM 1426 O O . ASP A 1 181 ? 1.417 -0.172 -15.367 1 93.88 181 ASP A O 1
ATOM 1430 N N . ARG A 1 182 ? 0.245 1.279 -16.531 1 96 182 ARG A N 1
ATOM 1431 C CA . ARG A 1 182 ? -0.978 0.482 -16.562 1 96 182 ARG A CA 1
ATOM 1432 C C . ARG A 1 182 ? -0.749 -0.847 -17.266 1 96 182 ARG A C 1
ATOM 1434 O O . ARG A 1 182 ? -1.242 -1.887 -16.828 1 96 182 ARG A O 1
ATOM 1441 N N . GLU A 1 183 ? -0.011 -0.821 -18.281 1 96.44 183 GLU A N 1
ATOM 1442 C CA . GLU A 1 183 ? 0.237 -2.039 -19.047 1 96.44 183 GLU A CA 1
ATOM 1443 C C . GLU A 1 183 ? 0.947 -3.09 -18.203 1 96.44 183 GLU A C 1
ATOM 1445 O O . GLU A 1 183 ? 0.563 -4.262 -18.203 1 96.44 183 GLU A O 1
ATOM 1450 N N . ARG A 1 184 ? 1.938 -2.68 -17.516 1 95.44 184 ARG A N 1
ATOM 1451 C CA . ARG A 1 184 ? 2.676 -3.607 -16.656 1 95.44 184 ARG A CA 1
ATOM 1452 C C . ARG A 1 184 ? 1.779 -4.172 -15.562 1 95.44 184 ARG A C 1
ATOM 1454 O O . ARG A 1 184 ? 1.82 -5.371 -15.273 1 95.44 184 ARG A O 1
ATOM 1461 N N . ALA A 1 185 ? 0.946 -3.334 -15.008 1 96.69 185 ALA A N 1
ATOM 1462 C CA . ALA A 1 185 ? 0.027 -3.785 -13.961 1 96.69 185 ALA A CA 1
ATOM 1463 C C . ALA A 1 185 ? -0.979 -4.789 -14.516 1 96.69 185 ALA A C 1
ATOM 1465 O O . ALA A 1 185 ? -1.259 -5.809 -13.883 1 96.69 185 ALA A O 1
ATOM 1466 N N . ASP A 1 186 ? -1.469 -4.523 -15.711 1 97.19 186 ASP A N 1
ATOM 1467 C CA . ASP A 1 186 ? -2.428 -5.418 -16.344 1 97.19 186 ASP A CA 1
ATOM 1468 C C . ASP A 1 186 ? -1.804 -6.785 -16.625 1 97.19 186 ASP A C 1
ATOM 1470 O O . ASP A 1 186 ? -2.441 -7.82 -16.422 1 97.19 186 ASP A O 1
ATOM 1474 N N . ARG A 1 187 ? -0.585 -6.754 -17.078 1 96.44 187 ARG A N 1
ATOM 1475 C CA . ARG A 1 187 ? 0.11 -8.008 -17.359 1 96.44 187 ARG A CA 1
ATOM 1476 C C . ARG A 1 187 ? 0.299 -8.82 -16.078 1 96.44 187 ARG A C 1
ATOM 1478 O O . ARG A 1 187 ? 0.228 -10.047 -16.109 1 96.44 187 ARG A O 1
ATOM 1485 N N . ALA A 1 188 ? 0.548 -8.148 -15.008 1 96.69 188 ALA A N 1
ATOM 1486 C CA . ALA A 1 188 ? 0.706 -8.836 -13.727 1 96.69 188 ALA A CA 1
ATOM 1487 C C . ALA A 1 188 ? -0.604 -9.484 -13.289 1 96.69 188 ALA A C 1
ATOM 1489 O O . ALA A 1 188 ? -0.605 -10.594 -12.75 1 96.69 188 ALA A O 1
ATOM 1490 N N . VAL A 1 189 ? -1.7 -8.789 -13.516 1 96.56 189 VAL A N 1
ATOM 1491 C CA . VAL A 1 189 ? -3.006 -9.344 -13.18 1 96.56 189 VA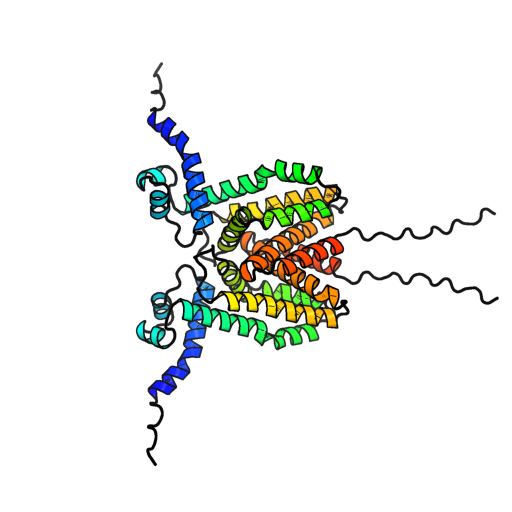L A CA 1
ATOM 1492 C C . VAL A 1 189 ? -3.244 -10.617 -13.984 1 96.56 189 VAL A C 1
ATOM 1494 O O . VAL A 1 189 ? -3.705 -11.625 -13.445 1 96.56 189 VAL A O 1
ATOM 1497 N N . GLU A 1 190 ? -2.898 -10.586 -15.25 1 95.62 190 GLU A N 1
ATOM 1498 C CA . GLU A 1 190 ? -3.059 -11.766 -16.094 1 95.62 190 GLU A CA 1
ATOM 1499 C C . GLU A 1 190 ? -2.209 -12.922 -15.578 1 95.62 190 GLU A C 1
ATOM 1501 O O . GLU A 1 190 ? -2.65 -14.078 -15.594 1 95.62 190 GLU A O 1
ATOM 1506 N N . GLU A 1 191 ? -1.05 -12.578 -15.156 1 93.56 191 GLU A N 1
ATOM 1507 C CA . GLU A 1 191 ? -0.184 -13.617 -14.602 1 93.56 191 GLU A CA 1
ATOM 1508 C C . GLU A 1 191 ? -0.767 -14.195 -13.312 1 93.56 191 GLU A C 1
ATOM 1510 O O . GLU A 1 191 ? -0.667 -15.398 -13.07 1 93.56 191 GLU A O 1
ATOM 1515 N N . SER A 1 192 ? -1.309 -13.359 -12.516 1 94.44 192 SER A N 1
ATOM 1516 C CA . SER A 1 192 ? -1.975 -13.828 -11.305 1 94.44 192 SER A CA 1
ATOM 1517 C C . SER A 1 192 ? -3.1 -14.805 -11.633 1 94.44 192 SER A C 1
ATOM 1519 O O . SER A 1 192 ? -3.223 -15.859 -11 1 94.44 192 SER A O 1
ATOM 1521 N N . LEU A 1 193 ? -3.896 -14.453 -12.625 1 92.62 193 LEU A N 1
ATOM 1522 C CA . LEU A 1 193 ? -5.004 -15.312 -13.047 1 92.62 193 LEU A CA 1
ATOM 1523 C C . LEU A 1 193 ? -4.488 -16.656 -13.547 1 92.62 193 LEU A C 1
ATOM 1525 O O . LEU A 1 193 ? -5.086 -17.703 -13.266 1 92.62 193 LEU A O 1
ATOM 1529 N N . ARG A 1 194 ? -3.395 -16.688 -14.227 1 89.88 194 ARG A N 1
ATOM 1530 C CA . ARG A 1 194 ? -2.787 -17.922 -14.711 1 89.88 194 ARG A CA 1
ATOM 1531 C C . ARG A 1 194 ? -2.336 -18.812 -13.547 1 89.88 194 ARG A C 1
ATOM 1533 O O . ARG A 1 194 ? -2.57 -20.016 -13.555 1 89.88 194 ARG A O 1
ATOM 1540 N N . LEU A 1 195 ? -1.788 -18.188 -12.547 1 87.19 195 LEU A N 1
ATOM 1541 C CA . LEU A 1 195 ? -1.255 -18.922 -11.406 1 87.19 195 LEU A CA 1
ATOM 1542 C C . LEU A 1 195 ? -2.383 -19.5 -10.547 1 87.19 195 LEU A C 1
ATOM 1544 O O . LEU A 1 195 ? -2.234 -20.562 -9.938 1 87.19 195 LEU A O 1
ATOM 1548 N N . LEU A 1 196 ? -3.492 -18.844 -10.586 1 87.81 196 LEU A N 1
ATOM 1549 C CA . LEU A 1 196 ? -4.605 -19.25 -9.734 1 87.81 196 LEU A CA 1
ATOM 1550 C C . LEU A 1 196 ? -5.52 -20.234 -10.461 1 87.81 196 LEU A C 1
ATOM 1552 O O . LEU A 1 196 ? -6.391 -20.844 -9.844 1 87.81 196 LEU A O 1
ATOM 1556 N N . ALA A 1 197 ? -5.379 -20.375 -11.719 1 82.75 197 ALA A N 1
ATOM 1557 C CA . ALA A 1 197 ? -6.211 -21.281 -12.508 1 82.75 197 ALA A CA 1
ATOM 1558 C C . ALA A 1 197 ? -6.016 -22.734 -12.055 1 82.75 197 ALA A C 1
ATOM 1560 O O . ALA A 1 197 ? -4.898 -23.141 -11.727 1 82.75 197 ALA A O 1
ATOM 1561 N N . PRO A 1 198 ? -7.246 -23.406 -11.836 1 68.88 198 PRO A N 1
ATOM 1562 C CA . PRO A 1 198 ? -7.145 -24.812 -11.438 1 68.88 198 PRO A CA 1
ATOM 1563 C C . PRO A 1 198 ? -6.199 -25.609 -12.328 1 68.88 198 PRO A C 1
ATOM 1565 O O . PRO A 1 198 ? -6.109 -25.344 -13.531 1 68.88 198 PRO A O 1
ATOM 1568 N N . ARG A 1 199 ? -5.18 -26.188 -11.805 1 59.5 199 ARG A N 1
ATOM 1569 C CA . ARG A 1 199 ? -4.258 -27.047 -12.531 1 59.5 199 ARG A CA 1
ATOM 1570 C C . ARG A 1 199 ? -4.996 -28.219 -13.164 1 59.5 199 ARG A C 1
ATOM 1572 O O . ARG A 1 199 ? -5.77 -28.906 -12.492 1 59.5 199 ARG A O 1
ATOM 1579 N N . SER A 1 200 ? -5.484 -28.125 -14.406 1 48.72 200 SER A N 1
ATOM 1580 C CA . SER A 1 200 ? -6.109 -29.25 -15.078 1 48.72 200 SER A CA 1
ATOM 1581 C C . SER A 1 200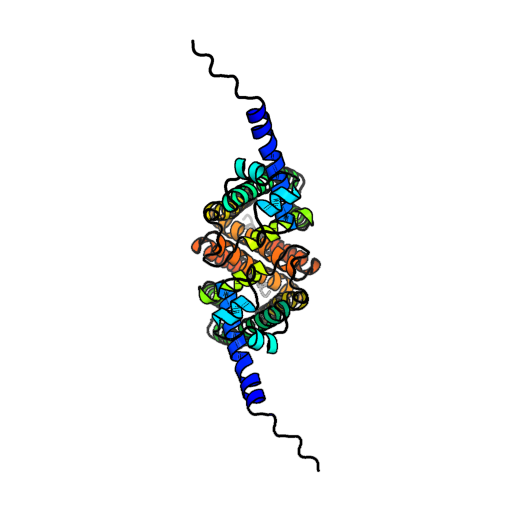 ? -5.461 -30.562 -14.68 1 48.72 200 SER A C 1
ATOM 1583 O O . SER A 1 200 ? -4.25 -30.75 -14.828 1 48.72 200 SER A O 1
ATOM 1585 N N . GLU A 1 201 ? -5.762 -31.125 -13.602 1 45.16 201 GLU A N 1
ATOM 1586 C CA . GLU A 1 201 ? -5.402 -32.531 -13.523 1 45.16 201 GLU A CA 1
ATOM 1587 C C . GLU A 1 201 ? -5.555 -33.219 -14.875 1 45.16 201 GLU A C 1
ATOM 1589 O O . GLU A 1 201 ? -6.621 -33.188 -15.492 1 45.16 201 GLU A O 1
ATOM 1594 N N . GLN A 1 202 ? -4.676 -33.125 -15.789 1 40.53 202 GLN A N 1
ATOM 1595 C CA . GLN A 1 202 ? -4.805 -34.031 -16.922 1 40.53 202 GLN A CA 1
ATOM 1596 C C . GLN A 1 202 ? -5.438 -35.344 -16.484 1 40.53 202 GLN A C 1
ATOM 1598 O O . GLN A 1 202 ? -5.078 -35.906 -15.445 1 40.53 202 GLN A O 1
ATOM 1603 N N . PRO A 1 203 ? -6.707 -35.625 -16.812 1 40.69 203 PRO A N 1
ATOM 1604 C CA . PRO A 1 203 ? -7.234 -36.969 -16.594 1 40.69 203 PRO A CA 1
ATOM 1605 C C . PRO A 1 203 ? -6.184 -38.062 -16.781 1 40.69 203 PRO A C 1
ATOM 1607 O O . PRO A 1 203 ? -5.461 -38.031 -17.781 1 40.69 203 PRO A O 1
ATOM 1610 N N . GLY A 1 204 ? -5.398 -38.438 -15.883 1 37.22 204 GLY A N 1
ATOM 1611 C CA . GLY A 1 204 ? -4.707 -39.719 -16.094 1 37.22 204 GLY A CA 1
ATOM 1612 C C . GLY A 1 204 ? -5.492 -40.688 -16.953 1 37.22 204 GLY A C 1
ATOM 1613 O O . GLY A 1 204 ? -6.719 -40.781 -16.828 1 37.22 204 GLY A O 1
ATOM 1614 N N . GLU A 1 205 ? -5.137 -40.938 -18.219 1 39.34 205 GLU A N 1
ATOM 1615 C CA . GLU A 1 205 ? -5.598 -42.031 -19.062 1 39.34 205 GLU A CA 1
ATOM 1616 C C . GLU A 1 205 ? -5.859 -43.281 -18.234 1 39.34 205 GLU A C 1
ATOM 1618 O O . GLU A 1 205 ? -4.934 -43.875 -17.656 1 39.34 205 GLU A O 1
ATOM 1623 N N . MET A 1 206 ? -6.879 -43.375 -17.359 1 39.28 206 MET A N 1
ATOM 1624 C CA . MET A 1 206 ? -7.312 -44.688 -16.938 1 39.28 206 MET A CA 1
ATOM 1625 C C . MET A 1 206 ? -7.16 -45.688 -18.078 1 39.28 206 MET A C 1
ATOM 1627 O O . MET A 1 206 ? -7.809 -45.562 -19.109 1 39.28 206 MET A O 1
ATOM 1631 N N . MET A 1 207 ? -5.902 -46.188 -18.375 1 39.94 207 MET A N 1
ATOM 1632 C CA . MET A 1 207 ? -5.684 -47.375 -19.172 1 39.94 207 MET A CA 1
ATOM 1633 C C . MET A 1 207 ? -6.742 -48.438 -18.875 1 39.94 207 MET A C 1
ATOM 1635 O O . MET A 1 207 ? -6.836 -48.938 -17.734 1 39.94 207 MET A O 1
ATOM 1639 N N . GLY A 1 208 ? -7.91 -48.438 -19.453 1 41.19 208 GLY A N 1
ATOM 1640 C CA . GLY A 1 208 ? -8.859 -49.531 -19.594 1 41.19 208 GLY A CA 1
ATOM 1641 C C . GLY A 1 208 ? -8.195 -50.875 -19.672 1 41.19 208 GLY A C 1
ATOM 1642 O O . GLY A 1 208 ? -7.27 -51.062 -20.469 1 41.19 208 GLY A O 1
ATOM 1643 N N . ALA A 1 209 ? -8.133 -51.719 -18.594 1 45.12 209 ALA A N 1
ATOM 1644 C CA . ALA A 1 209 ? -7.82 -53.125 -18.594 1 45.12 209 ALA A CA 1
ATOM 1645 C C . ALA A 1 209 ? -8.555 -53.844 -19.734 1 45.12 209 ALA A C 1
ATOM 1647 O O . ALA A 1 209 ? -9.75 -53.625 -19.938 1 45.12 209 ALA A O 1
ATOM 1648 N N . PRO A 1 210 ? -7.844 -54.375 -20.625 1 36.25 210 PRO A N 1
ATOM 1649 C CA . PRO A 1 210 ? -8.523 -55.219 -21.609 1 36.25 210 PRO A CA 1
ATOM 1650 C C . PRO A 1 210 ? -9.414 -56.281 -20.953 1 36.25 210 PRO A C 1
ATOM 1652 O O . PRO A 1 210 ? -9.125 -56.719 -19.844 1 36.25 210 PRO A O 1
ATOM 1655 N N . ALA A 1 211 ? -10.672 -56.062 -20.969 1 44.56 211 ALA A N 1
ATOM 1656 C CA . ALA A 1 211 ? -11.578 -57.188 -20.672 1 44.56 211 ALA A CA 1
ATOM 1657 C C . ALA A 1 211 ? -11.039 -58.5 -21.219 1 44.56 211 ALA A C 1
ATOM 1659 O O . ALA A 1 211 ? -10.836 -58.625 -22.438 1 44.56 211 ALA A O 1
ATOM 1660 N N . SER A 1 212 ? -10.188 -59.25 -20.297 1 28.8 212 SER A N 1
ATOM 1661 C CA . SER A 1 212 ? -10.148 -60.656 -20.625 1 28.8 212 SER A CA 1
ATOM 1662 C C . SER A 1 212 ? -11.531 -61.281 -20.531 1 28.8 212 SER A C 1
ATOM 1664 O O . SER A 1 212 ? -12.336 -60.906 -19.672 1 28.8 212 SER A O 1
ATOM 1666 N N . MET B 1 1 ? 50.656 32.969 -11.484 1 41.16 1 MET B N 1
ATOM 1667 C CA . MET B 1 1 ? 50.188 31.688 -10.984 1 41.16 1 MET B CA 1
ATOM 1668 C C . MET B 1 1 ? 49.219 31.859 -9.82 1 41.16 1 MET B C 1
ATOM 1670 O O . MET B 1 1 ? 49.656 32.188 -8.703 1 41.16 1 MET B O 1
ATOM 1674 N N . GLU B 1 2 ? 48.031 32.469 -9.867 1 42.34 2 GLU B N 1
ATOM 1675 C CA . GLU B 1 2 ? 47 32.875 -8.914 1 42.34 2 GLU B CA 1
ATOM 1676 C C . GLU B 1 2 ? 46.531 31.703 -8.086 1 42.34 2 GLU B C 1
ATOM 1678 O O . GLU B 1 2 ? 46.062 30.688 -8.633 1 42.34 2 GLU B O 1
ATOM 1683 N N . MET B 1 3 ? 47.094 31.344 -6.965 1 43.88 3 MET B N 1
ATOM 1684 C CA . MET B 1 3 ? 46.781 30.312 -5.984 1 43.88 3 MET B CA 1
ATOM 1685 C C . MET B 1 3 ? 45.312 30.359 -5.613 1 43.88 3 MET B C 1
ATOM 1687 O O . MET B 1 3 ? 44.812 31.375 -5.152 1 43.88 3 MET B O 1
ATOM 1691 N N . LYS B 1 4 ? 44.438 29.75 -6.395 1 52.66 4 LYS B N 1
ATOM 1692 C CA . LYS B 1 4 ? 43.062 29.625 -5.934 1 52.66 4 LYS B CA 1
ATOM 1693 C C . LYS B 1 4 ? 43 29.391 -4.426 1 52.66 4 LYS B C 1
ATOM 1695 O O . LYS B 1 4 ? 43.719 28.547 -3.893 1 52.66 4 LYS B O 1
ATOM 1700 N N . PRO B 1 5 ? 42.5 30.359 -3.607 1 52.97 5 PRO B N 1
ATOM 1701 C CA . PRO B 1 5 ? 42.5 30.188 -2.154 1 52.97 5 PRO B CA 1
ATOM 1702 C C . PRO B 1 5 ? 42.062 28.781 -1.738 1 52.97 5 PRO B C 1
ATOM 1704 O O . PRO B 1 5 ? 41.344 28.109 -2.482 1 52.97 5 PRO B O 1
ATOM 1707 N N . ALA B 1 6 ? 42.781 28 -0.931 1 51.84 6 ALA B N 1
ATOM 1708 C CA . ALA B 1 6 ? 42.5 26.734 -0.266 1 51.84 6 ALA B CA 1
ATOM 1709 C C . ALA B 1 6 ? 41.031 26.641 0.142 1 51.84 6 ALA B C 1
ATOM 1711 O O . ALA B 1 6 ? 40.438 27.609 0.593 1 51.84 6 ALA B O 1
ATOM 1712 N N . PRO B 1 7 ? 40.25 25.781 -0.492 1 51.72 7 PRO B N 1
ATOM 1713 C CA . PRO B 1 7 ? 38.844 25.734 -0.029 1 51.72 7 PRO B CA 1
ATOM 1714 C C . PRO B 1 7 ? 38.719 25.906 1.484 1 51.72 7 PRO B C 1
ATOM 1716 O O . PRO B 1 7 ? 39.562 25.406 2.234 1 51.72 7 PRO B O 1
ATOM 1719 N N . ASP B 1 8 ? 38.156 27.031 2.061 1 51.12 8 ASP B N 1
ATOM 1720 C CA . ASP B 1 8 ? 38.031 27.406 3.467 1 51.12 8 ASP B CA 1
ATOM 1721 C C . ASP B 1 8 ? 37.594 26.219 4.309 1 51.12 8 ASP B C 1
ATOM 1723 O O . ASP B 1 8 ? 36.844 25.344 3.828 1 51.12 8 ASP B O 1
ATOM 1727 N N . GLY B 1 9 ? 38.375 25.656 5.293 1 51.81 9 GLY B N 1
ATOM 1728 C CA . GLY B 1 9 ? 38.125 24.672 6.328 1 51.81 9 GLY B CA 1
ATOM 1729 C C . GLY B 1 9 ? 36.656 24.516 6.668 1 51.81 9 GLY B C 1
ATOM 1730 O O . GLY B 1 9 ? 36.219 23.406 7.016 1 51.81 9 GLY B O 1
ATOM 1731 N N . ARG B 1 10 ? 35.969 25.609 6.672 1 53.19 10 ARG B N 1
ATOM 1732 C CA . ARG B 1 10 ? 34.562 25.625 6.965 1 53.19 10 ARG B CA 1
ATOM 1733 C C . ARG B 1 10 ? 33.781 24.859 5.895 1 53.19 10 ARG B C 1
ATOM 1735 O O . ARG B 1 10 ? 32.844 24.109 6.211 1 53.19 10 ARG B O 1
ATOM 1742 N N . ALA B 1 11 ? 34.156 25.172 4.668 1 54.53 11 ALA B N 1
ATOM 1743 C CA . ALA B 1 11 ? 33.5 24.469 3.562 1 54.53 11 ALA B CA 1
ATOM 1744 C C . ALA B 1 11 ? 33.719 22.969 3.654 1 54.53 11 ALA B C 1
ATOM 1746 O O . ALA B 1 11 ? 32.844 22.188 3.352 1 54.53 11 ALA B O 1
ATOM 1747 N N . LEU B 1 12 ? 34.875 22.562 3.932 1 53.88 12 LEU B N 1
ATOM 1748 C CA . LEU B 1 12 ? 35.188 21.141 4.109 1 53.88 12 LEU B CA 1
ATOM 1749 C C . LEU B 1 12 ? 34.406 20.562 5.285 1 53.88 12 LEU B C 1
ATOM 1751 O O . LEU B 1 12 ? 33.938 19.422 5.211 1 53.88 12 LEU B O 1
ATOM 1755 N N . ARG B 1 13 ? 34.406 21.266 6.383 1 54.28 13 ARG B N 1
ATOM 1756 C CA . ARG B 1 13 ? 33.594 20.812 7.516 1 54.28 13 ARG B CA 1
ATOM 1757 C C . ARG B 1 13 ? 32.125 20.719 7.145 1 54.28 13 ARG B C 1
ATOM 1759 O O . ARG B 1 13 ? 31.422 19.828 7.633 1 54.28 13 ARG B O 1
ATOM 1766 N N . TYR B 1 14 ? 31.766 21.672 6.273 1 55.5 14 TYR B N 1
ATOM 1767 C CA . TYR B 1 14 ? 30.391 21.719 5.809 1 55.5 14 TYR B CA 1
ATOM 1768 C C . TYR B 1 14 ? 30.031 20.453 5.027 1 55.5 14 TYR B C 1
ATOM 1770 O O . TYR B 1 14 ? 29 19.828 5.285 1 55.5 14 TYR B O 1
ATOM 1778 N N . ARG B 1 15 ? 30.828 20.234 3.963 1 57.75 15 ARG B N 1
ATOM 1779 C CA . ARG B 1 15 ? 30.578 19.078 3.1 1 57.75 15 ARG B CA 1
ATOM 1780 C C . ARG B 1 15 ? 30.609 17.781 3.893 1 57.75 15 ARG B C 1
ATOM 1782 O O . ARG B 1 15 ? 29.859 16.844 3.59 1 57.75 15 ARG B O 1
ATOM 1789 N N . HIS B 1 16 ? 31.375 17.844 4.996 1 65.06 16 HIS B N 1
ATOM 1790 C CA . HIS B 1 16 ? 31.578 16.625 5.773 1 65.06 16 HIS B CA 1
ATOM 1791 C C . HIS B 1 16 ? 30.359 16.312 6.629 1 65.06 16 HIS B C 1
ATOM 1793 O O . HIS B 1 16 ? 30.109 15.148 6.957 1 65.06 16 HIS B O 1
ATOM 1799 N N . ARG B 1 17 ? 29.375 17.344 6.688 1 83.81 17 ARG B N 1
ATOM 1800 C CA . ARG B 1 17 ? 28.312 17.094 7.652 1 83.81 17 ARG B CA 1
ATOM 1801 C C . ARG B 1 17 ? 27.031 16.656 6.949 1 83.81 17 ARG B C 1
ATOM 1803 O O . ARG B 1 17 ? 26.109 16.125 7.586 1 83.81 17 ARG B O 1
ATOM 1810 N N . ARG B 1 18 ? 27.031 16.781 5.629 1 88.25 18 ARG B N 1
ATOM 1811 C CA . ARG B 1 18 ? 25.781 16.531 4.902 1 88.25 18 ARG B CA 1
ATOM 1812 C C . ARG B 1 18 ? 25.328 15.094 5.074 1 88.25 18 ARG B C 1
ATOM 1814 O O . ARG B 1 18 ? 24.156 14.836 5.352 1 88.25 18 ARG B O 1
ATOM 1821 N N . PRO B 1 19 ? 26.312 14.188 4.996 1 89.88 19 PRO B N 1
ATOM 1822 C CA . PRO B 1 19 ? 25.875 12.805 5.199 1 89.88 19 PRO B CA 1
ATOM 1823 C C . PRO B 1 19 ? 25.281 12.57 6.59 1 89.88 19 PRO B C 1
ATOM 1825 O O . PRO B 1 19 ? 24.312 11.828 6.734 1 89.88 19 PRO B O 1
ATOM 1828 N N . GLU B 1 20 ? 25.844 13.18 7.52 1 91.88 20 GLU B N 1
ATOM 1829 C CA . GLU B 1 20 ? 25.328 13.055 8.883 1 91.88 20 GLU B CA 1
ATOM 1830 C C . GLU B 1 20 ? 23.953 13.695 9.016 1 91.88 20 GLU B C 1
ATOM 1832 O O . GLU B 1 20 ? 23.062 13.125 9.648 1 91.88 20 GLU B O 1
ATOM 1837 N N . LEU B 1 21 ? 23.812 14.828 8.406 1 94.38 21 LEU B N 1
ATOM 1838 C CA . LEU B 1 21 ? 22.531 15.523 8.445 1 94.38 21 LEU B CA 1
ATOM 1839 C C . LEU B 1 21 ? 21.453 14.727 7.719 1 94.38 21 LEU B C 1
ATOM 1841 O O . LEU B 1 21 ? 20.312 14.625 8.195 1 94.38 21 LEU B O 1
ATOM 1845 N N . LEU B 1 22 ? 21.875 14.156 6.629 1 95.06 22 LEU B N 1
ATOM 1846 C CA . LEU B 1 22 ? 20.938 13.359 5.852 1 95.06 22 LEU B CA 1
ATOM 1847 C C . LEU B 1 22 ? 20.5 12.117 6.629 1 95.06 22 LEU B C 1
ATOM 1849 O O . LEU B 1 22 ? 19.328 11.75 6.617 1 95.06 22 LEU B O 1
ATOM 1853 N N . ARG B 1 23 ? 21.438 11.523 7.289 1 93.75 23 ARG B N 1
ATOM 1854 C CA . ARG B 1 23 ? 21.109 10.352 8.102 1 93.75 23 ARG B CA 1
ATOM 1855 C C . ARG B 1 23 ? 20.125 10.703 9.211 1 93.75 23 ARG B C 1
ATOM 1857 O O . ARG B 1 23 ? 19.156 9.984 9.422 1 93.75 23 ARG B O 1
ATOM 1864 N N . GLY B 1 24 ? 20.453 11.773 9.844 1 94.5 24 GLY B N 1
ATOM 1865 C CA . GLY B 1 24 ? 19.562 12.219 10.898 1 94.5 24 GLY B CA 1
ATOM 1866 C C . GLY B 1 24 ? 18.172 12.586 10.383 1 94.5 24 GLY B C 1
ATOM 1867 O O . GLY B 1 24 ? 17.172 1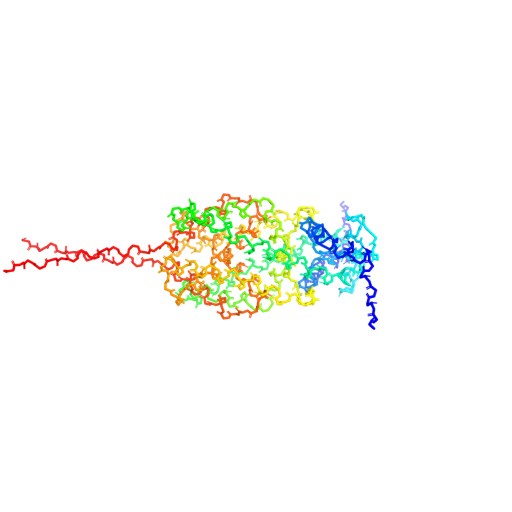2.242 11 1 94.5 24 GLY B O 1
ATOM 1868 N N . ALA B 1 25 ? 18.141 13.273 9.25 1 94.75 25 ALA B N 1
ATOM 1869 C CA . ALA B 1 25 ? 16.859 13.656 8.641 1 94.75 25 ALA B CA 1
ATOM 1870 C C . ALA B 1 25 ? 16.062 12.422 8.219 1 94.75 25 ALA B C 1
ATOM 1872 O O . ALA B 1 25 ? 14.844 12.391 8.359 1 94.75 25 ALA B O 1
ATOM 1873 N N . THR B 1 26 ? 16.781 11.492 7.742 1 92.38 26 THR B N 1
ATOM 1874 C CA . THR B 1 26 ? 16.156 10.242 7.328 1 92.38 26 THR B CA 1
ATOM 1875 C C . THR B 1 26 ? 15.508 9.539 8.516 1 92.38 26 THR B C 1
ATOM 1877 O O . THR B 1 26 ? 14.359 9.102 8.438 1 92.38 26 THR B O 1
ATOM 1880 N N . GLU B 1 27 ? 16.203 9.492 9.578 1 90.94 27 GLU B N 1
ATOM 1881 C CA . GLU B 1 27 ? 15.656 8.883 10.797 1 90.94 27 GLU B CA 1
ATOM 1882 C C . GLU B 1 27 ? 14.43 9.648 11.297 1 90.94 27 GLU B C 1
ATOM 1884 O O . GLU B 1 27 ? 13.461 9.039 11.734 1 90.94 27 GLU B O 1
ATOM 1889 N N . PHE B 1 28 ? 14.555 10.914 11.172 1 91.38 28 PHE B N 1
ATOM 1890 C CA . PHE B 1 28 ? 13.43 11.758 11.562 1 91.38 28 PHE B CA 1
ATOM 1891 C C . PHE B 1 28 ? 12.18 11.414 10.758 1 91.38 28 PHE B C 1
ATOM 1893 O O . PHE B 1 28 ? 11.109 11.211 11.328 1 91.38 28 PHE B O 1
ATOM 1900 N N . VAL B 1 29 ? 12.305 11.281 9.484 1 88.81 29 VAL B N 1
ATOM 1901 C CA . VAL B 1 29 ? 11.18 11.039 8.594 1 88.81 29 VAL B CA 1
ATOM 1902 C C . VAL B 1 29 ? 10.648 9.625 8.805 1 88.81 29 VAL B C 1
ATOM 1904 O O . VAL B 1 29 ? 9.438 9.398 8.766 1 88.81 29 VAL B O 1
ATOM 1907 N N . LEU B 1 30 ? 11.539 8.703 9.039 1 86.69 30 LEU B N 1
ATOM 1908 C CA . LEU B 1 30 ? 11.125 7.324 9.281 1 86.69 30 LEU B CA 1
ATOM 1909 C C . LEU B 1 30 ? 10.32 7.215 10.57 1 86.69 30 LEU B C 1
ATOM 1911 O O . LEU B 1 30 ? 9.43 6.371 10.68 1 86.69 30 LEU B O 1
ATOM 1915 N N . GLU B 1 31 ? 10.57 8.102 11.453 1 85.25 31 GLU B N 1
ATOM 1916 C CA . GLU B 1 31 ? 9.898 8.078 12.75 1 85.25 31 GLU B CA 1
ATOM 1917 C C . GLU B 1 31 ? 8.602 8.867 12.711 1 85.25 31 GLU B C 1
ATOM 1919 O O . GLU B 1 31 ? 7.598 8.461 13.297 1 85.25 31 GLU B O 1
ATOM 1924 N N . HIS B 1 32 ? 8.625 10 11.953 1 82.88 32 HIS B N 1
ATOM 1925 C CA . HIS B 1 32 ? 7.52 10.945 12.078 1 82.88 32 HIS B CA 1
ATOM 1926 C C . HIS B 1 32 ? 6.684 10.984 10.805 1 82.88 32 HIS B C 1
ATOM 1928 O O . HIS B 1 32 ? 5.566 11.516 10.812 1 82.88 32 HIS B O 1
ATOM 1934 N N . GLY B 1 33 ? 7.238 10.43 9.781 1 81.25 33 GLY B N 1
ATOM 1935 C CA . GLY B 1 33 ? 6.543 10.547 8.508 1 81.25 33 GLY B CA 1
ATOM 1936 C C . GLY B 1 33 ? 6.816 11.852 7.785 1 81.25 33 GLY B C 1
ATOM 1937 O O . GLY B 1 33 ? 7.746 12.578 8.141 1 81.25 33 GLY B O 1
ATOM 1938 N N . ILE B 1 34 ? 5.992 12.164 6.734 1 79.94 34 ILE B N 1
ATOM 1939 C CA . ILE B 1 34 ? 6.262 13.312 5.883 1 79.94 34 ILE B CA 1
ATOM 1940 C C . ILE B 1 34 ? 5.207 14.391 6.121 1 79.94 34 ILE B C 1
ATOM 1942 O O . ILE B 1 34 ? 5.371 15.539 5.699 1 79.94 34 ILE B O 1
ATOM 1946 N N . ALA B 1 35 ? 4.098 14.109 6.711 1 71.69 35 ALA B N 1
ATOM 1947 C CA . ALA B 1 35 ? 2.975 15.031 6.855 1 71.69 35 ALA B CA 1
ATOM 1948 C C . ALA B 1 35 ? 3.41 16.312 7.543 1 71.69 35 ALA B C 1
ATOM 1950 O O . ALA B 1 35 ? 3.033 17.406 7.121 1 71.69 35 ALA B O 1
ATOM 1951 N N . ASP B 1 36 ? 4.266 16.281 8.516 1 73.31 36 ASP B N 1
ATOM 1952 C CA . ASP B 1 36 ? 4.688 17.453 9.266 1 73.31 36 ASP B CA 1
ATOM 1953 C C . ASP B 1 36 ? 6.16 17.766 9.016 1 73.31 36 ASP B C 1
ATOM 1955 O O . ASP B 1 36 ? 6.809 18.422 9.836 1 73.31 36 ASP B O 1
ATOM 1959 N N . LEU B 1 37 ? 6.555 17.234 7.938 1 82.94 37 LEU B N 1
ATOM 1960 C CA . LEU B 1 37 ? 7.957 17.469 7.621 1 82.94 37 LEU B CA 1
ATOM 1961 C C . LEU B 1 37 ? 8.203 18.938 7.254 1 82.94 37 LEU B C 1
ATOM 1963 O O . LEU B 1 37 ? 7.523 19.484 6.383 1 82.94 37 LEU B O 1
ATOM 1967 N N . SER B 1 38 ? 9.062 19.531 7.965 1 89.5 38 SER B N 1
ATOM 1968 C CA . SER B 1 38 ? 9.555 20.875 7.66 1 89.5 38 SER B CA 1
ATOM 1969 C C . SER B 1 38 ? 11.039 21 7.969 1 89.5 38 SER B C 1
ATOM 1971 O O . SER B 1 38 ? 11.586 20.25 8.773 1 89.5 38 SER B O 1
ATOM 1973 N N . LEU B 1 39 ? 11.656 21.906 7.289 1 93 39 LEU B N 1
ATOM 1974 C CA . LEU B 1 39 ? 13.078 22.125 7.562 1 93 39 LEU B CA 1
ATOM 1975 C C . LEU B 1 39 ? 13.289 22.562 9.008 1 93 39 LEU B C 1
ATOM 1977 O O . LEU B 1 39 ? 14.266 22.156 9.648 1 93 39 LEU B O 1
ATOM 1981 N N . ARG B 1 40 ? 12.43 23.328 9.523 1 94.19 40 ARG B N 1
ATOM 1982 C CA . ARG B 1 40 ? 12.523 23.797 10.898 1 94.19 40 ARG B CA 1
ATOM 1983 C C . ARG B 1 40 ? 12.438 22.625 11.883 1 94.19 40 ARG B C 1
ATOM 1985 O O . ARG B 1 40 ? 13.258 22.531 12.797 1 94.19 40 ARG B O 1
ATOM 1992 N N . ALA B 1 41 ? 11.508 21.781 11.711 1 93.5 41 ALA B N 1
ATOM 1993 C CA . ALA B 1 41 ? 11.32 20.641 12.594 1 93.5 41 ALA B CA 1
ATOM 1994 C C . ALA B 1 41 ? 12.539 19.719 12.555 1 93.5 41 ALA B C 1
ATOM 1996 O O . ALA B 1 41 ? 12.977 19.219 13.594 1 93.5 41 ALA B O 1
ATOM 1997 N N . VAL B 1 42 ? 13.031 19.484 11.359 1 95.25 42 VAL B N 1
ATOM 1998 C CA . VAL B 1 42 ? 14.188 18.609 11.195 1 95.25 42 VAL B CA 1
ATOM 1999 C C . VAL B 1 42 ? 15.414 19.25 11.828 1 95.25 42 VAL B C 1
ATOM 2001 O O . VAL B 1 42 ? 16.188 18.578 12.516 1 95.25 42 VAL B O 1
ATOM 2004 N N . ALA B 1 43 ? 15.602 20.5 11.633 1 95.81 43 ALA B N 1
ATOM 2005 C CA . ALA B 1 43 ? 16.719 21.219 12.234 1 95.81 43 ALA B CA 1
ATOM 2006 C C . ALA B 1 43 ? 16.703 21.094 13.75 1 95.81 43 ALA B C 1
ATOM 2008 O O . ALA B 1 43 ? 17.734 20.828 14.375 1 95.81 43 ALA B O 1
ATOM 2009 N N . GLU B 1 44 ? 15.586 21.266 14.312 1 95.56 44 GLU B N 1
ATOM 2010 C CA . GLU B 1 44 ? 15.414 21.156 15.758 1 95.56 44 GLU B CA 1
ATOM 2011 C C . GLU B 1 44 ? 15.758 19.75 16.25 1 95.56 44 GLU B C 1
ATOM 2013 O O . GLU B 1 44 ? 16.469 19.594 17.234 1 95.56 44 GLU B O 1
ATOM 2018 N N . ALA B 1 45 ? 15.336 18.844 15.555 1 93.38 45 ALA B N 1
ATOM 2019 C CA . ALA B 1 45 ? 15.57 17.453 15.93 1 93.38 45 ALA B CA 1
ATOM 2020 C C . ALA B 1 45 ? 17.047 17.109 15.859 1 93.38 45 ALA B C 1
ATOM 2022 O O . ALA B 1 45 ? 17.547 16.281 16.641 1 93.38 45 ALA B O 1
ATOM 2023 N N . LEU B 1 46 ? 17.75 17.672 14.922 1 94.75 46 LEU B N 1
ATOM 2024 C CA . LEU B 1 46 ? 19.156 17.359 14.695 1 94.75 46 LEU B CA 1
ATOM 2025 C C . LEU B 1 46 ? 20.062 18.312 15.484 1 94.75 46 LEU B C 1
ATOM 2027 O O . LEU B 1 46 ? 21.281 18.188 15.43 1 94.75 46 LEU B O 1
ATOM 2031 N N . ASP B 1 47 ? 19.422 19.219 16.125 1 95.06 47 ASP B N 1
ATOM 2032 C CA . ASP B 1 47 ? 20.141 20.188 16.938 1 95.06 47 ASP B CA 1
ATOM 2033 C C . ASP B 1 47 ? 21.094 21.031 16.094 1 95.06 47 ASP B C 1
ATOM 2035 O O . ASP B 1 47 ? 22.266 21.156 16.406 1 95.06 47 ASP B O 1
ATOM 2039 N N . VAL B 1 48 ? 20.578 21.484 15.039 1 94.5 48 VAL B N 1
ATOM 2040 C CA . VAL B 1 48 ? 21.25 22.453 14.18 1 94.5 48 VAL B CA 1
ATOM 2041 C C . VAL B 1 48 ? 20.328 23.625 13.883 1 94.5 48 VAL B C 1
ATOM 2043 O O . VAL B 1 48 ? 19.125 23.547 14.141 1 94.5 48 VAL B O 1
ATOM 2046 N N . SER B 1 49 ? 20.938 24.656 13.391 1 94.19 49 SER B N 1
ATOM 2047 C CA . SER B 1 49 ? 20.109 25.812 13.078 1 94.19 49 SER B CA 1
ATOM 2048 C C . SER B 1 49 ? 19.359 25.625 11.766 1 94.19 49 SER B C 1
ATOM 2050 O O . SER B 1 49 ? 19.812 24.891 10.891 1 94.19 49 SER B O 1
ATOM 2052 N N . HIS B 1 50 ? 18.234 26.266 11.672 1 93.75 50 HIS B N 1
ATOM 2053 C CA . HIS B 1 50 ? 17.453 26.25 10.438 1 93.75 50 HIS B CA 1
ATOM 2054 C C . HIS B 1 50 ? 18.297 26.734 9.258 1 93.75 50 HIS B C 1
ATOM 2056 O O . HIS B 1 50 ? 18.328 26.078 8.211 1 93.75 50 HIS B O 1
ATOM 2062 N N . PRO B 1 51 ? 19.125 27.812 9.375 1 92.81 51 PRO B N 1
ATOM 2063 C CA . PRO B 1 51 ? 19.969 28.25 8.258 1 92.81 51 PRO B CA 1
ATOM 2064 C C . PRO B 1 51 ? 21.016 27.203 7.875 1 92.81 51 PRO B C 1
ATOM 2066 O O . PRO B 1 51 ? 21.328 27.047 6.691 1 92.81 51 PRO B O 1
ATOM 2069 N N . THR B 1 52 ? 21.484 26.547 8.812 1 90.94 52 THR B N 1
ATOM 2070 C CA . THR B 1 52 ? 22.453 25.484 8.539 1 90.94 52 THR B CA 1
ATOM 2071 C C . THR B 1 52 ? 21.844 24.406 7.668 1 90.94 52 THR B C 1
ATOM 2073 O O . THR B 1 52 ? 22.453 23.969 6.684 1 90.94 52 THR B O 1
ATOM 2076 N N . LEU B 1 53 ? 20.641 23.938 8.031 1 93.38 53 LEU B N 1
ATOM 2077 C CA . LEU B 1 53 ? 19.969 22.891 7.25 1 93.38 53 LEU B CA 1
ATOM 2078 C C . LEU B 1 53 ? 19.594 23.406 5.867 1 93.38 53 LEU B C 1
ATOM 2080 O O . LEU B 1 53 ? 19.688 22.672 4.879 1 93.38 53 LEU B O 1
ATOM 2084 N N . LEU B 1 54 ? 19.266 24.641 5.84 1 93 54 LEU B N 1
ATOM 2085 C CA . LEU B 1 54 ? 18.859 25.266 4.59 1 93 54 LEU B CA 1
ATOM 2086 C C . LEU B 1 54 ? 20.031 25.344 3.613 1 93 54 LEU B C 1
ATOM 2088 O O . LEU B 1 54 ? 19.828 25.25 2.398 1 93 54 LEU B O 1
ATOM 2092 N N . ARG B 1 55 ? 21.203 25.516 4.168 1 92.94 55 ARG B N 1
ATOM 2093 C CA . ARG B 1 55 ? 22.391 25.562 3.326 1 92.94 55 ARG B CA 1
ATOM 2094 C C . ARG B 1 55 ? 22.625 24.234 2.631 1 92.94 55 ARG B C 1
ATOM 2096 O O . ARG B 1 55 ? 23.078 24.188 1.484 1 92.94 55 ARG B O 1
ATOM 2103 N N . HIS B 1 56 ? 22.156 23.188 3.258 1 92.81 56 HIS B N 1
ATOM 2104 C CA . HIS B 1 56 ? 22.391 21.859 2.709 1 92.81 56 HIS B CA 1
ATOM 2105 C C . HIS B 1 56 ? 21.188 21.406 1.875 1 92.81 56 HIS B C 1
ATOM 2107 O O . HIS B 1 56 ? 21.359 20.688 0.888 1 92.81 56 HIS B O 1
ATOM 2113 N N . PHE B 1 57 ? 20.016 21.766 2.406 1 93.88 57 PHE B N 1
ATOM 2114 C CA . PHE B 1 57 ? 18.766 21.406 1.745 1 93.88 57 PHE B CA 1
ATOM 2115 C C . PHE B 1 57 ? 17.906 22.625 1.497 1 93.88 57 PHE B C 1
ATOM 2117 O O . PHE B 1 57 ? 17.234 23.109 2.406 1 93.88 57 PHE B O 1
ATOM 2124 N N . THR B 1 58 ? 17.766 23 0.318 1 91.31 58 THR B N 1
ATOM 2125 C CA . THR B 1 58 ? 17.266 24.312 -0.074 1 91.31 58 THR B CA 1
ATOM 2126 C C . THR B 1 58 ? 15.75 24.391 0.125 1 91.31 58 THR B C 1
ATOM 2128 O O . THR B 1 58 ? 15.172 25.469 0.123 1 91.31 58 THR B O 1
ATOM 2131 N N . SER B 1 59 ? 15.156 23.219 0.2 1 90.12 59 SER B N 1
ATOM 2132 C CA . SER B 1 59 ? 13.711 23.172 0.415 1 90.12 59 SER B CA 1
ATOM 2133 C C . SER B 1 59 ? 13.289 21.859 1.062 1 90.12 59 SER B C 1
ATOM 2135 O O . SER B 1 59 ? 14.07 20.906 1.126 1 90.12 59 SER B O 1
ATOM 2137 N N . LYS B 1 60 ? 12.109 21.891 1.524 1 88.44 60 LYS B N 1
ATOM 2138 C CA . LYS B 1 60 ? 11.531 20.672 2.068 1 88.44 60 LYS B CA 1
ATOM 2139 C C . LYS B 1 60 ? 11.484 19.562 1.015 1 88.44 60 LYS B C 1
ATOM 2141 O O . LYS B 1 60 ? 11.75 18.406 1.316 1 88.44 60 LYS B O 1
ATOM 2146 N N . GLU B 1 61 ? 11.211 20 -0.149 1 86.25 61 GLU B N 1
ATOM 2147 C CA . GLU B 1 61 ? 11.141 19.047 -1.256 1 86.25 61 GLU B CA 1
ATOM 2148 C C . GLU B 1 61 ? 12.516 18.469 -1.576 1 86.25 61 GLU B C 1
ATOM 2150 O O . GLU B 1 61 ? 12.656 17.266 -1.788 1 86.25 61 GLU B O 1
ATOM 2155 N N . ALA B 1 62 ? 13.445 19.297 -1.569 1 90.19 62 ALA B N 1
ATOM 2156 C CA . ALA B 1 62 ? 14.812 18.844 -1.829 1 90.19 62 ALA B CA 1
ATOM 2157 C C . ALA B 1 62 ? 15.297 17.891 -0.742 1 90.19 62 ALA B C 1
ATOM 2159 O O . ALA B 1 62 ? 15.984 16.906 -1.03 1 90.19 62 ALA B O 1
ATOM 2160 N N . LEU B 1 63 ? 14.945 18.25 0.458 1 92.5 63 LEU B N 1
ATOM 2161 C CA . LEU B 1 63 ? 15.297 17.375 1.576 1 92.5 63 LEU B CA 1
ATOM 2162 C C . LEU B 1 63 ? 14.625 16.016 1.438 1 92.5 63 LEU B C 1
ATOM 2164 O O . LEU B 1 63 ? 15.273 14.977 1.579 1 92.5 63 LEU B O 1
ATOM 2168 N N . LEU B 1 64 ? 13.406 16.016 1.118 1 88.94 64 LEU B N 1
ATOM 2169 C CA . LEU B 1 64 ? 12.656 14.773 0.978 1 88.94 64 LEU B CA 1
ATOM 2170 C C . LEU B 1 64 ? 13.219 13.922 -0.152 1 88.94 64 LEU B C 1
ATOM 2172 O O . LEU B 1 64 ? 13.352 12.703 -0.009 1 88.94 64 LEU B O 1
ATOM 2176 N N . LEU B 1 65 ? 13.539 14.539 -1.219 1 89.19 65 LEU B N 1
ATOM 2177 C CA . LEU B 1 65 ? 14.125 13.82 -2.346 1 89.19 65 LEU B CA 1
ATOM 2178 C C . LEU B 1 65 ? 15.445 13.172 -1.952 1 89.19 65 LEU B C 1
ATOM 2180 O O . LEU B 1 65 ? 15.734 12.039 -2.334 1 89.19 65 LEU B O 1
ATOM 2184 N N . ALA B 1 66 ? 16.188 13.875 -1.199 1 91.12 66 ALA B N 1
ATOM 2185 C CA . ALA B 1 66 ? 17.469 13.344 -0.731 1 91.12 66 ALA B CA 1
ATOM 2186 C C . ALA B 1 66 ? 17.25 12.148 0.198 1 91.12 66 ALA B C 1
ATOM 2188 O O . ALA B 1 66 ? 17.984 11.164 0.122 1 91.12 66 ALA B O 1
ATOM 2189 N N . ILE B 1 67 ? 16.328 12.266 1.014 1 90.56 67 ILE B N 1
ATOM 2190 C CA . ILE B 1 67 ? 16 11.195 1.949 1 90.56 67 ILE B CA 1
ATOM 2191 C C . ILE B 1 67 ? 15.547 9.953 1.179 1 90.56 67 ILE B C 1
ATOM 2193 O O . ILE B 1 67 ? 16.016 8.844 1.449 1 90.56 67 ILE B O 1
ATOM 2197 N N . LEU B 1 68 ? 14.688 10.141 0.226 1 86 68 LEU B N 1
ATOM 2198 C CA . LEU B 1 68 ? 14.164 9.039 -0.57 1 86 68 LEU B CA 1
ATOM 2199 C C . LEU B 1 68 ? 15.289 8.367 -1.361 1 86 68 LEU B C 1
ATOM 2201 O O . LEU B 1 68 ? 15.32 7.141 -1.485 1 86 68 LEU B O 1
ATOM 2205 N N . ASP B 1 69 ? 16.141 9.148 -1.843 1 87.5 69 ASP B N 1
ATOM 2206 C CA . ASP B 1 69 ? 17.281 8.602 -2.57 1 87.5 69 ASP B CA 1
ATOM 2207 C C . ASP B 1 69 ? 18.188 7.793 -1.645 1 87.5 69 ASP B C 1
ATOM 2209 O O . ASP B 1 69 ? 18.703 6.742 -2.031 1 87.5 69 ASP B O 1
ATOM 2213 N N . ALA B 1 70 ? 18.359 8.289 -0.465 1 87.19 70 ALA B N 1
ATOM 2214 C CA . ALA B 1 70 ? 19.172 7.574 0.521 1 87.19 70 ALA B CA 1
ATOM 2215 C C . ALA B 1 70 ? 18.531 6.234 0.885 1 87.19 70 ALA B C 1
ATOM 2217 O O . ALA B 1 70 ? 19.219 5.219 0.984 1 87.19 70 ALA B O 1
ATOM 2218 N N . LEU B 1 71 ? 17.328 6.223 1.031 1 82.19 71 LEU B N 1
ATOM 2219 C CA . LEU B 1 71 ? 16.609 5 1.375 1 82.19 71 LEU B CA 1
ATOM 2220 C C . LEU B 1 71 ? 16.656 3.998 0.228 1 82.19 71 LEU B C 1
ATOM 2222 O O . LEU B 1 71 ? 16.844 2.799 0.453 1 82.19 71 LEU B O 1
ATOM 2226 N N . ARG B 1 72 ? 16.469 4.496 -0.944 1 80.38 72 ARG B N 1
ATOM 2227 C CA . ARG B 1 72 ? 16.578 3.646 -2.125 1 80.38 72 ARG B CA 1
ATOM 2228 C C . ARG B 1 72 ? 17.953 2.982 -2.195 1 80.38 72 ARG B C 1
ATOM 2230 O O . ARG B 1 72 ? 18.062 1.777 -2.43 1 80.38 72 ARG B O 1
ATOM 2237 N N . THR B 1 73 ? 18.875 3.797 -1.961 1 78.25 73 THR B N 1
ATOM 2238 C CA . THR B 1 73 ? 20.25 3.311 -2.023 1 78.25 73 THR B CA 1
ATOM 2239 C C . THR B 1 73 ? 20.5 2.262 -0.945 1 78.25 73 THR B C 1
ATOM 2241 O O . THR B 1 73 ? 21.125 1.234 -1.207 1 78.25 73 THR B O 1
ATOM 2244 N N . ASP B 1 74 ? 19.953 2.508 0.198 1 74.69 74 ASP B N 1
ATOM 2245 C CA . ASP B 1 74 ? 20.125 1.571 1.306 1 74.69 74 ASP B CA 1
ATOM 2246 C C . ASP B 1 74 ? 19.391 0.255 1.027 1 74.69 74 ASP B C 1
ATOM 2248 O O . ASP B 1 74 ? 19.906 -0.82 1.344 1 74.69 74 ASP B O 1
ATOM 2252 N N . LEU B 1 75 ? 18.297 0.348 0.495 1 68.88 75 LEU B N 1
ATOM 2253 C CA . LEU B 1 75 ? 17.484 -0.83 0.205 1 68.88 75 LEU B CA 1
ATOM 2254 C C . LEU B 1 75 ? 18.125 -1.664 -0.904 1 68.88 75 LEU B C 1
ATOM 2256 O O . LEU B 1 75 ? 18.109 -2.896 -0.846 1 68.88 75 LEU B O 1
ATOM 2260 N N . PHE B 1 76 ? 18.688 -0.938 -1.903 1 61.97 76 PHE B N 1
ATOM 2261 C CA . PHE B 1 76 ? 19.219 -1.642 -3.066 1 61.97 76 PHE B CA 1
ATOM 2262 C C . PHE B 1 76 ? 20.719 -1.861 -2.932 1 61.97 76 PHE B C 1
ATOM 2264 O O . PHE B 1 76 ? 21.312 -2.656 -3.668 1 61.97 76 PHE B O 1
ATOM 2271 N N . ALA B 1 77 ? 21.328 -0.958 -2.168 1 57.69 77 ALA B N 1
ATOM 2272 C CA . ALA B 1 77 ? 22.734 -1.205 -1.885 1 57.69 77 ALA B CA 1
ATOM 2273 C C . ALA B 1 77 ? 22.922 -2.502 -1.101 1 57.69 77 ALA B C 1
ATOM 2275 O O . ALA B 1 77 ? 24.047 -2.988 -0.944 1 57.69 77 ALA B O 1
ATOM 2276 N N . LYS B 1 78 ? 21.844 -3.068 -0.743 1 57.44 78 LYS B N 1
ATOM 2277 C CA . LYS B 1 78 ? 22.031 -4.285 0.039 1 57.44 78 LYS B CA 1
ATOM 2278 C C . LYS B 1 78 ? 21.891 -5.527 -0.834 1 57.44 78 LYS B C 1
ATOM 2280 O O . LYS B 1 78 ? 21.328 -6.535 -0.404 1 57.44 78 LYS B O 1
ATOM 2285 N N . PRO B 1 79 ? 22.219 -5.32 -2.111 1 54.5 79 PRO B N 1
ATOM 2286 C CA . PRO B 1 79 ? 22.266 -6.562 -2.887 1 54.5 79 PRO B CA 1
ATOM 2287 C C . PRO B 1 79 ? 23.094 -7.652 -2.213 1 54.5 79 PRO B C 1
ATOM 2289 O O . PRO B 1 79 ? 22.75 -8.836 -2.295 1 54.5 79 PRO B O 1
ATOM 2292 N N . ALA B 1 80 ? 24.109 -7.082 -1.62 1 56.97 80 ALA B N 1
ATOM 2293 C CA . ALA B 1 80 ? 25.016 -8.008 -0.941 1 56.97 80 ALA B CA 1
ATOM 2294 C C . ALA B 1 80 ? 24.281 -8.789 0.146 1 56.97 80 ALA B C 1
ATOM 2296 O O . ALA B 1 80 ? 24.531 -9.984 0.341 1 56.97 80 ALA B O 1
ATOM 2297 N N . ASP B 1 81 ? 23.344 -8.102 0.665 1 64.75 81 ASP B N 1
ATOM 2298 C CA . ASP B 1 81 ? 22.594 -8.797 1.703 1 64.75 81 ASP B CA 1
ATOM 2299 C C . ASP B 1 81 ? 21.641 -9.812 1.096 1 64.75 81 ASP B C 1
ATOM 2301 O O . ASP B 1 81 ? 21.484 -10.922 1.616 1 64.75 81 ASP B O 1
ATOM 2305 N N . VAL B 1 82 ? 21.219 -9.398 -0.095 1 68.31 82 VAL B N 1
ATOM 2306 C CA . VAL B 1 82 ? 20.312 -10.328 -0.766 1 68.31 82 VAL B CA 1
ATOM 2307 C C . VAL B 1 82 ? 21.109 -11.508 -1.324 1 68.31 82 VAL B C 1
ATOM 2309 O O . VAL B 1 82 ? 20.688 -12.664 -1.206 1 68.31 82 VAL B O 1
ATOM 2312 N N . ASP B 1 83 ? 22.203 -11.094 -1.848 1 70.25 83 ASP B N 1
ATOM 2313 C CA . ASP B 1 83 ? 23.062 -12.148 -2.369 1 70.25 83 ASP B CA 1
ATOM 2314 C C . ASP B 1 83 ? 23.531 -13.07 -1.251 1 70.25 83 ASP B C 1
ATOM 2316 O O . ASP B 1 83 ? 23.562 -14.297 -1.415 1 70.25 83 ASP B O 1
ATOM 2320 N N . ALA B 1 84 ? 23.922 -12.422 -0.231 1 74.25 84 ALA B N 1
ATOM 2321 C CA . ALA B 1 84 ? 24.359 -13.211 0.914 1 74.25 84 ALA B CA 1
ATOM 2322 C C . ALA B 1 84 ? 23.219 -14.078 1.448 1 74.25 84 ALA B C 1
ATOM 2324 O O . ALA B 1 84 ? 23.422 -15.25 1.774 1 74.25 84 ALA B O 1
ATOM 2325 N N . LEU B 1 85 ? 22.125 -13.508 1.412 1 74.94 85 LEU B N 1
ATOM 2326 C CA . LEU B 1 85 ? 20.953 -14.258 1.854 1 74.94 85 LEU B CA 1
ATOM 2327 C C . LEU B 1 85 ? 20.625 -15.383 0.876 1 74.94 85 LEU B C 1
ATOM 2329 O O . LEU B 1 85 ? 20.281 -16.484 1.291 1 74.94 85 LEU B O 1
ATOM 2333 N N . ALA B 1 86 ? 20.766 -15.039 -0.323 1 72.94 86 ALA B N 1
ATOM 2334 C CA . ALA B 1 86 ? 20.484 -16.031 -1.362 1 72.94 86 ALA B CA 1
ATOM 2335 C C . ALA B 1 86 ? 21.453 -17.203 -1.283 1 72.94 86 ALA B C 1
ATOM 2337 O O . ALA B 1 86 ? 21.047 -18.359 -1.425 1 72.94 86 ALA B O 1
ATOM 2338 N N . GLN B 1 87 ? 22.672 -16.859 -1.061 1 75.88 87 GLN B N 1
ATOM 2339 C CA . GLN B 1 87 ? 23.703 -17.891 -0.982 1 75.88 87 GLN B CA 1
ATOM 2340 C C . GLN B 1 87 ? 23.484 -18.797 0.223 1 75.88 87 GLN B C 1
ATOM 2342 O O . GLN B 1 87 ? 23.844 -19.969 0.192 1 75.88 87 GLN B O 1
ATOM 2347 N N . ALA B 1 88 ? 22.844 -18.219 1.115 1 75.56 88 ALA B N 1
ATOM 2348 C CA . ALA B 1 88 ? 22.641 -18.938 2.365 1 75.56 88 ALA B CA 1
ATOM 2349 C C . ALA B 1 88 ? 21.438 -19.859 2.271 1 75.56 88 ALA B C 1
ATOM 2351 O O . ALA B 1 88 ? 21.234 -20.734 3.127 1 75.56 88 ALA B O 1
ATOM 2352 N N . GLN B 1 89 ? 20.719 -19.562 1.209 1 74.25 89 GLN B N 1
ATOM 2353 C CA . GLN B 1 89 ? 19.469 -20.328 1.146 1 74.25 89 GLN B CA 1
ATOM 2354 C C . GLN B 1 89 ? 19.578 -21.484 0.156 1 74.25 89 GLN B C 1
ATOM 2356 O O . GLN B 1 89 ? 20.375 -21.422 -0.786 1 74.25 89 GLN B O 1
ATOM 2361 N N . GLN B 1 90 ? 18.875 -22.5 0.396 1 74.12 90 GLN B N 1
ATOM 2362 C CA . GLN B 1 90 ? 18.938 -23.719 -0.393 1 74.12 90 GLN B CA 1
ATOM 2363 C C . GLN B 1 90 ? 18.016 -23.625 -1.613 1 74.12 90 GLN B C 1
ATOM 2365 O O . GLN B 1 90 ? 18.328 -24.172 -2.672 1 74.12 90 GLN B O 1
ATOM 2370 N N . THR B 1 91 ? 16.953 -23.016 -1.414 1 82.5 91 THR B N 1
ATOM 2371 C CA . THR B 1 91 ? 15.969 -22.922 -2.48 1 82.5 91 THR B CA 1
ATOM 2372 C C . THR B 1 91 ? 15.461 -21.5 -2.641 1 82.5 91 THR B C 1
ATOM 2374 O O . THR B 1 91 ? 15.578 -20.688 -1.721 1 82.5 91 THR B O 1
ATOM 2377 N N . PRO B 1 92 ? 14.93 -21.203 -3.775 1 83.62 92 PRO B N 1
ATOM 2378 C CA . PRO B 1 92 ? 14.297 -19.891 -3.955 1 83.62 92 PRO B CA 1
ATOM 2379 C C . PRO B 1 92 ? 13.195 -19.625 -2.932 1 83.62 92 PRO B C 1
ATOM 2381 O O . PRO B 1 92 ? 13.023 -18.484 -2.484 1 83.62 92 PRO B O 1
ATOM 2384 N N . ALA B 1 93 ? 12.523 -20.656 -2.555 1 87.88 93 ALA B N 1
ATOM 2385 C CA . ALA B 1 93 ? 11.469 -20.5 -1.553 1 87.88 93 ALA B CA 1
ATOM 2386 C C . ALA B 1 93 ? 12.047 -20.078 -0.206 1 87.88 93 ALA B C 1
ATOM 2388 O O . ALA B 1 93 ? 11.484 -19.219 0.471 1 87.88 93 ALA B O 1
ATOM 2389 N N . ASP B 1 94 ? 13.141 -20.625 0.117 1 89.94 94 ASP B N 1
ATOM 2390 C CA . ASP B 1 94 ? 13.812 -20.25 1.364 1 89.94 94 ASP B CA 1
ATOM 2391 C C . ASP B 1 94 ? 14.266 -18.797 1.343 1 89.94 94 ASP B C 1
ATOM 2393 O O . ASP B 1 94 ? 14.211 -18.109 2.363 1 89.94 94 ASP B O 1
ATOM 2397 N N . LEU B 1 95 ? 14.68 -18.406 0.223 1 86.19 95 LEU B N 1
ATOM 2398 C CA . LEU B 1 95 ? 15.086 -17.016 0.072 1 86.19 95 LEU B CA 1
ATOM 2399 C C . LEU B 1 95 ? 13.906 -16.078 0.293 1 86.19 95 LEU B C 1
ATOM 2401 O O . LEU B 1 95 ? 14.023 -15.086 1.015 1 86.19 95 LEU B O 1
ATOM 2405 N N . VAL B 1 96 ? 12.82 -16.391 -0.262 1 88.69 96 VAL B N 1
ATOM 2406 C CA . VAL B 1 96 ? 11.617 -15.555 -0.137 1 88.69 96 VAL B CA 1
ATOM 2407 C C . VAL B 1 96 ? 11.172 -15.508 1.323 1 88.69 96 VAL B C 1
ATOM 2409 O O . VAL B 1 96 ? 10.844 -14.445 1.844 1 88.69 96 VAL B O 1
ATOM 2412 N N . ARG B 1 97 ? 11.242 -16.656 1.995 1 91.88 97 ARG B N 1
ATOM 2413 C CA . ARG B 1 97 ? 10.883 -16.719 3.41 1 91.88 97 ARG B CA 1
ATOM 2414 C C . ARG B 1 97 ? 11.797 -15.828 4.246 1 91.88 97 ARG B C 1
ATOM 2416 O O . ARG B 1 97 ? 11.328 -15.086 5.109 1 91.88 97 ARG B O 1
ATOM 2423 N N . ALA B 1 98 ? 13.031 -15.914 3.953 1 88.88 98 ALA B N 1
ATOM 2424 C CA . ALA B 1 98 ? 14.016 -15.125 4.691 1 88.88 98 ALA B CA 1
ATOM 2425 C C . ALA B 1 98 ? 13.812 -13.633 4.449 1 88.88 98 ALA B C 1
ATOM 2427 O O . ALA B 1 98 ? 13.875 -12.828 5.387 1 88.88 98 ALA B O 1
ATOM 2428 N N . LEU B 1 99 ? 13.555 -13.297 3.248 1 87.62 99 LEU B N 1
ATOM 2429 C CA . LEU B 1 99 ? 13.328 -11.898 2.898 1 87.62 99 LEU B CA 1
ATOM 2430 C C . LEU B 1 99 ? 12.047 -11.375 3.549 1 87.62 99 LEU B C 1
ATOM 2432 O O . LEU B 1 99 ? 12.023 -10.25 4.055 1 87.62 99 LEU B O 1
ATOM 2436 N N . TRP B 1 100 ? 11.039 -12.172 3.521 1 92.81 100 TRP B N 1
ATOM 2437 C CA . TRP B 1 100 ? 9.781 -11.789 4.16 1 92.81 100 TRP B CA 1
ATOM 2438 C C . TRP B 1 100 ? 9.984 -11.547 5.652 1 92.81 100 TRP B C 1
ATOM 2440 O O . TRP B 1 100 ? 9.531 -10.531 6.191 1 92.81 100 TRP B O 1
ATOM 2450 N N . ARG B 1 101 ? 10.688 -12.438 6.293 1 92 101 ARG B N 1
ATOM 2451 C CA . ARG B 1 101 ? 10.961 -12.289 7.719 1 92 101 ARG B CA 1
ATOM 2452 C C . ARG B 1 101 ? 11.734 -11.008 7.996 1 92 101 ARG B C 1
ATOM 2454 O O . ARG B 1 101 ? 11.406 -10.266 8.922 1 92 101 ARG B O 1
ATOM 2461 N N . LYS B 1 102 ? 12.68 -10.758 7.176 1 87.12 102 LYS B N 1
ATOM 2462 C CA . LYS B 1 102 ? 13.492 -9.555 7.34 1 87.12 102 LYS B CA 1
ATOM 2463 C C . LYS B 1 102 ? 12.648 -8.297 7.156 1 87.12 102 LYS B C 1
ATOM 2465 O O . LYS B 1 102 ? 12.758 -7.352 7.938 1 87.12 102 LYS B O 1
ATOM 2470 N N . LEU B 1 103 ? 11.844 -8.297 6.16 1 89.25 103 LEU B N 1
ATOM 2471 C CA . LEU B 1 103 ? 11.023 -7.133 5.832 1 89.25 103 LEU B CA 1
ATOM 2472 C C . LEU B 1 103 ? 9.961 -6.898 6.898 1 89.25 103 LEU B C 1
ATOM 2474 O O . LEU B 1 103 ? 9.406 -5.801 6.996 1 89.25 103 LEU B O 1
ATOM 2478 N N . CYS B 1 104 ? 9.664 -7.918 7.707 1 93 104 CYS B N 1
ATOM 2479 C CA . CYS B 1 104 ? 8.672 -7.789 8.766 1 93 104 CYS B CA 1
ATOM 2480 C C . CYS B 1 104 ? 9.305 -7.27 10.055 1 93 104 CYS B C 1
ATOM 2482 O O . CYS B 1 104 ? 8.594 -6.961 11.016 1 93 104 CYS B O 1
ATOM 2484 N N . GLU B 1 105 ? 10.586 -7.133 10.031 1 89.75 105 GLU B N 1
ATOM 2485 C CA . GLU B 1 105 ? 11.234 -6.543 11.195 1 89.75 105 GLU B CA 1
ATOM 2486 C C . GLU B 1 105 ? 10.852 -5.074 11.359 1 89.75 105 GLU B C 1
ATOM 2488 O O . GLU B 1 105 ? 10.742 -4.344 10.375 1 89.75 105 GLU B O 1
ATOM 2493 N N . PRO B 1 106 ? 10.703 -4.617 12.555 1 85.38 106 PRO B N 1
ATOM 2494 C CA . PRO B 1 106 ? 10.227 -3.26 12.82 1 85.38 106 PRO B CA 1
ATOM 2495 C C . PRO B 1 106 ? 11.055 -2.191 12.117 1 85.38 106 PRO B C 1
ATOM 2497 O O . PRO B 1 106 ? 10.508 -1.231 11.578 1 85.38 106 PRO B O 1
ATOM 2500 N N . ALA B 1 107 ? 12.32 -2.328 12.125 1 80.31 107 ALA B N 1
ATOM 2501 C CA . ALA B 1 107 ? 13.203 -1.344 11.5 1 80.31 107 ALA B CA 1
ATOM 2502 C C . ALA B 1 107 ? 12.93 -1.236 10 1 80.31 107 ALA B C 1
ATOM 2504 O O . ALA B 1 107 ? 12.969 -0.143 9.438 1 80.31 107 ALA B O 1
ATOM 2505 N N . GLU B 1 108 ? 12.578 -2.4 9.398 1 82.75 108 GLU B N 1
ATOM 2506 C CA . GLU B 1 108 ? 12.344 -2.43 7.957 1 82.75 108 GLU B CA 1
ATOM 2507 C C . GLU B 1 108 ? 10.922 -1.981 7.621 1 82.75 108 GLU B C 1
ATOM 2509 O O . GLU B 1 108 ? 10.68 -1.416 6.551 1 82.75 108 GLU B O 1
ATOM 2514 N N . GLN B 1 109 ? 10.039 -2.176 8.492 1 86.88 109 GLN B N 1
ATOM 2515 C CA . GLN B 1 109 ? 8.648 -1.839 8.227 1 86.88 109 GLN B CA 1
ATOM 2516 C C . GLN B 1 109 ? 8.445 -0.327 8.172 1 86.88 109 GLN B C 1
ATOM 2518 O O . GLN B 1 109 ? 7.504 0.156 7.539 1 86.88 109 GLN B O 1
ATOM 2523 N N . ARG B 1 110 ? 9.328 0.425 8.82 1 84.69 110 ARG B N 1
ATOM 2524 C CA . ARG B 1 110 ? 9.242 1.882 8.812 1 84.69 110 ARG B CA 1
ATOM 2525 C C . ARG B 1 110 ? 9.312 2.424 7.387 1 84.69 110 ARG B C 1
ATOM 2527 O O . ARG B 1 110 ? 8.672 3.43 7.07 1 84.69 110 ARG B O 1
ATOM 2534 N N . GLN B 1 111 ? 10.07 1.725 6.594 1 82.94 111 GLN B N 1
ATOM 2535 C CA . GLN B 1 111 ? 10.219 2.191 5.219 1 82.94 111 GLN B CA 1
ATOM 2536 C C . GLN B 1 111 ? 8.906 2.061 4.449 1 82.94 111 GLN B C 1
ATOM 2538 O O . GLN B 1 111 ? 8.633 2.852 3.547 1 82.94 111 GLN B O 1
ATOM 2543 N N . PHE B 1 112 ? 8.109 1.081 4.848 1 87.06 112 PHE B N 1
ATOM 2544 C CA . PHE B 1 112 ? 6.836 0.889 4.16 1 87.06 112 PHE B CA 1
ATOM 2545 C C . PHE B 1 112 ? 5.848 1.985 4.539 1 87.06 112 PHE B C 1
ATOM 2547 O O . PHE B 1 112 ? 5.039 2.414 3.709 1 87.06 112 PHE B O 1
ATOM 2554 N N . HIS B 1 113 ? 5.926 2.451 5.738 1 83.62 113 HIS B N 1
ATOM 2555 C CA . HIS B 1 113 ? 5.137 3.621 6.105 1 83.62 113 HIS B CA 1
ATOM 2556 C C . HIS B 1 113 ? 5.422 4.793 5.172 1 83.62 113 HIS B C 1
ATOM 2558 O O . HIS B 1 113 ? 4.492 5.453 4.699 1 83.62 113 HIS B O 1
ATOM 2564 N N . LEU B 1 114 ? 6.656 4.969 4.996 1 81.69 114 LEU B N 1
ATOM 2565 C CA . LEU B 1 114 ? 7.062 6.07 4.129 1 81.69 114 LEU B CA 1
ATOM 2566 C C . LEU B 1 114 ? 6.609 5.828 2.693 1 81.69 114 LEU B C 1
ATOM 2568 O O . LEU B 1 114 ? 6.105 6.742 2.035 1 81.69 114 LEU B O 1
ATOM 2572 N N . LEU B 1 115 ? 6.77 4.602 2.211 1 84.88 115 LEU B N 1
ATOM 2573 C CA . LEU B 1 115 ? 6.375 4.258 0.85 1 84.88 115 LEU B CA 1
ATOM 2574 C C . LEU B 1 115 ? 4.891 4.535 0.629 1 84.88 115 LEU B C 1
ATOM 2576 O O . LEU B 1 115 ? 4.508 5.141 -0.374 1 84.88 115 LEU B O 1
ATOM 2580 N N . PHE B 1 116 ? 4.086 4.164 1.555 1 87.19 116 PHE B N 1
ATOM 2581 C CA . PHE B 1 116 ? 2.643 4.328 1.422 1 87.19 116 PHE B CA 1
ATOM 2582 C C . PHE B 1 116 ? 2.256 5.801 1.502 1 87.19 116 PHE B C 1
ATOM 2584 O O . PHE B 1 116 ? 1.3 6.234 0.854 1 87.19 116 PHE B O 1
ATOM 2591 N N . GLN B 1 117 ? 3.006 6.535 2.143 1 79.94 117 GLN B N 1
ATOM 2592 C CA . GLN B 1 117 ? 2.729 7.961 2.279 1 79.94 117 GLN B CA 1
ATOM 2593 C C . GLN B 1 117 ? 3.125 8.719 1.017 1 79.94 117 GLN B C 1
ATOM 2595 O O . GLN B 1 117 ? 2.686 9.852 0.804 1 79.94 117 GLN B O 1
ATOM 2600 N N . LEU B 1 118 ? 3.959 8.125 0.275 1 80.19 118 LEU B N 1
ATOM 2601 C CA . LEU B 1 118 ? 4.414 8.789 -0.94 1 80.19 118 LEU B CA 1
ATOM 2602 C C . LEU B 1 118 ? 3.283 8.891 -1.961 1 80.19 118 LEU B C 1
ATOM 2604 O O . LEU B 1 118 ? 3.336 9.719 -2.873 1 80.19 118 LEU B O 1
ATOM 2608 N N . VAL B 1 119 ? 2.307 7.957 -1.75 1 79.44 119 VAL B N 1
ATOM 2609 C CA . VAL B 1 119 ? 1.176 7.984 -2.672 1 79.44 119 VAL B CA 1
ATOM 2610 C C . VAL B 1 119 ? 0.219 9.109 -2.281 1 79.44 119 VAL B C 1
ATOM 2612 O O . VAL B 1 119 ? -0.358 9.094 -1.19 1 79.44 119 VAL B O 1
ATOM 2615 N N . SER B 1 120 ? 0.423 10.305 -2.752 1 68.75 120 SER B N 1
ATOM 2616 C CA . SER B 1 120 ? -0.4 11.469 -2.436 1 68.75 120 SER B CA 1
ATOM 2617 C C . SER B 1 120 ? -1.414 11.742 -3.539 1 68.75 120 SER B C 1
ATOM 2619 O O . SER B 1 120 ? -1.188 11.391 -4.699 1 68.75 120 SER B O 1
ATOM 2621 N N . PRO B 1 121 ? -2.625 12.234 -2.969 1 63.41 121 PRO B N 1
ATOM 2622 C CA . PRO B 1 121 ? -3.543 12.672 -4.023 1 63.41 121 PRO B CA 1
ATOM 2623 C C . PRO B 1 121 ? -2.887 13.625 -5.02 1 63.41 121 PRO B C 1
ATOM 2625 O O . PRO B 1 121 ? -1.85 14.219 -4.715 1 63.41 121 PRO B O 1
ATOM 2628 N N . PRO B 1 122 ? -3.578 13.562 -6.188 1 55.03 122 PRO B N 1
ATOM 2629 C CA . PRO B 1 122 ? -3.068 14.523 -7.168 1 55.03 122 PRO B CA 1
ATOM 2630 C C . PRO B 1 122 ? -2.949 15.938 -6.605 1 55.03 122 PRO B C 1
ATOM 2632 O O . PRO B 1 122 ? -3.838 16.391 -5.879 1 55.03 122 PRO B O 1
ATOM 2635 N N . GLY B 1 123 ? -1.795 16.516 -6.488 1 56.78 123 GLY B N 1
ATOM 2636 C CA . GLY B 1 123 ? -1.557 17.859 -5.973 1 56.78 123 GLY B CA 1
ATOM 2637 C C . GLY B 1 123 ? -0.654 17.875 -4.754 1 56.78 123 GLY B C 1
ATOM 2638 O O . GLY B 1 123 ? -0.058 18.906 -4.434 1 56.78 123 GLY B O 1
ATOM 2639 N N . ALA B 1 124 ? -0.764 16.766 -4.145 1 60.28 124 ALA B N 1
ATOM 2640 C CA . ALA B 1 124 ? 0.04 16.719 -2.928 1 60.28 124 ALA B CA 1
ATOM 2641 C C . ALA B 1 124 ? 1.389 16.047 -3.186 1 60.28 124 ALA B C 1
ATOM 2643 O O . ALA B 1 124 ? 2.203 15.914 -2.271 1 60.28 124 ALA B O 1
ATOM 2644 N N . ILE B 1 125 ? 1.665 15.805 -4.406 1 58.19 125 ILE B N 1
ATOM 2645 C CA . ILE B 1 125 ? 2.879 15.078 -4.762 1 58.19 125 ILE B CA 1
ATOM 2646 C C . ILE B 1 125 ? 4.102 15.961 -4.52 1 58.19 125 ILE B C 1
ATOM 2648 O O . ILE B 1 125 ? 4.094 17.141 -4.859 1 58.19 125 ILE B O 1
ATOM 2652 N N . VAL B 1 126 ? 4.961 15.359 -3.807 1 63.09 126 VAL B N 1
ATOM 2653 C CA . VAL B 1 126 ? 6.25 16.047 -3.703 1 63.09 126 VAL B CA 1
ATOM 2654 C C . VAL B 1 126 ? 6.824 16.281 -5.098 1 63.09 126 VAL B C 1
ATOM 2656 O O . VAL B 1 126 ? 7.113 15.32 -5.828 1 63.09 126 VAL B O 1
ATOM 2659 N N . GLN B 1 127 ? 6.766 17.453 -5.477 1 65.12 127 GLN B N 1
ATOM 2660 C CA . GLN B 1 127 ? 7.277 17.797 -6.797 1 65.12 127 GLN B CA 1
ATOM 2661 C C . GLN B 1 127 ? 8.641 17.156 -7.043 1 65.12 127 GLN B C 1
ATOM 2663 O O . GLN B 1 127 ? 9.539 17.25 -6.203 1 65.12 127 GLN B O 1
ATOM 2668 N N . GLY B 1 128 ? 8.742 16.406 -8.094 1 71 128 GLY B N 1
ATOM 2669 C CA . GLY B 1 128 ? 10.008 15.828 -8.492 1 71 128 GLY B CA 1
ATOM 2670 C C . GLY B 1 128 ? 10.203 14.414 -7.973 1 71 128 GLY B C 1
ATOM 2671 O O . GLY B 1 128 ? 11.203 13.766 -8.289 1 71 128 GLY B O 1
ATOM 2672 N N . SER B 1 129 ? 9.242 14.094 -7.191 1 76.88 129 SER B N 1
ATOM 2673 C CA . SER B 1 129 ? 9.43 12.773 -6.602 1 76.88 129 SER B CA 1
ATOM 2674 C C . SER B 1 129 ? 8.969 11.68 -7.551 1 76.88 129 SER B C 1
ATOM 2676 O O . SER B 1 129 ? 9.219 10.492 -7.309 1 76.88 129 SER B O 1
ATOM 2678 N N . GLU B 1 130 ? 8.453 12.039 -8.648 1 78.56 130 GLU B N 1
ATOM 2679 C CA . GLU B 1 130 ? 7.852 11.07 -9.555 1 78.56 130 GLU B CA 1
ATOM 2680 C C . GLU B 1 130 ? 8.891 10.094 -10.086 1 78.56 130 GLU B C 1
ATOM 2682 O O . GLU B 1 130 ? 8.672 8.875 -10.086 1 78.56 130 GLU B O 1
ATOM 2687 N N . GLU B 1 131 ? 9.953 10.617 -10.469 1 83.12 131 GLU B N 1
ATOM 2688 C CA . GLU B 1 131 ? 11.008 9.766 -11.016 1 83.12 131 GLU B CA 1
ATOM 2689 C C . GLU B 1 131 ? 11.586 8.844 -9.945 1 83.12 131 GLU B C 1
ATOM 2691 O O . GLU B 1 131 ? 11.883 7.676 -10.219 1 83.12 131 GLU B O 1
ATOM 2696 N N . LEU B 1 132 ? 11.703 9.406 -8.836 1 81.38 132 LEU B N 1
ATOM 2697 C CA . LEU B 1 132 ? 12.242 8.609 -7.746 1 81.38 132 LEU B CA 1
ATOM 2698 C C . LEU B 1 132 ? 11.281 7.492 -7.359 1 81.38 132 LEU B C 1
ATOM 2700 O O . LEU B 1 132 ? 11.695 6.344 -7.172 1 81.38 132 LEU B O 1
ATOM 2704 N N . ALA B 1 133 ? 10.055 7.84 -7.316 1 79.56 133 ALA B N 1
ATOM 2705 C CA . ALA B 1 133 ? 9.039 6.844 -7.004 1 79.56 133 ALA B CA 1
ATOM 2706 C C . ALA B 1 133 ? 9.016 5.734 -8.047 1 79.56 133 ALA B C 1
ATOM 2708 O O . ALA B 1 133 ? 8.977 4.551 -7.707 1 79.56 133 ALA B O 1
ATOM 2709 N N . THR B 1 134 ? 9.133 6.109 -9.281 1 86 134 THR B N 1
ATOM 2710 C CA . THR B 1 134 ? 9.141 5.156 -10.383 1 86 134 THR B CA 1
ATOM 2711 C C . THR B 1 134 ? 10.383 4.273 -10.328 1 86 134 THR B C 1
ATOM 2713 O O . THR B 1 134 ? 10.297 3.059 -10.531 1 86 134 THR B O 1
ATOM 2716 N N . SER B 1 135 ? 11.422 4.863 -10.008 1 85.5 135 SER B N 1
ATOM 2717 C CA . SER B 1 135 ? 12.672 4.113 -9.945 1 85.5 135 SER B CA 1
ATOM 2718 C C . SER B 1 135 ? 12.648 3.092 -8.812 1 85.5 135 SER B C 1
ATOM 2720 O O . SER B 1 135 ? 13.188 1.991 -8.953 1 85.5 135 SER B O 1
ATOM 2722 N N . LEU B 1 136 ? 12.016 3.451 -7.715 1 82.81 136 LEU B N 1
ATOM 2723 C CA . LEU B 1 136 ? 11.875 2.541 -6.582 1 82.81 136 LEU B CA 1
ATOM 2724 C C . LEU B 1 136 ? 11.141 1.271 -6.992 1 82.81 136 LEU B C 1
ATOM 2726 O O . LEU B 1 136 ? 11.484 0.174 -6.547 1 82.81 136 LEU B O 1
ATOM 2730 N N . VAL B 1 137 ? 10.242 1.382 -7.871 1 88.62 137 VAL B N 1
ATOM 2731 C CA . VAL B 1 137 ? 9.469 0.231 -8.328 1 88.62 137 VAL B CA 1
ATOM 2732 C C . VAL B 1 137 ? 10.258 -0.535 -9.383 1 88.62 137 VAL B C 1
ATOM 2734 O O . VAL B 1 137 ? 10.445 -1.748 -9.266 1 88.62 137 VAL B O 1
ATOM 2737 N N . ARG B 1 138 ? 10.773 0.159 -10.281 1 89.06 138 ARG B N 1
ATOM 2738 C CA . ARG B 1 138 ? 11.438 -0.455 -11.422 1 89.06 138 ARG B CA 1
ATOM 2739 C C . ARG B 1 138 ? 12.688 -1.214 -10.984 1 89.06 138 ARG B C 1
ATOM 2741 O O . ARG B 1 138 ? 12.961 -2.309 -11.484 1 89.06 138 ARG B O 1
ATOM 2748 N N . ASP B 1 139 ? 13.375 -0.631 -10.086 1 86.5 139 ASP B N 1
ATOM 2749 C CA . ASP B 1 139 ? 14.602 -1.271 -9.625 1 86.5 139 ASP B CA 1
ATOM 2750 C C . ASP B 1 139 ? 14.305 -2.621 -8.977 1 86.5 139 ASP B C 1
ATOM 2752 O O . ASP B 1 139 ? 14.992 -3.609 -9.242 1 86.5 139 ASP B O 1
ATOM 2756 N N . TRP B 1 140 ? 13.328 -2.672 -8.234 1 87.62 140 TRP B N 1
ATOM 2757 C CA . TRP B 1 140 ? 12.953 -3.924 -7.586 1 87.62 140 TRP B CA 1
ATOM 2758 C C . TRP B 1 140 ? 12.453 -4.938 -8.609 1 87.62 140 TRP B C 1
ATOM 2760 O O . TRP B 1 140 ? 12.836 -6.109 -8.57 1 87.62 140 TRP B O 1
ATOM 2770 N N . VAL B 1 141 ? 11.641 -4.488 -9.484 1 92.56 141 VAL B N 1
ATOM 2771 C CA . VAL B 1 141 ? 11.094 -5.387 -10.492 1 92.56 141 VAL B CA 1
ATOM 2772 C C . VAL B 1 141 ? 12.227 -5.988 -11.32 1 92.56 141 VAL B C 1
ATOM 2774 O O . VAL B 1 141 ? 12.242 -7.191 -11.586 1 92.56 141 VAL B O 1
ATOM 2777 N N . GLU B 1 142 ? 13.125 -5.117 -11.68 1 90.62 142 GLU B N 1
ATOM 2778 C CA . GLU B 1 142 ? 14.266 -5.586 -12.461 1 90.62 142 GLU B CA 1
ATOM 2779 C C . GLU B 1 142 ? 15.086 -6.609 -11.68 1 90.62 142 GLU B C 1
ATOM 2781 O O . GLU B 1 142 ? 15.461 -7.652 -12.219 1 90.62 142 GLU B O 1
ATOM 2786 N N . MET B 1 143 ? 15.344 -6.355 -10.484 1 85.69 143 MET B N 1
ATOM 2787 C CA . MET B 1 143 ? 16.125 -7.258 -9.641 1 85.69 143 MET B CA 1
ATOM 2788 C C . MET B 1 143 ? 15.414 -8.602 -9.484 1 85.69 143 MET B C 1
ATOM 2790 O O . MET B 1 143 ? 16.031 -9.656 -9.609 1 85.69 143 MET B O 1
ATOM 2794 N N . ILE B 1 144 ? 14.156 -8.625 -9.242 1 89.31 144 ILE B N 1
ATOM 2795 C CA . ILE B 1 144 ? 13.383 -9.852 -9.055 1 89.31 144 ILE B CA 1
ATOM 2796 C C . ILE B 1 144 ? 13.297 -10.609 -10.375 1 89.31 144 ILE B C 1
ATOM 2798 O O . ILE B 1 144 ? 13.391 -11.844 -10.398 1 89.31 144 ILE B O 1
ATOM 2802 N N . THR B 1 145 ? 13.117 -9.836 -11.4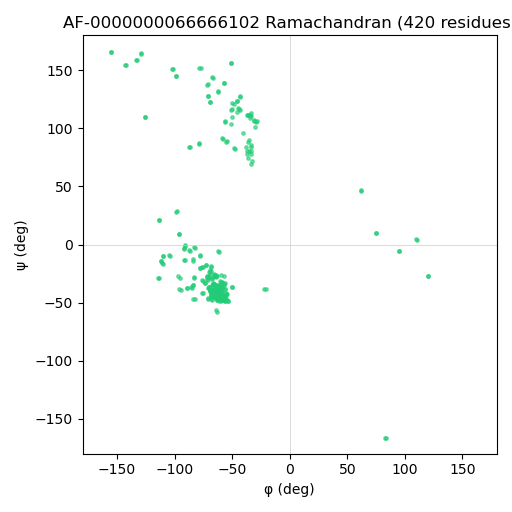3 1 93.31 145 THR B N 1
ATOM 2803 C CA . THR B 1 145 ? 13.055 -10.453 -12.758 1 93.31 145 THR B CA 1
ATOM 2804 C C . THR B 1 145 ? 14.328 -11.242 -13.039 1 93.31 145 THR B C 1
ATOM 2806 O O . THR B 1 145 ? 14.266 -12.398 -13.469 1 93.31 145 THR B O 1
ATOM 2809 N N . GLU B 1 146 ? 15.422 -10.609 -12.781 1 90 146 GLU B N 1
ATOM 2810 C CA . GLU B 1 146 ? 16.703 -11.266 -13.016 1 90 146 GLU B CA 1
ATOM 2811 C C . GLU B 1 146 ? 16.844 -12.531 -12.172 1 90 146 GLU B C 1
ATOM 2813 O O . GLU B 1 146 ? 17.312 -13.562 -12.656 1 90 146 GLU B O 1
ATOM 2818 N N . ARG B 1 147 ? 16.422 -12.438 -10.992 1 86.5 147 ARG B N 1
ATOM 2819 C CA . ARG B 1 147 ? 16.484 -13.594 -10.109 1 86.5 147 ARG B CA 1
ATOM 2820 C C . ARG B 1 147 ? 15.57 -14.711 -10.594 1 86.5 147 ARG B C 1
ATOM 2822 O O . ARG B 1 147 ? 15.93 -15.883 -10.547 1 86.5 147 ARG B O 1
ATOM 2829 N N . LEU B 1 148 ? 14.445 -14.375 -11.039 1 89.75 148 LEU B N 1
ATOM 2830 C CA . LEU B 1 148 ? 13.484 -15.352 -11.539 1 89.75 148 LEU B CA 1
ATOM 2831 C C . LEU B 1 148 ? 14.023 -16.062 -12.773 1 89.75 148 LEU B C 1
ATOM 2833 O O . LEU B 1 148 ? 13.875 -17.281 -12.906 1 89.75 148 LEU B O 1
ATOM 2837 N N . VAL B 1 149 ? 14.664 -15.328 -13.609 1 91.88 149 VAL B N 1
ATOM 2838 C CA . VAL B 1 149 ? 15.25 -15.914 -14.812 1 91.88 149 VAL B CA 1
ATOM 2839 C C . VAL B 1 149 ? 16.344 -16.906 -14.422 1 91.88 149 VAL B C 1
ATOM 2841 O O . VAL B 1 149 ? 16.422 -18 -14.969 1 91.88 149 VAL B O 1
ATOM 2844 N N . LEU B 1 150 ? 17.125 -16.516 -13.445 1 85.44 150 LEU B N 1
ATOM 2845 C CA . LEU B 1 150 ? 18.188 -17.375 -12.945 1 85.44 150 LEU B CA 1
ATOM 2846 C C . LEU B 1 150 ? 17.594 -18.641 -12.336 1 85.44 150 LEU B C 1
ATOM 2848 O O . LEU B 1 150 ? 18.219 -19.719 -12.398 1 85.44 150 LEU B O 1
ATOM 2852 N N . ASP B 1 151 ? 16.422 -18.578 -11.875 1 84.31 151 ASP B N 1
ATOM 2853 C CA . ASP B 1 151 ? 15.758 -19.703 -11.234 1 84.31 151 ASP B CA 1
ATOM 2854 C C . ASP B 1 151 ? 14.969 -20.531 -12.25 1 84.31 151 ASP B C 1
ATOM 2856 O O . ASP B 1 151 ? 14.227 -21.438 -11.875 1 84.31 151 ASP B O 1
ATOM 2860 N N . GLY B 1 152 ? 14.977 -20.109 -13.516 1 88.25 152 GLY B N 1
ATOM 2861 C CA . GLY B 1 152 ? 14.445 -20.984 -14.562 1 88.25 152 GLY B CA 1
ATOM 2862 C C . GLY B 1 152 ? 13.141 -20.469 -15.141 1 88.25 152 GLY B C 1
ATOM 2863 O O . GLY B 1 152 ? 12.531 -21.141 -15.984 1 88.25 152 GLY B O 1
ATOM 2864 N N . TRP B 1 153 ? 12.695 -19.312 -14.727 1 89.25 153 TRP B N 1
ATOM 2865 C CA . TRP B 1 153 ? 11.484 -18.75 -15.312 1 89.25 153 TRP B CA 1
ATOM 2866 C C . TRP B 1 153 ? 11.727 -18.281 -16.734 1 89.25 153 TRP B C 1
ATOM 2868 O O . TRP B 1 153 ? 12.789 -17.719 -17.031 1 89.25 153 TRP B O 1
ATOM 2878 N N . PRO B 1 154 ? 10.68 -18.609 -17.625 1 91.94 154 PRO B N 1
ATOM 2879 C CA . PRO B 1 154 ? 10.812 -18.031 -18.969 1 91.94 154 PRO B CA 1
ATOM 2880 C C . PRO B 1 154 ? 10.922 -16.5 -18.922 1 91.94 154 PRO B C 1
ATOM 2882 O O . PRO B 1 154 ? 10.203 -15.852 -18.172 1 91.94 154 PRO B O 1
ATOM 2885 N N . ARG B 1 155 ? 11.773 -15.961 -19.719 1 90.5 155 ARG B N 1
ATOM 2886 C CA . ARG B 1 155 ? 12.062 -14.523 -19.75 1 90.5 155 ARG B CA 1
ATOM 2887 C C . ARG B 1 155 ? 10.797 -13.719 -20 1 90.5 155 ARG B C 1
ATOM 2889 O O . ARG B 1 155 ? 10.602 -12.648 -19.422 1 90.5 155 ARG B O 1
ATOM 2896 N N . GLU B 1 156 ? 9.93 -14.234 -20.766 1 90.88 156 GLU B N 1
ATOM 2897 C CA . GLU B 1 156 ? 8.727 -13.508 -21.172 1 90.88 156 GLU B CA 1
ATOM 2898 C C . GLU B 1 156 ? 7.734 -13.406 -20.016 1 90.88 156 GLU B C 1
ATOM 2900 O O . GLU B 1 156 ? 6.875 -12.523 -20.016 1 90.88 156 GLU B O 1
ATOM 2905 N N . ARG B 1 157 ? 7.961 -14.266 -19.031 1 93.19 157 ARG B N 1
ATOM 2906 C CA . ARG B 1 157 ? 7.012 -14.273 -17.922 1 93.19 157 ARG B CA 1
ATOM 2907 C C . ARG B 1 157 ? 7.648 -13.711 -16.656 1 93.19 157 ARG B C 1
ATOM 2909 O O . ARG B 1 157 ? 6.949 -13.414 -15.68 1 93.19 157 ARG B O 1
ATOM 2916 N N . ALA B 1 158 ? 8.898 -13.523 -16.719 1 94.88 158 ALA B N 1
ATOM 2917 C CA . ALA B 1 158 ? 9.641 -13.188 -15.5 1 94.88 158 ALA B CA 1
ATOM 2918 C C . ALA B 1 158 ? 9.219 -11.812 -14.977 1 94.88 158 ALA B C 1
ATOM 2920 O O . ALA B 1 158 ? 9.023 -11.641 -13.766 1 94.88 158 ALA B O 1
ATOM 2921 N N . GLU B 1 159 ? 9.023 -10.898 -15.867 1 95.88 159 GLU B N 1
ATOM 2922 C CA . GLU B 1 159 ? 8.711 -9.547 -15.422 1 95.88 159 GLU B CA 1
ATOM 2923 C C . GLU B 1 159 ? 7.305 -9.469 -14.82 1 95.88 159 GLU B C 1
ATOM 2925 O O . GLU B 1 159 ? 7.113 -8.906 -13.742 1 95.88 159 GLU B O 1
ATOM 2930 N N . PRO B 1 160 ? 6.324 -10.039 -15.484 1 95.88 160 PRO B N 1
ATOM 2931 C CA . PRO B 1 160 ? 4.996 -10.039 -14.859 1 95.88 160 PRO B CA 1
ATOM 2932 C C . PRO B 1 160 ? 4.969 -10.75 -13.516 1 95.88 160 PRO B C 1
ATOM 2934 O O . PRO B 1 160 ? 4.312 -10.289 -12.578 1 95.88 160 PRO B O 1
ATOM 2937 N N . VAL B 1 161 ? 5.699 -11.797 -13.398 1 94.38 161 VAL B N 1
ATOM 2938 C CA . VAL B 1 161 ? 5.773 -12.523 -12.133 1 94.38 161 VAL B CA 1
ATOM 2939 C C . VAL B 1 161 ? 6.484 -11.68 -11.086 1 94.38 161 VAL B C 1
ATOM 2941 O O . VAL B 1 161 ? 6.055 -11.617 -9.93 1 94.38 161 VAL B O 1
ATOM 2944 N N . ALA B 1 162 ? 7.543 -11.023 -11.539 1 95.5 162 ALA B N 1
ATOM 2945 C CA . ALA B 1 162 ? 8.273 -10.141 -10.633 1 95.5 162 ALA B CA 1
ATOM 2946 C C . ALA B 1 162 ? 7.379 -9.016 -10.117 1 95.5 162 ALA B C 1
ATOM 2948 O O . ALA B 1 162 ? 7.391 -8.703 -8.93 1 95.5 162 ALA B O 1
ATOM 2949 N N . THR B 1 163 ? 6.629 -8.414 -11.016 1 96.56 163 THR B N 1
ATOM 2950 C CA . THR B 1 163 ? 5.691 -7.355 -10.656 1 96.56 163 THR B CA 1
ATOM 2951 C C . THR B 1 163 ? 4.668 -7.863 -9.648 1 96.56 163 THR B C 1
ATOM 2953 O O . THR B 1 163 ? 4.371 -7.184 -8.664 1 96.56 163 THR B O 1
ATOM 2956 N N . LEU B 1 164 ? 4.242 -9.031 -9.867 1 95.12 164 LEU B N 1
ATOM 2957 C CA . LEU B 1 164 ? 3.256 -9.641 -8.984 1 95.12 164 LEU B CA 1
ATOM 2958 C C . LEU B 1 164 ? 3.85 -9.906 -7.605 1 95.12 164 LEU B C 1
ATOM 2960 O O . LEU B 1 164 ? 3.221 -9.617 -6.586 1 95.12 164 LEU B O 1
ATOM 2964 N N . VAL B 1 165 ? 5.016 -10.492 -7.57 1 94.25 165 VAL B N 1
ATOM 2965 C CA . VAL B 1 165 ? 5.688 -10.812 -6.312 1 94.25 165 VAL B CA 1
ATOM 2966 C C . VAL B 1 165 ? 5.895 -9.531 -5.504 1 94.25 165 VAL B C 1
ATOM 2968 O O . VAL B 1 165 ? 5.582 -9.484 -4.312 1 94.25 165 VAL B O 1
ATOM 2971 N N . LEU B 1 166 ? 6.363 -8.516 -6.176 1 94.5 166 LEU B N 1
ATOM 2972 C CA . LEU B 1 166 ? 6.57 -7.234 -5.508 1 94.5 166 LEU B CA 1
ATOM 2973 C C . LEU B 1 166 ? 5.258 -6.68 -4.969 1 94.5 166 LEU B C 1
ATOM 2975 O O . LEU B 1 166 ? 5.191 -6.234 -3.822 1 94.5 166 LEU B O 1
ATOM 2979 N N . ALA B 1 167 ? 4.258 -6.719 -5.789 1 96.38 167 ALA B N 1
ATOM 2980 C CA . ALA B 1 167 ? 2.939 -6.227 -5.395 1 96.38 167 ALA B CA 1
ATOM 2981 C C . ALA B 1 167 ? 2.404 -6.992 -4.188 1 96.38 167 ALA B C 1
ATOM 2983 O O . ALA B 1 167 ? 1.838 -6.398 -3.268 1 96.38 167 ALA B O 1
ATOM 2984 N N . GLN B 1 168 ? 2.564 -8.273 -4.203 1 95.94 168 GLN B N 1
ATOM 2985 C CA . GLN B 1 168 ? 2.096 -9.094 -3.094 1 95.94 168 GLN B CA 1
ATOM 2986 C C . GLN B 1 168 ? 2.791 -8.711 -1.791 1 95.94 168 GLN B C 1
ATOM 2988 O O . GLN B 1 168 ? 2.145 -8.594 -0.748 1 95.94 168 GLN B O 1
ATOM 2993 N N . PHE B 1 169 ? 4.066 -8.523 -1.854 1 94.56 169 PHE B N 1
ATOM 2994 C CA . PHE B 1 169 ? 4.82 -8.195 -0.648 1 94.56 169 PHE B CA 1
ATOM 2995 C C . PHE B 1 169 ? 4.398 -6.844 -0.094 1 94.56 169 PHE B C 1
ATOM 2997 O O . PHE B 1 169 ? 4.188 -6.699 1.111 1 94.56 169 PHE B O 1
ATOM 3004 N N . ARG B 1 170 ? 4.281 -5.965 -0.962 1 94.75 170 ARG B N 1
ATOM 3005 C CA . ARG B 1 170 ? 3.854 -4.641 -0.529 1 94.75 170 ARG B CA 1
ATOM 3006 C C . ARG B 1 170 ? 2.418 -4.664 -0.016 1 94.75 170 ARG B C 1
ATOM 3008 O O . ARG B 1 170 ? 2.102 -4.023 0.987 1 94.75 170 ARG B O 1
ATOM 3015 N N . GLY B 1 171 ? 1.564 -5.363 -0.701 1 96.38 171 GLY B N 1
ATOM 3016 C CA . GLY B 1 171 ? 0.198 -5.52 -0.227 1 96.38 171 GLY B CA 1
ATOM 3017 C C . GLY B 1 171 ? 0.108 -6.215 1.118 1 96.38 171 GLY B C 1
ATOM 3018 O O . GLY B 1 171 ? -0.701 -5.836 1.967 1 96.38 171 GLY B O 1
ATOM 3019 N N . LEU B 1 172 ? 0.908 -7.203 1.354 1 97.12 172 LEU B N 1
ATOM 3020 C CA . LEU B 1 172 ? 0.909 -7.918 2.625 1 97.12 172 LEU B CA 1
ATOM 3021 C C . LEU B 1 172 ? 1.476 -7.047 3.74 1 97.12 172 LEU B C 1
ATOM 3023 O O . LEU B 1 172 ? 1.042 -7.145 4.891 1 97.12 172 LEU B O 1
ATOM 3027 N N . GLN B 1 173 ? 2.451 -6.285 3.377 1 95 173 GLN B N 1
ATOM 3028 C CA . GLN B 1 173 ? 2.938 -5.336 4.371 1 95 173 GLN B CA 1
ATOM 3029 C C . GLN B 1 173 ? 1.843 -4.348 4.773 1 95 173 GLN B C 1
ATOM 3031 O O . GLN B 1 173 ? 1.684 -4.035 5.953 1 95 173 GLN B O 1
ATOM 3036 N N . LEU B 1 174 ? 1.123 -3.809 3.814 1 93.56 174 LEU B N 1
ATOM 3037 C CA . LEU B 1 174 ? -0.025 -2.957 4.105 1 93.56 174 LEU B CA 1
ATOM 3038 C C . LEU B 1 174 ? -1.003 -3.664 5.039 1 93.56 174 LEU B C 1
ATOM 3040 O O . LEU B 1 174 ? -1.44 -3.086 6.035 1 93.56 174 LEU B O 1
ATOM 3044 N N . ASP B 1 175 ? -1.326 -4.875 4.719 1 93.56 175 ASP B N 1
ATOM 3045 C CA . ASP B 1 175 ? -2.209 -5.691 5.551 1 93.56 175 ASP B CA 1
ATOM 3046 C C . ASP B 1 175 ? -1.668 -5.812 6.973 1 93.56 175 ASP B C 1
ATOM 3048 O O . ASP B 1 175 ? -2.398 -5.586 7.941 1 93.56 175 ASP B O 1
ATOM 3052 N N . LEU B 1 176 ? -0.455 -6.121 7.07 1 92.81 176 LEU B N 1
ATOM 3053 C CA . LEU B 1 176 ? 0.19 -6.336 8.359 1 92.81 176 LEU B CA 1
ATOM 3054 C C . LEU B 1 176 ? 0.192 -5.055 9.188 1 92.81 176 LEU B C 1
ATOM 3056 O O . LEU B 1 176 ? -0.083 -5.086 10.391 1 92.81 176 LEU B O 1
ATOM 3060 N N . LEU B 1 177 ? 0.419 -3.99 8.578 1 89.06 177 LEU B N 1
ATOM 3061 C CA . LEU B 1 177 ? 0.478 -2.713 9.281 1 89.06 177 LEU B CA 1
ATOM 3062 C C . LEU B 1 177 ? -0.911 -2.277 9.734 1 89.06 177 LEU B C 1
ATOM 3064 O O . LEU B 1 177 ? -1.052 -1.609 10.766 1 89.06 177 LEU B O 1
ATOM 3068 N N . LEU B 1 178 ? -1.901 -2.648 9.031 1 87.81 178 LEU B N 1
ATOM 3069 C CA . LEU B 1 178 ? -3.268 -2.271 9.375 1 87.81 178 LEU B CA 1
ATOM 3070 C C . LEU B 1 178 ? -3.852 -3.219 10.414 1 87.81 178 LEU B C 1
ATOM 3072 O O . LEU B 1 178 ? -4.617 -2.797 11.289 1 87.81 178 LEU B O 1
ATOM 3076 N N . THR B 1 179 ? -3.512 -4.512 10.391 1 90.56 179 THR B N 1
ATOM 3077 C CA . THR B 1 179 ? -4.238 -5.504 11.18 1 90.56 179 THR B CA 1
ATOM 3078 C C . THR B 1 179 ? -3.342 -6.086 12.273 1 90.56 179 THR B C 1
ATOM 3080 O O . THR B 1 179 ? -3.834 -6.625 13.266 1 90.56 179 THR B O 1
ATOM 3083 N N . GLY B 1 180 ? -2.064 -6.102 11.977 1 90.81 180 GLY B N 1
ATOM 3084 C CA . GLY B 1 180 ? -1.142 -6.746 12.898 1 90.81 180 GLY B CA 1
ATOM 3085 C C . GLY B 1 180 ? -1.211 -8.258 12.852 1 90.81 180 GLY B C 1
ATOM 3086 O O . GLY B 1 180 ? -0.606 -8.938 13.68 1 90.81 180 GLY B O 1
ATOM 3087 N N . ASP B 1 181 ? -1.894 -8.812 11.898 1 93.88 181 ASP B N 1
ATOM 3088 C CA . ASP B 1 181 ? -2.105 -10.258 11.828 1 93.88 181 ASP B CA 1
ATOM 3089 C C . ASP B 1 181 ? -0.963 -10.945 11.078 1 93.88 181 ASP B C 1
ATOM 3091 O O . ASP B 1 181 ? -1.115 -11.32 9.914 1 93.88 181 ASP B O 1
ATOM 3095 N N . ARG B 1 182 ? 0.058 -11.211 11.781 1 96 182 ARG B N 1
ATOM 3096 C CA . ARG B 1 182 ? 1.279 -11.773 11.211 1 96 182 ARG B CA 1
ATOM 3097 C C . ARG B 1 182 ? 1.047 -13.195 10.711 1 96 182 ARG B C 1
ATOM 3099 O O . ARG B 1 182 ? 1.537 -13.562 9.641 1 96 182 ARG B O 1
ATOM 3106 N N . GLU B 1 183 ? 0.309 -13.93 11.414 1 96.44 183 GLU B N 1
ATOM 3107 C CA . GLU B 1 183 ? 0.059 -15.32 11.031 1 96.44 183 GLU B CA 1
ATOM 3108 C C . GLU B 1 183 ? -0.654 -15.398 9.68 1 96.44 183 GLU B C 1
ATOM 3110 O O . GLU B 1 183 ? -0.273 -16.188 8.82 1 96.44 183 GLU B O 1
ATOM 3115 N N . ARG B 1 184 ? -1.648 -14.609 9.523 1 95.44 184 ARG B N 1
ATOM 3116 C CA . ARG B 1 184 ? -2.389 -14.602 8.266 1 95.44 184 ARG B CA 1
ATOM 3117 C C . ARG B 1 184 ? -1.495 -14.172 7.105 1 95.44 184 ARG B C 1
ATOM 3119 O O . ARG B 1 184 ? -1.54 -14.773 6.027 1 95.44 184 ARG B O 1
ATOM 3126 N N . ALA B 1 185 ? -0.661 -13.195 7.34 1 96.75 185 ALA B N 1
ATOM 3127 C CA . ALA B 1 185 ? 0.256 -12.734 6.305 1 96.75 185 ALA B CA 1
ATOM 3128 C C . ALA B 1 185 ? 1.262 -13.82 5.934 1 96.75 185 ALA B C 1
ATOM 3130 O O . ALA B 1 185 ? 1.54 -14.039 4.75 1 96.75 185 ALA B O 1
ATOM 3131 N N . ASP B 1 186 ? 1.757 -14.523 6.938 1 97.25 186 ASP B N 1
ATOM 3132 C CA . ASP B 1 186 ? 2.715 -15.602 6.707 1 97.25 186 ASP B CA 1
ATOM 3133 C C . ASP B 1 186 ? 2.088 -16.719 5.887 1 97.25 186 ASP B C 1
ATOM 3135 O O . ASP B 1 186 ? 2.725 -17.266 4.984 1 97.25 186 ASP B O 1
ATOM 3139 N N . ARG B 1 187 ? 0.87 -17.031 6.211 1 96.5 187 ARG B N 1
ATOM 3140 C CA . ARG B 1 187 ? 0.173 -18.078 5.473 1 96.5 187 ARG B CA 1
ATOM 3141 C C . ARG B 1 187 ? -0.02 -17.688 4.012 1 96.5 187 ARG B C 1
ATOM 3143 O O . ARG B 1 187 ? 0.046 -18.531 3.119 1 96.5 187 ARG B O 1
ATOM 3150 N N . ALA B 1 188 ? -0.27 -16.438 3.785 1 96.81 188 ALA B N 1
ATOM 3151 C CA . ALA B 1 188 ? -0.429 -15.953 2.418 1 96.81 188 ALA B CA 1
ATOM 3152 C C . ALA B 1 188 ? 0.879 -16.062 1.64 1 96.81 188 ALA B C 1
ATOM 3154 O O . ALA B 1 188 ? 0.877 -16.406 0.457 1 96.81 188 ALA B O 1
ATOM 3155 N N . VAL B 1 189 ? 1.975 -15.766 2.305 1 96.62 189 VAL B N 1
ATOM 3156 C CA . VAL B 1 189 ? 3.277 -15.898 1.662 1 96.62 189 VAL B CA 1
ATOM 3157 C C . VAL B 1 189 ? 3.514 -17.344 1.263 1 96.62 189 VAL B C 1
ATOM 3159 O O . VAL B 1 189 ? 3.975 -17.625 0.153 1 96.62 189 VAL B O 1
ATOM 3162 N N . GLU B 1 190 ? 3.174 -18.266 2.145 1 95.75 190 GLU B N 1
ATOM 3163 C CA . GLU B 1 190 ? 3.332 -19.688 1.839 1 95.75 190 GLU B CA 1
ATOM 3164 C C . GLU B 1 190 ? 2.48 -20.094 0.638 1 95.75 190 GLU B C 1
ATOM 3166 O O . GLU B 1 190 ? 2.918 -20.875 -0.206 1 95.75 190 GLU B O 1
ATOM 3171 N N . GLU B 1 191 ? 1.32 -19.531 0.606 1 93.62 191 GLU B N 1
ATOM 3172 C CA . GLU B 1 191 ? 0.454 -19.828 -0.532 1 93.62 191 GLU B CA 1
ATOM 3173 C C . GLU B 1 191 ? 1.035 -19.266 -1.826 1 93.62 191 GLU B C 1
ATOM 3175 O O . GLU B 1 191 ? 0.935 -19.891 -2.883 1 93.62 191 GLU B O 1
ATOM 3180 N N . SER B 1 192 ? 1.574 -18.109 -1.755 1 94.56 192 SER B N 1
ATOM 3181 C CA . SER B 1 192 ? 2.238 -17.531 -2.918 1 94.56 192 SER B CA 1
ATOM 3182 C C . SER B 1 192 ? 3.359 -18.438 -3.42 1 94.56 192 SER B C 1
ATOM 3184 O O . SER B 1 192 ? 3.48 -18.672 -4.625 1 94.56 192 SER B O 1
ATOM 3186 N N . LEU B 1 193 ? 4.152 -18.938 -2.49 1 92.81 193 LEU B N 1
ATOM 3187 C CA . LEU B 1 193 ? 5.258 -19.828 -2.844 1 92.81 193 LEU B CA 1
ATOM 3188 C C . LEU B 1 193 ? 4.738 -21.109 -3.496 1 92.81 193 LEU B C 1
ATOM 3190 O O . LEU B 1 193 ? 5.332 -21.594 -4.457 1 92.81 193 LEU B O 1
ATOM 3194 N N . ARG B 1 194 ? 3.652 -21.625 -3.064 1 90 194 ARG B N 1
ATOM 3195 C CA . ARG B 1 194 ? 3.043 -22.812 -3.648 1 90 194 ARG B CA 1
ATOM 3196 C C . ARG B 1 194 ? 2.588 -22.547 -5.078 1 90 194 ARG B C 1
ATOM 3198 O O . ARG B 1 194 ? 2.816 -23.375 -5.973 1 90 194 ARG B O 1
ATOM 3205 N N . LEU B 1 195 ? 2.031 -21.391 -5.289 1 87.31 195 LEU B N 1
ATOM 3206 C CA . LEU B 1 195 ? 1.496 -21.047 -6.602 1 87.31 195 LEU B CA 1
ATOM 3207 C C . LEU B 1 195 ? 2.623 -20.797 -7.602 1 87.31 195 LEU B C 1
ATOM 3209 O O . LEU B 1 195 ? 2.467 -21.062 -8.797 1 87.31 195 LEU B O 1
ATOM 3213 N N . LEU B 1 196 ? 3.734 -20.391 -7.113 1 87.94 196 LEU B N 1
ATOM 3214 C CA . LEU B 1 196 ? 4.848 -20.047 -7.984 1 87.94 196 LEU B CA 1
ATOM 3215 C C . LEU B 1 196 ? 5.754 -21.25 -8.227 1 87.94 196 LEU B C 1
ATOM 3217 O O . LEU B 1 196 ? 6.621 -21.219 -9.102 1 87.94 196 LEU B O 1
ATOM 3221 N N . ALA B 1 197 ? 5.609 -22.281 -7.477 1 82.88 197 ALA B N 1
ATOM 3222 C CA . ALA B 1 197 ? 6.43 -23.484 -7.621 1 82.88 197 ALA B CA 1
ATOM 3223 C C . ALA B 1 197 ? 6.219 -24.125 -8.984 1 82.88 197 ALA B C 1
ATOM 3225 O O . ALA B 1 197 ? 5.102 -24.156 -9.5 1 82.88 197 ALA B O 1
ATOM 3226 N N . PRO B 1 198 ? 7.441 -24.453 -9.625 1 69.06 198 PRO B N 1
ATOM 3227 C CA . PRO B 1 198 ? 7.324 -25.109 -10.93 1 69.06 198 PRO B CA 1
ATOM 3228 C C . PRO B 1 198 ? 6.371 -26.297 -10.906 1 69.06 198 PRO B C 1
ATOM 3230 O O . PRO B 1 198 ? 6.285 -27.016 -9.898 1 69.06 198 PRO B O 1
ATOM 3233 N N . ARG B 1 199 ? 5.352 -26.312 -11.688 1 59.47 199 ARG B N 1
ATOM 3234 C CA . ARG B 1 199 ? 4.43 -27.438 -11.82 1 59.47 199 ARG B CA 1
ATOM 3235 C C . ARG B 1 199 ? 5.16 -28.703 -12.258 1 59.47 199 ARG B C 1
ATOM 3237 O O . ARG B 1 199 ? 5.93 -28.688 -13.219 1 59.47 199 ARG B O 1
ATOM 3244 N N . SER B 1 200 ? 5.633 -29.547 -11.336 1 48.84 200 SER B N 1
ATOM 3245 C CA . SER B 1 200 ? 6.258 -30.828 -11.703 1 48.84 200 SER B CA 1
ATOM 3246 C C . SER B 1 200 ? 5.613 -31.422 -12.945 1 48.84 200 SER B C 1
ATOM 3248 O O . SER B 1 200 ? 4.398 -31.625 -12.984 1 48.84 200 SER B O 1
ATOM 3250 N N . GLU B 1 201 ? 5.953 -31.078 -14.078 1 45.25 201 GLU B N 1
ATOM 3251 C CA . GLU B 1 201 ? 5.59 -31.969 -15.172 1 45.25 201 GLU B CA 1
ATOM 3252 C C . GLU B 1 201 ? 5.707 -33.438 -14.742 1 45.25 201 GLU B C 1
ATOM 3254 O O . GLU B 1 201 ? 6.762 -33.844 -14.266 1 45.25 201 GLU B O 1
ATOM 3259 N N . GLN B 1 202 ? 4.812 -34.031 -14.062 1 40.62 202 GLN B N 1
ATOM 3260 C CA . GLN B 1 202 ? 4.91 -35.469 -13.953 1 40.62 202 GLN B CA 1
ATOM 3261 C C . GLN B 1 202 ? 5.555 -36.094 -15.203 1 40.62 202 GLN B C 1
ATOM 3263 O O . GLN B 1 202 ? 5.227 -35.688 -16.328 1 40.62 202 GLN B O 1
ATOM 3268 N N . PRO B 1 203 ? 6.797 -36.562 -15.125 1 40.69 203 PRO B N 1
ATOM 3269 C CA . PRO B 1 203 ? 7.34 -37.312 -16.25 1 40.69 203 PRO B CA 1
ATOM 3270 C C . PRO B 1 203 ? 6.285 -38.188 -16.938 1 40.69 203 PRO B C 1
ATOM 3272 O O . PRO B 1 203 ? 5.543 -38.906 -16.266 1 40.69 203 PRO B O 1
ATOM 3275 N N . GLY B 1 204 ? 5.531 -37.844 -17.859 1 37.16 204 GLY B N 1
ATOM 3276 C CA . GLY B 1 204 ? 4.848 -38.844 -18.656 1 37.16 204 GLY B CA 1
ATOM 3277 C C . GLY B 1 204 ? 5.625 -40.156 -18.766 1 37.16 204 GLY B C 1
ATOM 3278 O O . GLY B 1 204 ? 6.852 -40.125 -18.875 1 37.16 204 GLY B O 1
ATOM 3279 N N . GLU B 1 205 ? 5.266 -41.25 -18.094 1 39.88 205 GLU B N 1
ATOM 3280 C CA . GLU B 1 205 ? 5.719 -42.625 -18.312 1 39.88 205 GLU B CA 1
ATOM 3281 C C . GLU B 1 205 ? 6.008 -42.875 -19.781 1 39.88 205 GLU B C 1
ATOM 3283 O O . GLU B 1 205 ? 5.098 -42.812 -20.625 1 39.88 205 GLU B O 1
ATOM 3288 N N . MET B 1 206 ? 7.062 -42.375 -20.438 1 39.16 206 MET B N 1
ATOM 3289 C CA . MET B 1 206 ? 7.504 -42.969 -21.688 1 39.16 206 MET B CA 1
ATOM 3290 C C . MET B 1 206 ? 7.34 -44.5 -21.656 1 39.16 206 MET B C 1
ATOM 3292 O O . MET B 1 206 ? 7.992 -45.156 -20.859 1 39.16 206 MET B O 1
ATOM 3296 N N . MET B 1 207 ? 6.098 -45.062 -21.766 1 40.5 207 MET B N 1
ATOM 3297 C CA . MET B 1 207 ? 5.891 -46.438 -22.141 1 40.5 207 MET B CA 1
ATOM 3298 C C . MET B 1 207 ? 6.902 -46.875 -23.188 1 40.5 207 MET B C 1
ATOM 3300 O O . MET B 1 207 ? 6.898 -46.375 -24.312 1 40.5 207 MET B O 1
ATOM 3304 N N . GLY B 1 208 ? 8.141 -47.188 -22.906 1 41.44 208 GLY B N 1
ATOM 3305 C CA . GLY B 1 208 ? 9.102 -47.938 -23.688 1 41.44 208 GLY B CA 1
ATOM 3306 C C . GLY B 1 208 ? 8.453 -49.031 -24.516 1 41.44 208 GLY B C 1
ATOM 3307 O O . GLY B 1 208 ? 7.566 -49.75 -24.016 1 41.44 208 GLY B O 1
ATOM 3308 N N . ALA B 1 209 ? 8.414 -49 -25.875 1 46.06 209 ALA B N 1
ATOM 3309 C CA . ALA B 1 209 ? 8.133 -50 -26.906 1 46.06 209 ALA B CA 1
ATOM 3310 C C . ALA B 1 209 ? 8.875 -51.312 -26.625 1 46.06 209 ALA B C 1
ATOM 3312 O O . ALA B 1 209 ? 10.062 -51.312 -26.297 1 46.06 209 ALA B O 1
ATOM 3313 N N . PRO B 1 210 ? 8.172 -52.281 -26.359 1 35.59 210 PRO B N 1
ATOM 3314 C CA . PRO B 1 210 ? 8.867 -53.562 -26.297 1 35.59 210 PRO B CA 1
ATOM 3315 C C . PRO B 1 210 ? 9.742 -53.844 -27.531 1 35.59 210 PRO B C 1
ATOM 3317 O O . PRO B 1 210 ? 9.461 -53.312 -28.609 1 35.59 210 PRO B O 1
ATOM 3320 N N . ALA B 1 211 ? 10.992 -53.812 -27.344 1 44.22 211 ALA B N 1
ATOM 3321 C CA . ALA B 1 211 ? 11.93 -54.344 -28.328 1 44.22 211 ALA B CA 1
ATOM 3322 C C . ALA B 1 211 ? 11.391 -55.656 -28.922 1 44.22 211 ALA B C 1
ATOM 3324 O O . ALA B 1 211 ? 11.125 -56.625 -28.203 1 44.22 211 ALA B O 1
ATOM 3325 N N . SER B 1 212 ? 10.68 -55.5 -30.188 1 28.75 212 SER B N 1
ATOM 3326 C CA . SER B 1 212 ? 10.609 -56.719 -30.969 1 28.75 212 SER B CA 1
ATOM 3327 C C . SER B 1 212 ? 12 -57.25 -31.297 1 28.75 212 SER B C 1
ATOM 3329 O O . SER B 1 212 ? 12.93 -56.469 -31.531 1 28.75 212 SER B O 1
#

Secondary structure (DSSP, 8-state):
--------HHHHHHHHHHHHHHHHHHHHHHHH-STT--HHHHHHHHT--HHHHHHH-SSHHHHHHHHHHHHHHHHHSTHHHHHHHHHH-SSHHHHHHHHHHHHTSHHHHHHHHHHHHT-PPTT-S-TTHHHHHHHHHHHHHHHHHHHHHHTT--HHHHHHHHHHHHHHHHHHHHHHHHH--HHHHHHHHHHHHHHHS---------------/--------HHHHHHHHHHHHHHHHHHHHHHHH-STT--HHHHHHHHT--HHHHHHH-SSHHHHHHHHHHHHHHHHHSTHHHHHHHHHH-SSHHHHHHHHHHHHTSHHHHHHHHHHHHT---TT-S-TTHHHHHHHHHHHHHHHHHHHHHHTT--HHHHHHHHHHHHHHHHHHHHHHHHH--HHHHHHHHHHHHHHHS---------------

Solvent-accessible surface area (backbone atoms only — not comparable to full-atom values): 23309 Å² total; per-residue (Å²): 134,84,75,73,76,71,82,55,69,64,57,55,54,49,65,64,39,48,64,56,50,47,51,50,46,38,52,49,36,52,55,67,36,68,80,76,61,40,58,59,58,46,14,57,74,67,72,46,52,50,70,61,47,39,73,78,31,83,36,58,55,53,40,50,50,52,37,52,49,50,50,49,44,56,66,56,66,34,47,60,55,49,49,51,43,44,71,72,32,90,43,73,65,48,30,51,52,52,51,52,54,52,50,67,33,70,81,48,39,34,53,50,34,50,56,32,50,63,52,42,38,86,84,62,50,59,74,77,41,53,62,55,45,29,46,61,51,50,53,50,31,51,53,42,19,54,52,36,38,74,72,66,40,58,72,88,49,17,48,31,49,20,46,37,53,52,13,30,52,50,15,38,49,52,48,34,74,46,56,63,47,57,66,60,47,52,46,16,50,53,45,49,50,61,53,66,44,80,74,74,69,69,75,70,79,75,76,74,72,76,84,126,135,82,73,73,76,71,81,56,69,62,56,56,55,48,65,63,39,48,63,56,51,47,51,50,45,38,51,47,34,53,54,67,38,67,79,78,63,39,59,59,58,47,15,58,74,67,70,45,51,48,68,60,46,38,74,76,30,84,37,60,56,54,40,49,52,50,38,52,50,50,49,50,44,57,65,58,64,34,46,60,54,49,49,52,44,44,71,72,31,91,43,73,64,51,32,52,52,52,49,52,56,53,49,65,32,71,83,49,40,34,54,51,36,50,56,31,50,64,50,43,38,86,84,61,51,58,76,79,40,53,62,56,46,30,45,60,51,49,53,50,31,51,54,42,18,55,51,35,39,74,72,66,39,58,71,90,50,16,50,32,49,20,45,37,52,51,13,29,52,52,16,37,48,52,48,32,75,46,55,63,46,57,66,61,47,52,47,17,52,53,46,51,51,60,53,66,44,81,74,73,70,71,77,72,80,76,77,75,74,77,82,125

InterPro domains:
  IPR001647 DNA-binding HTH domain, TetR-type [PF00440] (21-67)
  IPR001647 DNA-binding HTH domain, TetR-type [PR00455] (21-34)
  IPR001647 DNA-binding HTH domain, TetR-type [PR00455] (42-65)
  IPR001647 DNA-binding HTH domain, TetR-type [PS50977] (15-75)
  IPR009057 Homedomain-like superfamily [SSF46689] (12-77)
  IPR036271 Tetracyclin repressor-like, C-terminal domain superfamily [SSF48498] (91-196)
  IPR050109 HTH-type, TetR-like transcriptional regulator [PTHR30055] (5-197)

pLDDT: mean 80.62, std 16.66, range [28.75, 97.25]

Sequence (424 aa):
MEMKPAPDGRALRYRHRRPELLRGATEFVLEHGIADLSLRAVAEALDVSHPTLLRHFTSKEALLLAILDALRTDLFAKPADVDALAQAQQTPADLVRALWRKLCEPAEQRQFHLLFQLVSPPGAIVQGSEELATSLVRDWVEMITERLVLDGWPRERAEPVATLVLAQFRGLQLDLLLTGDRERADRAVEESLRLLAPRSEQPGEMMGAPASMEMKPAPDGRALRYRHRRPELLRGATEFVLEHGIADLSLRAVAEALDVSHPTLLRHFTSKEALLLAILDALRTDLFAKPADVDALAQAQQTPADLVRALWRKLCEPAEQRQFHLLFQLVSPPGAIVQGSEELATSLVRDWVEMITERLVLDGWPRERAEPVATLVLAQFRGLQLDLLLTGDRERADRAVEESLRLLAPRSEQPGEMMGAPAS

Foldseek 3Di:
DPPPPDPPPVVVVLVVCLVVLLVQLLVVCLVPNLPPDFLCVSCVSSVHDSVSSCVNAVGSLSSVLSSLVVVLCVVVVVVVVLVVLVVVDDDPLSSLVVVLVVCPDPVNLSVLVRLVVCPDPDPVHSPPCVVSNVCSLVVQLVVQLVVVVVNPDDNVCSSVLSSVSVVLSSVLSVVCVVPVCPVVSSVVSVVSVVVPPPPPPPPPPPPPDPPD/DPPPPDPPPVVVVLVVCLVVLLVQLLVVCLVPNLPPDFLCVSCVSSVHDSVSSCVNAVGSLSSVLSSLVVVLCVVVVVVVVLVVLVVVDDDPLSSLVVVLVVCPDPVNLSVLRRLVSCPDPDPVHSPPCVVSNVCSLVVQLVVQLVVVVVNPDDNVCSSVLSSVSVVLSSVLSVVCVVPVCPVVSSVVSVVSVVVPPPPPPPPPPPPDDPDD